Protein AF-A0AAI9U3P9-F1 (afdb_monomer_lite)

Secondary structure (DSSP, 8-state):
-------HHHHHHHHHHHHHHHHHH---SSGGGGGSS--------SS-HHHHHHHHHHHHHHH--S-SGGG-EEEEEEEETTEEEEEEEESSPPPHHHHHHHHHHHH-S-HHHHHHHHHHHHHHHHH--TTSPPPTT-SS-PPPHHHHHHHHHHHHHHHS---HHHHHHHHHHHHHHHHHGGGSS---HHHHHHHHHHHHHHHHHHHTTSTTS-HHHHHHHTT--HHHHT-HHHHHHHHHHHTTTSSSHHHHHHHHTT-PPPPP----------------S--EEEEE-GGG-SEEEEEPTT--PEEEEETTEEEEE---TT--EEEEEEEPPS----GGGEEEGGGS-SSS------BTTTTEEEEEEESSSS-EEEEEEEE------

Radius of gyration: 25.4 Å; chains: 1; bounding box: 70×60×85 Å

Sequence (389 aa):
MSFNFWTPSLKADFHRVLTSMRQLTDVPSEPRTYRGGRTSQFDTHTLSIEDEMRCADAIEFLAHHKEGARFVSTVTLRECHERLRIVLAGNTTPSSMVQDELAKVMDHGKLLEMVIRLNKSRILSRLRPTWVAQPRHFTRRQMSLQGRVQTCIVSIEKSLQSTAQVTQVLERLKGLGDTLKLVEHPTESSALLDAIKTIVENCAQVASLGSANSVEEHLKSLGIGKRLAESPEIRQIDKLASGATSSLTERLTEVEGNVIPARHGNVVDAMLPRRHSWPVMLSHFVKITELELPWHRYALVGQGPLHIQIDRLSLHMEFASTATGLLSVYRRHDGALDEGKILKAADIPIDSSLPIRGCRATGKVAFGISLNAIVVVQIEFVWETPSHQ

Foldseek 3Di:
DDDPPDDVVNVVVVVVVVVVVCVVVPPPPDPCVVPPDPPDDPVQDLDDPVLQQLVQQLLQLLQQQDDFQQSRKGWHWDDDNADIDIDIDGSDDRDPVSVVLSVVCLVDLPNQLSLCVSNVLVLCQLQVQVPDDHDPVDPDRDDGLLVVLVVLLVVQVVPDDDDPLSVVLSVLSVVLSVLSVQQNDDDDPVSSSVSLSVSLVSLQVSLPSDPRSAQLVSCVVVVNPNCSSVPPSSVSSSCSNVSRPDRRSVSVVVVVVRDDHDDDDDDDDDDDDDDGDHHDPPAPEAEAELVNPFDKDWDDQPRAWHWYHYPPDIDTDGDDNPFIWMKTKHWDDPDDDDPVQEAEPVNCDSGDDDDQDADPVQQKTKGWYDPDPPTIMIIMIHTDDPPPD

Structure (mmCIF, N/CA/C/O backbone):
data_AF-A0AAI9U3P9-F1
#
_entry.id   AF-A0AAI9U3P9-F1
#
loop_
_atom_site.group_PDB
_atom_site.id
_atom_site.type_symbol
_atom_site.label_atom_id
_atom_site.label_alt_id
_atom_site.label_comp_id
_atom_site.label_asym_id
_atom_site.label_entity_id
_atom_site.label_seq_id
_atom_site.pdbx_PDB_ins_code
_atom_site.Cartn_x
_atom_site.Cartn_y
_atom_site.Cartn_z
_atom_site.occupancy
_atom_site.B_iso_or_equiv
_atom_site.auth_seq_id
_atom_site.auth_comp_id
_atom_site.auth_asym_id
_atom_site.auth_atom_id
_atom_site.pdbx_PDB_model_num
ATOM 1 N N . MET A 1 1 ? -9.411 -28.634 -56.062 1.00 40.91 1 MET A N 1
ATOM 2 C CA . MET A 1 1 ? -8.260 -29.458 -55.634 1.00 40.91 1 MET A CA 1
ATOM 3 C C . MET A 1 1 ? -7.678 -28.823 -54.380 1.00 40.91 1 MET A C 1
ATOM 5 O O . MET A 1 1 ? -7.109 -27.745 -54.478 1.00 40.91 1 MET A O 1
ATOM 9 N N . SER A 1 2 ? -7.918 -29.400 -53.200 1.00 40.28 2 SER A N 1
ATOM 10 C CA . SER A 1 2 ? -7.397 -28.873 -51.932 1.00 40.28 2 SER A CA 1
ATOM 11 C C . SER A 1 2 ? -5.999 -29.434 -51.686 1.00 40.28 2 SER A C 1
ATOM 13 O O . SER A 1 2 ? -5.844 -30.629 -51.437 1.00 40.28 2 SER A O 1
ATOM 15 N N . PHE A 1 3 ? -4.978 -28.586 -51.769 1.00 48.47 3 PHE A N 1
ATOM 16 C CA . PHE A 1 3 ? -3.623 -28.970 -51.392 1.00 48.47 3 PHE A CA 1
ATOM 17 C C . PHE A 1 3 ? -3.534 -29.036 -49.867 1.00 48.47 3 PHE A C 1
ATOM 19 O O . PHE A 1 3 ? -3.614 -28.017 -49.183 1.00 48.47 3 PHE A O 1
ATOM 26 N N . ASN A 1 4 ? -3.390 -30.247 -49.327 1.00 55.31 4 ASN A N 1
ATOM 27 C CA . ASN A 1 4 ? -3.074 -30.436 -47.917 1.00 55.31 4 ASN A CA 1
ATOM 28 C C . ASN A 1 4 ? -1.628 -29.990 -47.682 1.00 55.31 4 ASN A C 1
ATOM 30 O O . ASN A 1 4 ? -0.684 -30.733 -47.929 1.00 55.31 4 ASN A O 1
ATOM 34 N N . PHE A 1 5 ? -1.481 -28.754 -47.207 1.00 64.62 5 PHE A N 1
ATOM 35 C CA . PHE A 1 5 ? -0.210 -28.129 -46.827 1.00 64.62 5 PHE A CA 1
ATOM 36 C C . PHE A 1 5 ? 0.531 -28.910 -45.724 1.00 64.62 5 PHE A C 1
ATOM 38 O O . PHE A 1 5 ? 1.750 -28.841 -45.598 1.00 64.62 5 PHE A O 1
ATOM 45 N N . TRP A 1 6 ? -0.207 -29.698 -44.941 1.00 55.66 6 TRP A N 1
ATOM 46 C CA . TRP A 1 6 ? 0.335 -30.530 -43.877 1.00 55.66 6 TRP A CA 1
ATOM 47 C C . TRP A 1 6 ? 0.725 -31.904 -44.402 1.00 55.66 6 TRP A C 1
ATOM 49 O O . TRP A 1 6 ? -0.087 -32.831 -44.428 1.00 55.66 6 TRP A O 1
ATOM 59 N N . THR A 1 7 ? 1.994 -32.059 -44.767 1.00 83.81 7 THR A N 1
ATOM 60 C CA . THR A 1 7 ? 2.572 -33.397 -44.872 1.00 83.81 7 THR A CA 1
ATOM 61 C C . THR A 1 7 ? 2.693 -34.011 -43.469 1.00 83.81 7 THR A C 1
ATOM 63 O O . THR A 1 7 ? 2.848 -33.283 -42.479 1.00 83.81 7 THR A O 1
ATOM 66 N N . PRO A 1 8 ? 2.638 -35.349 -43.340 1.00 79.38 8 PRO A N 1
ATOM 67 C CA . PRO A 1 8 ? 2.820 -36.017 -42.052 1.00 79.38 8 PRO A CA 1
ATOM 68 C C . PRO A 1 8 ? 4.123 -35.617 -41.344 1.00 79.38 8 PRO A C 1
ATOM 70 O O . PRO A 1 8 ? 4.135 -35.484 -40.121 1.00 79.38 8 PRO A O 1
ATOM 73 N N . SER A 1 9 ? 5.190 -35.349 -42.107 1.00 71.38 9 SER A N 1
ATOM 74 C CA . SER A 1 9 ? 6.469 -34.866 -41.579 1.00 71.38 9 SER A CA 1
ATOM 75 C C . SER A 1 9 ? 6.377 -33.443 -41.028 1.00 71.38 9 SER A C 1
ATOM 77 O O . SER A 1 9 ? 6.756 -33.234 -39.880 1.00 71.38 9 SER A O 1
ATOM 79 N N . LEU A 1 10 ? 5.787 -32.489 -41.762 1.00 68.69 10 LEU A N 1
ATOM 80 C CA . LEU A 1 10 ? 5.605 -31.115 -41.269 1.00 68.69 10 LEU A CA 1
ATOM 81 C C . LEU A 1 10 ? 4.730 -31.065 -40.018 1.00 68.69 10 LEU A C 1
ATOM 83 O O . LEU A 1 10 ? 4.996 -30.292 -39.102 1.00 68.69 10 LEU A O 1
ATOM 87 N N . LYS A 1 11 ? 3.693 -31.904 -39.961 1.00 66.25 11 LYS A N 1
ATOM 88 C CA . LYS A 1 11 ? 2.834 -32.015 -38.782 1.00 66.25 11 LYS A CA 1
ATOM 89 C C . LYS A 1 11 ? 3.615 -32.569 -37.584 1.00 66.25 11 LYS A C 1
ATOM 91 O O . LYS A 1 11 ? 3.492 -32.037 -36.483 1.00 66.25 11 LYS A O 1
ATOM 96 N N . ALA A 1 12 ? 4.446 -33.591 -37.790 1.00 72.94 12 ALA A N 1
ATOM 97 C CA . ALA A 1 12 ? 5.292 -34.157 -36.740 1.00 72.94 12 ALA A CA 1
ATOM 98 C C . ALA A 1 12 ? 6.369 -33.171 -36.256 1.00 72.94 12 ALA A C 1
ATOM 100 O O . ALA A 1 12 ? 6.588 -33.058 -35.052 1.00 72.94 12 ALA A O 1
ATOM 101 N N . ASP A 1 13 ? 7.007 -32.429 -37.163 1.00 69.50 13 ASP A N 1
ATOM 102 C CA . ASP A 1 13 ? 7.996 -31.400 -36.827 1.00 69.50 13 ASP A CA 1
ATOM 103 C C . ASP A 1 13 ? 7.347 -30.227 -36.086 1.00 69.50 13 ASP A C 1
ATOM 105 O O . ASP A 1 13 ? 7.854 -29.795 -35.054 1.00 69.50 13 ASP A O 1
ATOM 109 N N . PHE A 1 14 ? 6.175 -29.772 -36.533 1.00 67.44 14 PHE A N 1
ATOM 110 C CA . PHE A 1 14 ? 5.402 -28.734 -35.853 1.00 67.44 14 PHE A CA 1
ATOM 111 C C . PHE A 1 14 ? 4.999 -29.151 -34.434 1.00 67.44 14 PHE A C 1
ATOM 113 O O . PHE A 1 14 ? 5.184 -28.385 -33.490 1.00 67.44 14 PHE A O 1
ATOM 120 N N . HIS A 1 15 ? 4.510 -30.381 -34.247 1.00 64.19 15 HIS A N 1
ATOM 121 C CA . HIS A 1 15 ? 4.184 -30.894 -32.915 1.00 64.19 15 HIS A CA 1
ATOM 122 C C . HIS A 1 15 ? 5.423 -31.113 -32.047 1.00 64.19 15 HIS A C 1
ATOM 124 O O . HIS A 1 15 ? 5.355 -30.876 -30.844 1.00 64.19 15 HIS A O 1
ATOM 130 N N . ARG A 1 16 ? 6.565 -31.499 -32.626 1.00 67.69 16 ARG A N 1
ATOM 131 C CA . ARG A 1 16 ? 7.842 -31.595 -31.908 1.00 67.69 16 ARG A CA 1
ATOM 132 C C . ARG A 1 16 ? 8.303 -30.225 -31.425 1.00 67.69 16 ARG A C 1
ATOM 134 O O . ARG A 1 16 ? 8.586 -30.083 -30.244 1.00 67.69 16 ARG A O 1
ATOM 141 N N . VAL A 1 17 ? 8.277 -29.210 -32.291 1.00 64.19 17 VAL A N 1
ATOM 142 C CA . VAL A 1 17 ? 8.607 -27.821 -31.934 1.00 64.19 17 VAL A CA 1
ATOM 143 C C . VAL A 1 17 ? 7.632 -27.281 -30.890 1.00 64.19 17 VAL A C 1
ATOM 145 O O . VAL A 1 17 ? 8.075 -26.690 -29.915 1.00 64.19 17 VAL A O 1
ATOM 148 N N . LEU A 1 18 ? 6.327 -27.542 -31.015 1.00 51.97 18 LEU A N 1
ATOM 149 C CA . LEU A 1 18 ? 5.341 -27.177 -29.992 1.00 51.97 18 LEU A CA 1
ATOM 150 C C . LEU A 1 18 ? 5.572 -27.895 -28.663 1.00 51.97 18 LEU A C 1
ATOM 152 O O . LEU A 1 18 ? 5.347 -27.298 -27.617 1.00 51.97 18 LEU A O 1
ATOM 156 N N . THR A 1 19 ? 6.016 -29.151 -28.686 1.00 53.22 19 THR A N 1
ATOM 157 C CA . THR A 1 19 ? 6.326 -29.922 -27.473 1.00 53.22 19 THR A CA 1
ATOM 158 C C . THR A 1 19 ? 7.593 -29.387 -26.812 1.00 53.22 19 THR A C 1
ATOM 160 O O . THR A 1 19 ? 7.590 -29.154 -25.609 1.00 53.22 19 THR A O 1
ATOM 163 N N . SER A 1 20 ? 8.636 -29.081 -27.587 1.00 50.72 20 SER A N 1
ATOM 164 C CA . SER A 1 20 ? 9.851 -28.425 -27.094 1.00 50.72 20 SER A CA 1
ATOM 165 C C . SER A 1 20 ? 9.577 -27.006 -26.589 1.00 50.72 20 SER A C 1
ATOM 167 O O . SER A 1 20 ? 10.109 -26.606 -25.560 1.00 50.72 20 SER A O 1
ATOM 169 N N . MET A 1 21 ? 8.703 -26.247 -27.259 1.00 41.94 21 MET A N 1
ATOM 170 C CA . MET A 1 21 ? 8.270 -24.934 -26.783 1.00 41.94 21 MET A CA 1
ATOM 171 C C . MET A 1 21 ? 7.419 -25.050 -25.524 1.00 41.94 21 MET A C 1
ATOM 173 O O . MET A 1 21 ? 7.642 -24.272 -24.611 1.00 41.94 21 MET A O 1
ATOM 177 N N . ARG A 1 22 ? 6.522 -26.039 -25.421 1.00 45.09 22 ARG A N 1
ATOM 178 C CA . ARG A 1 22 ? 5.771 -26.323 -24.189 1.00 45.09 22 ARG A CA 1
ATOM 179 C C . ARG A 1 22 ? 6.695 -26.678 -23.033 1.00 45.09 22 ARG A C 1
ATOM 181 O O . ARG A 1 22 ? 6.524 -26.105 -21.974 1.00 45.09 22 ARG A O 1
ATOM 188 N N . GLN A 1 23 ? 7.729 -27.486 -23.256 1.00 49.06 23 GLN A N 1
ATOM 189 C CA . GLN A 1 23 ? 8.762 -27.767 -22.250 1.00 49.06 23 GLN A CA 1
ATOM 190 C C . GLN A 1 23 ? 9.557 -26.512 -21.838 1.00 49.06 23 GLN A C 1
ATOM 192 O O . GLN A 1 23 ? 9.995 -26.411 -20.699 1.00 49.06 23 GLN A O 1
ATOM 197 N N . LEU A 1 24 ? 9.721 -25.540 -22.743 1.00 45.88 24 LEU A N 1
ATOM 198 C CA . LEU A 1 24 ? 10.351 -24.238 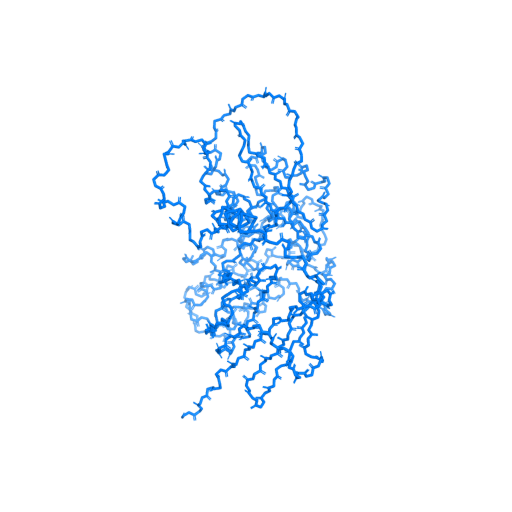-22.469 1.00 45.88 24 LEU A CA 1
ATOM 199 C C . LEU A 1 24 ? 9.390 -23.199 -21.857 1.00 45.88 24 LEU A C 1
ATOM 201 O O . LEU A 1 24 ? 9.843 -22.180 -21.335 1.00 45.88 24 LEU A O 1
ATOM 205 N N . THR A 1 25 ? 8.075 -23.405 -21.970 1.00 40.56 25 THR A N 1
ATOM 206 C CA . THR A 1 25 ? 7.027 -22.478 -21.506 1.00 40.56 25 THR A CA 1
ATOM 207 C C . THR A 1 25 ? 6.163 -23.030 -20.377 1.00 40.56 25 THR A C 1
ATOM 209 O O . THR A 1 25 ? 5.297 -22.299 -19.892 1.00 40.56 25 THR A O 1
ATOM 212 N N . ASP A 1 26 ? 6.385 -24.277 -19.958 1.00 39.53 26 ASP A N 1
ATOM 213 C CA . ASP A 1 26 ? 5.907 -24.815 -18.691 1.00 39.53 26 ASP A CA 1
ATOM 214 C C . ASP A 1 26 ? 6.569 -23.987 -17.597 1.00 39.53 26 ASP A C 1
ATOM 216 O O . ASP A 1 26 ? 7.717 -24.191 -17.210 1.00 39.53 26 ASP A O 1
ATOM 220 N N . VAL A 1 27 ? 5.847 -22.955 -17.172 1.00 43.31 27 VAL A N 1
ATOM 221 C CA . VAL A 1 27 ? 6.216 -22.164 -16.010 1.00 43.31 27 VAL A CA 1
ATOM 222 C C . VAL A 1 27 ? 5.856 -23.030 -14.812 1.00 43.31 27 VAL A C 1
ATOM 224 O O . VAL A 1 27 ? 4.671 -23.322 -14.632 1.00 43.31 27 VAL A O 1
ATOM 227 N N . PRO A 1 28 ? 6.835 -23.458 -14.007 1.00 43.44 28 PRO A N 1
ATOM 228 C CA . PRO A 1 28 ? 6.534 -24.278 -12.858 1.00 43.44 28 PRO A CA 1
ATOM 229 C C . PRO A 1 28 ? 5.690 -23.466 -11.872 1.00 43.44 28 PRO A C 1
ATOM 231 O O . PRO A 1 28 ? 6.067 -22.368 -11.466 1.00 43.44 28 PRO A O 1
ATOM 234 N N . SER A 1 29 ? 4.518 -23.994 -11.525 1.00 43.38 29 SER A N 1
ATOM 235 C CA . SER A 1 29 ? 3.498 -23.334 -10.701 1.00 43.38 29 SER A CA 1
ATOM 236 C C . SER A 1 29 ? 3.896 -23.180 -9.229 1.00 43.38 29 SER A C 1
ATOM 238 O O . SER A 1 29 ? 3.220 -22.472 -8.488 1.00 43.38 29 SER A O 1
ATOM 240 N N . GLU A 1 30 ? 5.002 -23.800 -8.805 1.00 42.06 30 GLU A N 1
ATOM 241 C CA . GLU A 1 30 ? 5.551 -23.676 -7.457 1.00 42.06 30 GLU A CA 1
ATOM 242 C C . GLU A 1 30 ? 7.080 -23.461 -7.465 1.00 42.06 30 GLU A C 1
ATOM 244 O O . GLU A 1 30 ? 7.791 -24.079 -8.267 1.00 42.06 30 GLU A O 1
ATOM 249 N N . PRO A 1 31 ? 7.643 -22.693 -6.508 1.00 45.78 31 PRO A N 1
ATOM 250 C CA . PRO A 1 31 ? 9.096 -22.555 -6.321 1.00 45.78 31 PRO A CA 1
ATOM 251 C C . PRO A 1 31 ? 9.836 -23.896 -6.167 1.00 45.78 31 PRO A C 1
ATOM 253 O O . PRO A 1 31 ? 11.024 -24.007 -6.455 1.00 45.78 31 PRO A O 1
ATOM 256 N N . ARG A 1 32 ? 9.132 -24.951 -5.736 1.00 43.84 32 ARG A N 1
ATOM 257 C CA . ARG A 1 32 ? 9.677 -26.306 -5.546 1.00 43.84 32 ARG A CA 1
ATOM 258 C C . ARG A 1 32 ? 9.862 -27.070 -6.852 1.00 43.84 32 ARG A C 1
ATOM 260 O O . ARG A 1 32 ? 10.756 -27.907 -6.943 1.00 43.84 32 ARG A O 1
ATOM 267 N N . THR A 1 33 ? 9.075 -26.761 -7.878 1.00 44.38 33 THR A N 1
ATOM 268 C CA . THR A 1 33 ? 9.193 -27.409 -9.191 1.00 44.38 33 THR A CA 1
ATOM 269 C C . THR A 1 33 ? 10.468 -27.010 -9.949 1.00 44.38 33 THR A C 1
ATOM 271 O O . THR A 1 33 ? 10.883 -27.744 -10.839 1.00 44.38 33 THR A O 1
ATOM 274 N N . TYR A 1 34 ? 11.175 -25.952 -9.521 1.00 47.91 34 TYR A N 1
ATOM 275 C CA . TYR A 1 34 ? 12.557 -25.673 -9.947 1.00 47.91 34 TYR A CA 1
ATOM 276 C C . TYR A 1 34 ? 13.568 -26.740 -9.491 1.00 47.91 34 TYR A C 1
ATOM 278 O O . TYR A 1 34 ? 14.636 -26.861 -10.081 1.00 47.91 34 TYR A O 1
ATOM 286 N N . ARG A 1 35 ? 13.262 -27.520 -8.445 1.00 47.75 35 ARG A N 1
ATOM 287 C CA . ARG A 1 35 ? 14.201 -28.468 -7.814 1.00 47.75 35 ARG A CA 1
ATOM 288 C C . ARG A 1 35 ? 13.955 -29.944 -8.161 1.00 47.75 35 ARG A C 1
ATOM 290 O O . ARG A 1 35 ? 14.656 -30.805 -7.641 1.00 47.75 35 ARG A O 1
ATOM 297 N N . GLY A 1 36 ? 12.967 -30.265 -9.000 1.00 37.16 36 GLY A N 1
ATOM 298 C CA . GLY A 1 36 ? 12.583 -31.659 -9.280 1.00 37.16 36 GLY A CA 1
ATOM 299 C C . GLY A 1 36 ? 13.475 -32.389 -10.291 1.00 37.16 36 GLY A C 1
ATOM 300 O O . GLY A 1 36 ? 13.548 -33.617 -10.283 1.00 37.16 36 GLY A O 1
ATOM 301 N N . GLY A 1 37 ? 14.183 -31.653 -11.147 1.00 41.53 37 GLY A N 1
ATOM 302 C CA . GLY A 1 37 ? 15.236 -32.226 -11.972 1.00 41.53 37 GLY A CA 1
ATOM 303 C C . GLY A 1 37 ? 16.529 -32.253 -11.174 1.00 41.53 37 GLY A C 1
ATOM 304 O O . GLY A 1 37 ? 16.986 -31.208 -10.723 1.00 41.53 37 GLY A O 1
ATOM 305 N N . ARG A 1 38 ? 17.167 -33.419 -11.042 1.00 41.38 38 ARG A N 1
ATOM 306 C CA . ARG A 1 38 ? 18.609 -33.502 -10.759 1.00 41.38 38 ARG A CA 1
ATOM 307 C C . ARG A 1 38 ? 19.370 -32.908 -11.953 1.00 41.38 38 ARG A C 1
ATOM 309 O O . ARG A 1 38 ? 20.018 -33.631 -12.699 1.00 41.38 38 ARG A O 1
ATOM 316 N N . THR A 1 39 ? 19.244 -31.610 -12.192 1.00 45.19 39 THR A N 1
ATOM 317 C CA . THR A 1 39 ? 20.182 -30.865 -13.020 1.00 45.19 39 THR A CA 1
ATOM 318 C C . THR A 1 39 ? 21.380 -30.591 -12.135 1.00 45.19 39 THR A C 1
ATOM 320 O O . THR A 1 39 ? 21.240 -30.032 -11.048 1.00 45.19 39 THR A O 1
ATOM 323 N N . SER A 1 40 ? 22.537 -31.082 -12.568 1.00 43.16 40 SER A N 1
ATOM 324 C CA . SER A 1 40 ? 23.833 -30.844 -11.945 1.00 43.16 40 SER A CA 1
ATOM 325 C C . SER A 1 40 ? 23.947 -29.396 -11.471 1.00 43.16 40 SER A C 1
ATOM 327 O O . SER A 1 40 ? 23.731 -28.482 -12.267 1.00 43.16 40 SER A O 1
ATOM 329 N N . GLN A 1 41 ? 24.275 -29.216 -10.190 1.00 43.34 41 GLN A N 1
ATOM 330 C CA . GLN A 1 41 ? 24.711 -27.949 -9.610 1.00 43.34 41 GLN A CA 1
ATOM 331 C C . GLN A 1 41 ? 25.779 -27.323 -10.515 1.00 43.34 41 GLN A C 1
ATOM 333 O O . GLN A 1 41 ? 26.939 -27.722 -10.481 1.00 43.34 41 GLN A O 1
ATOM 338 N N . PHE A 1 42 ? 25.385 -26.363 -11.344 1.00 44.22 42 PHE A N 1
ATOM 339 C CA . PHE A 1 42 ? 26.296 -25.317 -11.764 1.00 44.22 42 PHE A CA 1
ATOM 340 C C . PHE A 1 42 ? 26.063 -24.166 -10.788 1.00 44.22 42 PHE A C 1
ATOM 342 O O . PHE A 1 42 ? 25.025 -23.511 -10.824 1.00 44.22 42 PHE A O 1
ATOM 349 N N . ASP A 1 43 ? 27.030 -23.996 -9.888 1.00 53.38 43 ASP A N 1
ATOM 350 C CA . ASP A 1 43 ? 27.195 -22.949 -8.864 1.00 53.38 43 ASP A CA 1
ATOM 351 C C . ASP A 1 43 ? 27.341 -21.526 -9.464 1.00 53.38 43 ASP A C 1
ATOM 353 O O . ASP A 1 43 ? 28.092 -20.693 -8.972 1.00 53.38 43 ASP A O 1
ATOM 357 N N . THR A 1 44 ? 26.689 -21.228 -10.591 1.00 63.22 44 THR A N 1
ATOM 358 C CA . THR A 1 44 ? 26.947 -19.998 -11.363 1.00 63.22 44 THR A CA 1
ATOM 359 C C . THR A 1 44 ? 26.033 -18.827 -11.019 1.00 63.22 44 THR A C 1
ATOM 361 O O . THR A 1 44 ? 26.244 -17.745 -11.561 1.00 63.22 44 THR A O 1
ATOM 364 N N . HIS A 1 45 ? 25.021 -19.033 -10.177 1.00 62.34 45 HIS A N 1
ATOM 365 C CA . HIS A 1 45 ? 24.102 -17.978 -9.750 1.00 62.34 45 HIS A CA 1
ATOM 366 C C . HIS A 1 45 ? 24.480 -17.476 -8.359 1.00 62.34 45 HIS A C 1
ATOM 368 O O . HIS A 1 45 ? 24.606 -18.276 -7.431 1.00 62.34 45 HIS A O 1
ATOM 374 N N . THR A 1 46 ? 24.685 -16.165 -8.232 1.00 72.38 46 THR A N 1
ATOM 375 C CA . THR A 1 46 ? 25.129 -15.535 -6.978 1.00 72.38 46 THR A CA 1
ATOM 376 C C . THR A 1 46 ? 23.944 -15.282 -6.049 1.00 72.38 46 THR A C 1
ATOM 378 O O . THR A 1 46 ? 24.071 -15.432 -4.835 1.00 72.38 46 THR A O 1
ATOM 381 N N . LEU A 1 47 ? 22.788 -14.911 -6.604 1.00 67.50 47 LEU A N 1
ATOM 382 C CA . LEU A 1 47 ? 21.559 -14.655 -5.865 1.00 67.50 47 LEU A CA 1
ATOM 383 C C . LEU A 1 47 ? 20.639 -15.873 -5.885 1.00 67.50 47 LEU A C 1
ATOM 385 O O . LEU A 1 47 ? 20.500 -16.583 -6.884 1.00 67.50 47 LEU A O 1
ATOM 389 N N . SER A 1 48 ? 19.941 -16.092 -4.771 1.00 76.44 48 SER A N 1
ATOM 390 C CA . SER A 1 48 ? 18.793 -16.990 -4.793 1.00 76.44 48 SER A CA 1
ATOM 391 C C . SER A 1 48 ? 17.637 -16.332 -5.556 1.00 76.44 48 SER A C 1
ATOM 393 O O . SER A 1 48 ? 17.490 -15.112 -5.543 1.00 76.44 48 SER A O 1
ATOM 395 N N . ILE A 1 49 ? 16.760 -17.133 -6.171 1.00 68.06 49 ILE A N 1
ATOM 396 C CA . ILE A 1 49 ? 15.544 -16.631 -6.847 1.00 68.06 49 ILE A CA 1
ATOM 397 C C . ILE A 1 49 ? 14.706 -15.754 -5.902 1.00 68.06 49 ILE A C 1
ATOM 399 O O . ILE A 1 49 ? 14.074 -14.792 -6.329 1.00 68.06 49 ILE A O 1
ATOM 403 N N . GLU A 1 50 ? 14.690 -16.080 -4.608 1.00 67.00 50 GLU A N 1
ATOM 404 C CA . GLU A 1 50 ? 13.956 -15.294 -3.623 1.00 67.00 50 GLU A CA 1
ATOM 405 C C . GLU A 1 50 ? 14.588 -13.912 -3.434 1.00 67.00 50 GLU A C 1
ATOM 407 O O . GLU A 1 50 ? 13.877 -12.909 -3.439 1.00 67.00 50 GLU A O 1
ATOM 412 N N . ASP A 1 51 ? 15.918 -13.841 -3.356 1.00 68.50 51 ASP A N 1
ATOM 413 C CA . ASP A 1 51 ? 16.646 -12.573 -3.275 1.00 68.50 51 ASP A CA 1
ATOM 414 C C . ASP A 1 51 ? 16.492 -11.760 -4.565 1.00 68.50 51 ASP A C 1
ATOM 416 O O . ASP A 1 51 ? 16.285 -10.548 -4.502 1.00 68.50 51 ASP A O 1
ATOM 420 N N . GLU A 1 52 ? 16.499 -12.416 -5.731 1.00 74.75 52 GLU A N 1
ATOM 421 C CA . GLU A 1 52 ? 16.240 -11.769 -7.018 1.00 74.75 52 GLU A CA 1
ATOM 422 C C . GLU A 1 52 ? 14.839 -11.155 -7.071 1.00 74.75 52 GLU A C 1
ATOM 424 O O . GLU A 1 52 ? 14.688 -9.983 -7.414 1.00 74.75 52 GLU A O 1
ATOM 429 N N . MET A 1 53 ? 13.804 -11.917 -6.711 1.00 70.31 53 MET A N 1
ATOM 430 C CA . MET A 1 53 ? 12.430 -11.416 -6.699 1.00 70.31 53 MET A CA 1
ATOM 431 C C . MET A 1 53 ? 12.273 -10.259 -5.715 1.00 70.31 53 MET A C 1
ATOM 433 O O . MET A 1 53 ? 11.729 -9.216 -6.075 1.00 70.31 53 MET A O 1
ATOM 437 N N . ARG A 1 54 ? 12.811 -10.399 -4.497 1.00 67.62 54 ARG A N 1
ATOM 438 C CA . ARG A 1 54 ? 12.759 -9.338 -3.484 1.00 67.62 54 ARG A CA 1
ATOM 439 C C . ARG A 1 54 ? 13.486 -8.074 -3.951 1.00 67.62 54 ARG A C 1
ATOM 441 O O . ARG A 1 54 ? 12.979 -6.973 -3.744 1.00 67.62 54 ARG A O 1
ATOM 448 N N . CYS A 1 55 ? 14.648 -8.219 -4.583 1.00 73.50 55 CYS A N 1
ATOM 449 C CA . CYS A 1 55 ? 15.422 -7.104 -5.122 1.00 73.50 55 CYS A CA 1
ATOM 450 C C . CYS A 1 55 ? 14.697 -6.441 -6.305 1.00 73.50 55 CYS A C 1
ATOM 452 O O . CYS A 1 55 ? 14.584 -5.215 -6.351 1.00 73.50 55 CYS A O 1
ATOM 454 N N . ALA A 1 56 ? 14.114 -7.230 -7.213 1.00 79.81 56 ALA A N 1
ATOM 455 C CA . ALA A 1 56 ? 13.313 -6.725 -8.322 1.00 79.81 56 ALA A CA 1
ATOM 456 C C . ALA A 1 56 ? 12.095 -5.932 -7.825 1.00 79.81 56 ALA A C 1
ATOM 458 O O . ALA A 1 56 ? 11.912 -4.795 -8.253 1.00 79.81 56 ALA A O 1
ATOM 459 N N . ASP A 1 57 ? 11.328 -6.473 -6.874 1.00 74.94 57 ASP A N 1
ATOM 460 C CA . ASP A 1 57 ? 10.168 -5.800 -6.274 1.00 74.94 57 ASP A CA 1
ATOM 461 C C . ASP A 1 57 ? 10.568 -4.482 -5.589 1.00 74.94 57 ASP A C 1
ATOM 463 O O . ASP A 1 57 ? 9.879 -3.464 -5.707 1.00 74.94 57 ASP A O 1
ATOM 467 N N . ALA A 1 58 ? 11.706 -4.474 -4.893 1.00 74.19 58 ALA A N 1
ATOM 468 C CA . ALA A 1 58 ? 12.224 -3.292 -4.217 1.00 74.19 58 ALA A CA 1
ATOM 469 C C . ALA A 1 58 ? 12.647 -2.195 -5.210 1.00 74.19 58 ALA A C 1
ATOM 471 O O . ALA A 1 58 ? 12.280 -1.028 -5.047 1.00 74.19 58 ALA A O 1
ATOM 472 N N . ILE A 1 59 ? 13.367 -2.557 -6.274 1.00 80.06 59 ILE A N 1
ATOM 473 C CA . ILE A 1 59 ? 13.760 -1.617 -7.331 1.00 80.06 59 ILE A CA 1
ATOM 474 C C . ILE A 1 59 ? 12.530 -1.144 -8.107 1.00 80.06 59 ILE A C 1
ATOM 476 O O . ILE A 1 59 ? 12.436 0.032 -8.453 1.00 80.06 59 ILE A O 1
ATOM 480 N N . GLU A 1 60 ? 11.560 -2.022 -8.357 1.00 82.50 60 GLU A N 1
ATOM 481 C CA . GLU A 1 60 ? 10.318 -1.676 -9.043 1.00 82.50 60 GLU A CA 1
ATOM 482 C C . GLU A 1 60 ? 9.530 -0.650 -8.234 1.00 82.50 60 GLU A C 1
ATOM 484 O O . GLU A 1 60 ? 9.078 0.372 -8.763 1.00 82.50 60 GLU A O 1
ATOM 489 N N . PHE A 1 61 ? 9.447 -0.871 -6.923 1.00 80.31 61 PHE A N 1
ATOM 490 C CA . PHE A 1 61 ? 8.856 0.074 -5.995 1.00 80.31 61 PHE A CA 1
ATOM 491 C C . PHE A 1 61 ? 9.552 1.441 -6.042 1.00 80.31 61 PHE A C 1
ATOM 493 O O . PHE A 1 61 ? 8.862 2.463 -6.032 1.00 80.31 61 PHE A O 1
ATOM 500 N N . LEU A 1 62 ? 10.888 1.470 -6.115 1.00 81.12 62 LEU A N 1
ATOM 501 C CA . LEU A 1 62 ? 11.677 2.705 -6.195 1.00 81.12 62 LEU A CA 1
ATOM 502 C C . LEU A 1 62 ? 11.527 3.422 -7.539 1.00 81.12 62 LEU A C 1
ATOM 504 O O . LEU A 1 62 ? 11.432 4.650 -7.584 1.00 81.12 62 LEU A O 1
ATOM 508 N N . ALA A 1 63 ? 11.462 2.666 -8.632 1.00 81.25 63 ALA A N 1
ATOM 509 C CA . ALA A 1 63 ? 11.231 3.199 -9.966 1.00 81.25 63 ALA A CA 1
ATOM 510 C C . ALA A 1 63 ? 9.837 3.837 -10.100 1.00 81.25 63 ALA A C 1
ATOM 512 O O . ALA A 1 63 ? 9.653 4.834 -10.812 1.00 81.25 63 ALA A O 1
ATOM 513 N N . HIS A 1 64 ? 8.856 3.310 -9.362 1.00 81.50 64 HIS A N 1
ATOM 514 C CA . HIS A 1 64 ? 7.493 3.827 -9.284 1.00 81.50 64 HIS A CA 1
ATOM 515 C C . HIS A 1 64 ? 7.394 5.075 -8.377 1.00 81.50 64 HIS A C 1
ATOM 517 O O . HIS A 1 64 ? 6.705 5.101 -7.353 1.00 81.50 64 HIS A O 1
ATOM 523 N N . HIS A 1 65 ? 8.062 6.157 -8.782 1.00 77.62 65 HIS A N 1
ATOM 524 C CA . HIS A 1 65 ? 8.136 7.422 -8.034 1.00 77.62 65 HIS A CA 1
ATOM 525 C C . HIS A 1 65 ? 6.859 8.295 -8.096 1.00 77.62 65 HIS A C 1
ATOM 527 O O . HIS A 1 65 ? 6.704 9.232 -7.305 1.00 77.62 65 HIS A O 1
ATOM 533 N N . LYS A 1 66 ? 5.931 8.020 -9.027 1.00 79.69 66 LYS A N 1
ATOM 534 C CA . LYS A 1 66 ? 4.668 8.762 -9.226 1.00 79.69 66 LYS A CA 1
ATOM 535 C C . LYS A 1 66 ? 3.471 7.827 -9.199 1.00 79.69 66 LYS A C 1
ATOM 537 O O . LYS A 1 66 ? 3.533 6.765 -9.792 1.00 79.69 66 LYS A O 1
ATOM 542 N N . GLU A 1 67 ? 2.371 8.244 -8.577 1.00 73.12 67 GLU A N 1
ATOM 543 C CA . GLU A 1 67 ? 1.131 7.461 -8.583 1.00 73.12 67 GLU A CA 1
ATOM 544 C C . GLU A 1 67 ? 0.437 7.472 -9.956 1.00 73.12 67 GLU A C 1
ATOM 546 O O . GLU A 1 67 ? 0.353 8.513 -10.614 1.00 73.12 67 GLU A O 1
ATOM 551 N N . GLY A 1 68 ? -0.125 6.324 -10.347 1.00 72.44 68 GLY A N 1
ATOM 552 C CA . GLY A 1 68 ? -0.996 6.162 -11.517 1.00 72.44 68 GLY A CA 1
ATOM 553 C C . GLY A 1 68 ? -0.540 5.043 -12.456 1.00 72.44 68 GLY A C 1
ATOM 554 O O . GLY A 1 68 ? 0.651 4.764 -12.564 1.00 72.44 68 GLY A O 1
ATOM 555 N N . ALA A 1 69 ? -1.483 4.425 -13.175 1.00 72.62 69 ALA A N 1
ATOM 556 C CA . ALA A 1 69 ? -1.204 3.288 -14.064 1.00 72.62 69 ALA A CA 1
ATOM 557 C C . ALA A 1 69 ? -0.205 3.631 -15.188 1.00 72.62 69 ALA A C 1
ATOM 559 O O . ALA A 1 69 ? 0.605 2.799 -15.600 1.00 72.62 69 ALA A O 1
ATOM 560 N N . ARG A 1 70 ? -0.183 4.896 -15.627 1.00 76.44 70 ARG A N 1
ATOM 561 C CA . ARG A 1 70 ? 0.797 5.415 -16.592 1.00 76.44 70 ARG A CA 1
ATOM 562 C C . ARG A 1 70 ? 2.253 5.313 -16.118 1.00 76.44 70 ARG A C 1
ATOM 564 O O . ARG A 1 70 ? 3.141 5.222 -16.957 1.00 76.44 70 ARG A O 1
ATOM 571 N N . PHE A 1 71 ? 2.509 5.356 -14.813 1.00 77.31 71 PHE A N 1
ATOM 572 C CA . PHE A 1 71 ? 3.867 5.355 -14.256 1.00 77.31 71 PHE A CA 1
ATOM 573 C C . PHE A 1 71 ? 4.293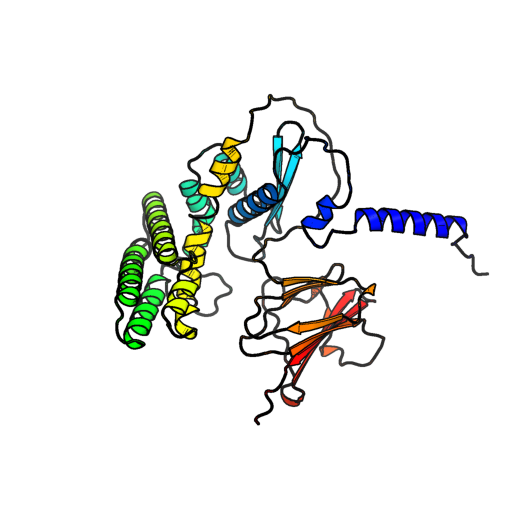 3.992 -13.723 1.00 77.31 71 PHE A C 1
ATOM 575 O O . PHE A 1 71 ? 5.323 3.886 -13.054 1.00 77.31 71 PHE A O 1
ATOM 582 N N . VAL A 1 72 ? 3.525 2.945 -14.028 1.00 77.06 72 VAL A N 1
ATOM 583 C CA . VAL A 1 72 ? 3.917 1.607 -13.621 1.00 77.06 72 VAL A CA 1
ATOM 584 C C . VAL A 1 72 ? 5.144 1.183 -14.410 1.00 77.06 72 VAL A C 1
ATOM 586 O O . VAL A 1 72 ? 5.216 1.321 -15.637 1.00 77.06 72 VAL A O 1
ATOM 589 N N . SER A 1 73 ? 6.117 0.710 -13.647 1.00 82.00 73 SER A N 1
ATOM 590 C CA . SER A 1 73 ? 7.343 0.113 -14.127 1.00 82.00 73 SER A CA 1
ATOM 591 C C . SER A 1 73 ? 7.426 -1.315 -13.612 1.00 82.00 73 SER A C 1
ATOM 593 O O . SER A 1 73 ? 6.712 -1.669 -12.687 1.00 82.00 73 SER A O 1
ATOM 595 N N . THR A 1 74 ? 8.279 -2.102 -14.236 1.00 82.19 74 THR A N 1
ATOM 596 C CA . THR A 1 74 ? 8.470 -3.530 -14.045 1.00 82.19 74 THR A CA 1
ATOM 597 C C . THR A 1 74 ? 9.968 -3.756 -14.057 1.00 82.19 74 THR A C 1
ATOM 599 O O . THR A 1 74 ? 10.643 -3.270 -14.978 1.00 82.19 74 THR A O 1
ATOM 602 N N . VAL A 1 75 ? 10.504 -4.466 -13.073 1.00 84.69 75 VAL A N 1
ATOM 603 C CA . VAL A 1 75 ? 11.946 -4.727 -13.014 1.00 84.69 75 VAL A CA 1
ATOM 604 C C . VAL A 1 75 ? 12.242 -6.167 -13.379 1.00 84.69 75 VAL A C 1
ATOM 606 O O . VAL A 1 75 ? 11.524 -7.098 -13.025 1.00 84.69 75 VAL A O 1
ATOM 609 N N . THR A 1 76 ? 13.324 -6.351 -14.125 1.00 83.19 76 THR A N 1
ATOM 610 C CA . THR A 1 76 ? 13.943 -7.653 -14.338 1.00 83.19 76 THR A CA 1
ATOM 611 C C . THR A 1 76 ? 15.405 -7.560 -13.947 1.00 83.19 76 THR A C 1
ATOM 613 O O . THR A 1 76 ? 16.119 -6.662 -14.397 1.00 83.19 76 THR A O 1
ATOM 616 N N . LEU A 1 77 ? 15.850 -8.499 -13.121 1.00 83.00 77 LEU A N 1
ATOM 617 C CA . LEU A 1 77 ? 17.256 -8.682 -12.806 1.00 83.00 77 LEU A CA 1
ATOM 618 C C . LEU A 1 77 ? 17.849 -9.709 -13.759 1.00 83.00 77 LEU A C 1
ATOM 620 O O . LEU A 1 77 ? 17.215 -10.705 -14.100 1.00 83.00 77 LEU A O 1
ATOM 624 N N . ARG A 1 78 ? 19.059 -9.435 -14.230 1.00 82.19 78 ARG A N 1
ATOM 625 C CA . ARG A 1 78 ? 19.822 -10.363 -15.050 1.00 82.19 78 ARG A CA 1
ATOM 626 C C . ARG A 1 78 ? 21.218 -10.479 -14.479 1.00 82.19 78 ARG A C 1
ATOM 628 O O . ARG A 1 78 ? 22.000 -9.534 -14.571 1.00 82.19 78 ARG A O 1
ATOM 635 N N . GLU A 1 79 ? 21.535 -11.645 -13.943 1.00 79.12 79 GLU A N 1
ATOM 636 C CA . GLU A 1 79 ? 22.903 -11.981 -13.583 1.00 79.12 79 GLU A CA 1
ATOM 637 C C . GLU A 1 79 ? 23.742 -12.183 -14.852 1.00 79.12 79 GLU A C 1
ATOM 639 O O . GLU A 1 79 ? 23.409 -12.963 -15.748 1.00 79.12 79 GLU A O 1
ATOM 644 N N . CYS A 1 80 ? 24.828 -11.426 -14.952 1.00 80.62 80 CYS A N 1
ATOM 645 C CA . CYS A 1 80 ? 25.911 -11.642 -15.902 1.00 80.62 80 CYS A CA 1
ATOM 646 C C . CYS A 1 80 ? 27.146 -12.100 -15.114 1.00 80.62 80 CYS A C 1
ATOM 648 O O . CYS A 1 80 ? 27.242 -11.808 -13.927 1.00 80.62 80 CYS A O 1
ATOM 650 N N . HIS A 1 81 ? 28.119 -12.739 -15.780 1.00 74.56 81 HIS A N 1
ATOM 651 C CA . HIS A 1 81 ? 29.304 -13.354 -15.146 1.00 74.56 81 HIS A CA 1
ATOM 652 C C . HIS A 1 81 ? 30.072 -12.467 -14.144 1.00 74.56 81 HIS A C 1
ATOM 654 O O . HIS A 1 81 ? 30.798 -12.997 -13.314 1.00 74.56 81 HIS A O 1
ATOM 660 N N . GLU A 1 82 ? 29.924 -11.140 -14.195 1.00 75.12 82 GLU A N 1
ATOM 661 C CA . GLU A 1 82 ? 30.619 -10.213 -13.290 1.00 75.12 82 GLU A CA 1
ATOM 662 C C . GLU A 1 82 ? 29.719 -9.112 -12.709 1.00 75.12 82 GLU A C 1
ATOM 664 O O . GLU A 1 82 ? 30.199 -8.273 -11.950 1.00 75.12 82 GLU A O 1
ATOM 669 N N . ARG A 1 83 ? 28.437 -9.033 -13.103 1.00 77.50 83 ARG A N 1
ATOM 670 C CA . ARG A 1 83 ? 27.555 -7.912 -12.726 1.00 77.50 83 ARG A CA 1
ATOM 671 C C . ARG A 1 83 ? 26.088 -8.310 -12.724 1.00 77.50 83 ARG A C 1
ATOM 673 O O . ARG A 1 83 ? 25.631 -9.006 -13.628 1.00 77.50 83 ARG A O 1
ATOM 680 N N . LEU A 1 84 ? 25.332 -7.736 -11.795 1.00 77.81 84 LEU A N 1
ATOM 681 C CA . LEU A 1 84 ? 23.876 -7.723 -11.850 1.00 77.81 84 LEU A CA 1
ATOM 682 C C . LEU A 1 84 ? 23.417 -6.592 -12.781 1.00 77.81 84 LEU A C 1
ATOM 684 O O . LEU A 1 84 ? 23.730 -5.422 -12.561 1.00 77.81 84 LEU A O 1
ATOM 688 N N . ARG A 1 85 ? 22.684 -6.925 -13.844 1.00 82.81 85 ARG A N 1
ATOM 689 C CA . ARG A 1 85 ? 22.062 -5.942 -14.736 1.00 82.81 85 ARG A CA 1
ATOM 690 C C . ARG A 1 85 ? 20.594 -5.780 -14.366 1.00 82.81 85 ARG A C 1
ATOM 692 O O . ARG A 1 85 ? 19.810 -6.714 -14.493 1.00 82.81 85 ARG A O 1
ATOM 699 N N . ILE A 1 86 ? 20.224 -4.565 -13.984 1.00 84.12 86 ILE A N 1
ATOM 700 C CA . ILE A 1 86 ? 18.840 -4.179 -13.713 1.00 84.12 86 ILE A CA 1
ATOM 701 C C . ILE A 1 86 ? 18.228 -3.657 -15.014 1.00 84.12 86 ILE A C 1
ATOM 703 O O . ILE A 1 86 ? 18.738 -2.713 -15.619 1.00 84.12 86 ILE A O 1
ATOM 707 N N . VAL A 1 87 ? 17.135 -4.269 -15.459 1.00 85.06 87 VAL A N 1
ATOM 708 C CA . VAL A 1 87 ? 16.362 -3.825 -16.619 1.00 85.06 87 VAL A CA 1
ATOM 709 C C . VAL A 1 87 ? 15.026 -3.294 -16.129 1.00 85.06 87 VAL A C 1
ATOM 711 O O . VAL A 1 87 ? 14.205 -4.040 -15.604 1.00 85.06 87 VAL A O 1
ATOM 714 N N . LEU A 1 88 ? 14.811 -1.997 -16.325 1.00 86.62 88 LEU A N 1
ATOM 715 C CA . LEU A 1 88 ? 13.569 -1.323 -15.981 1.00 86.62 88 LEU A CA 1
ATOM 716 C C . LEU A 1 88 ? 12.736 -1.125 -17.250 1.00 86.62 88 LEU A C 1
ATOM 718 O O . LEU A 1 88 ? 13.165 -0.449 -18.187 1.00 86.62 88 LEU A O 1
ATOM 722 N N . ALA A 1 89 ? 11.545 -1.709 -17.286 1.00 83.75 89 ALA A N 1
ATOM 723 C CA . ALA A 1 89 ? 10.550 -1.452 -18.321 1.00 83.75 89 ALA A CA 1
ATOM 724 C C . ALA A 1 89 ? 9.344 -0.753 -17.695 1.00 83.75 89 ALA A C 1
ATOM 726 O O . ALA A 1 89 ? 9.082 -0.914 -16.515 1.00 83.75 89 ALA A O 1
ATOM 727 N N . GLY A 1 90 ? 8.613 0.058 -18.448 1.00 84.12 90 GLY A N 1
ATOM 728 C CA . GLY A 1 90 ? 7.432 0.735 -17.925 1.00 84.12 90 GLY A CA 1
ATOM 729 C C . GLY A 1 90 ? 6.590 1.330 -19.037 1.00 84.12 90 GLY A C 1
ATOM 730 O O . GLY A 1 90 ? 7.046 1.451 -20.176 1.00 84.12 90 GLY A O 1
ATOM 731 N N . ASN A 1 91 ? 5.362 1.719 -18.698 1.00 81.12 91 ASN A N 1
ATOM 732 C CA . ASN A 1 91 ? 4.435 2.364 -19.639 1.00 81.12 91 ASN A CA 1
ATOM 733 C C . ASN A 1 91 ? 4.968 3.716 -20.137 1.00 81.12 91 ASN A C 1
ATOM 735 O O . ASN A 1 91 ? 4.640 4.174 -21.231 1.00 81.12 91 ASN A O 1
ATOM 739 N N . THR A 1 92 ? 5.830 4.342 -19.340 1.00 83.38 92 THR A N 1
ATOM 740 C CA . THR A 1 92 ? 6.613 5.512 -19.722 1.00 83.38 92 THR A CA 1
ATOM 741 C C . THR A 1 92 ? 8.076 5.271 -19.416 1.00 83.38 92 THR A C 1
ATOM 743 O O . THR A 1 92 ? 8.391 4.722 -18.362 1.00 83.38 92 THR A O 1
ATOM 746 N N . THR A 1 93 ? 8.963 5.750 -20.288 1.00 81.88 93 THR A N 1
ATOM 747 C CA . THR A 1 93 ? 10.400 5.766 -20.012 1.00 81.88 93 THR A CA 1
ATOM 748 C C . THR A 1 93 ? 10.663 6.510 -18.694 1.00 81.88 93 THR A C 1
ATOM 750 O O . THR A 1 93 ? 10.241 7.666 -18.567 1.00 81.88 93 THR A O 1
ATOM 753 N N . PRO A 1 94 ? 11.331 5.879 -17.711 1.00 81.06 94 PRO A N 1
ATOM 754 C CA . PRO A 1 94 ? 11.727 6.530 -16.466 1.00 81.06 94 PRO A CA 1
ATOM 755 C C . PRO A 1 94 ? 12.563 7.777 -16.760 1.00 81.06 94 PRO A C 1
ATOM 757 O O . PRO A 1 94 ? 13.413 7.754 -17.654 1.00 81.06 94 PRO A O 1
ATOM 760 N N . SER A 1 95 ? 12.341 8.865 -16.021 1.00 83.56 95 SER A N 1
ATOM 761 C CA . SER A 1 95 ? 13.149 10.078 -16.190 1.00 83.56 95 SER A CA 1
ATOM 762 C C . SER A 1 95 ? 14.616 9.809 -15.839 1.00 83.56 95 SER A C 1
ATOM 764 O O . SER A 1 95 ? 14.902 8.946 -15.008 1.00 83.56 95 SER A O 1
ATOM 766 N N . SER A 1 96 ? 15.542 10.571 -16.430 1.00 85.75 96 SER A N 1
ATOM 767 C CA . SER A 1 96 ? 16.976 10.483 -16.104 1.00 85.75 96 SER A CA 1
ATOM 768 C C . SER A 1 96 ? 17.226 10.632 -14.604 1.00 85.75 96 SER A C 1
ATOM 770 O O . SER A 1 96 ? 17.959 9.844 -14.031 1.00 85.75 96 SER A O 1
ATOM 772 N N . MET A 1 97 ? 16.493 11.533 -13.943 1.00 85.12 97 MET A N 1
ATOM 773 C CA . MET A 1 97 ? 16.524 11.688 -12.487 1.00 85.12 97 MET A CA 1
ATOM 774 C C . MET A 1 97 ? 16.284 10.365 -11.742 1.00 85.12 97 MET A C 1
ATOM 776 O O . MET A 1 97 ? 17.000 10.071 -10.799 1.00 85.12 97 MET A O 1
ATOM 780 N N . VAL A 1 98 ? 15.291 9.560 -12.141 1.00 83.12 98 VAL A N 1
ATOM 781 C CA . VAL A 1 98 ? 15.012 8.269 -11.481 1.00 83.12 98 VAL A CA 1
ATOM 782 C C . VAL A 1 98 ? 16.150 7.282 -11.726 1.00 83.12 98 VAL A C 1
ATOM 784 O O . VAL A 1 98 ? 16.506 6.541 -10.819 1.00 83.12 98 VAL A O 1
ATOM 787 N N . GLN A 1 99 ? 16.738 7.290 -12.923 1.00 84.75 99 GLN A N 1
ATOM 788 C CA . GLN A 1 99 ? 17.870 6.426 -13.265 1.00 84.75 99 GLN A CA 1
ATOM 789 C C . GLN A 1 99 ? 19.120 6.798 -12.456 1.00 84.75 99 GLN A C 1
ATOM 791 O O . GLN A 1 99 ? 19.721 5.922 -11.840 1.00 84.75 99 GLN A O 1
ATOM 796 N N . ASP A 1 100 ? 19.457 8.088 -12.389 1.00 84.81 100 ASP A N 1
ATOM 797 C CA . ASP A 1 100 ? 20.606 8.606 -11.637 1.00 84.81 100 ASP A CA 1
ATOM 798 C C . ASP A 1 100 ? 20.461 8.336 -10.137 1.00 84.81 100 ASP A C 1
ATOM 800 O O . ASP A 1 100 ? 21.419 8.002 -9.445 1.00 84.81 100 ASP A O 1
ATOM 804 N N . GLU A 1 101 ? 19.247 8.484 -9.612 1.00 81.81 101 GLU A N 1
ATOM 805 C CA . GLU A 1 101 ? 18.952 8.239 -8.207 1.00 81.81 101 GLU A CA 1
ATOM 806 C C . GLU A 1 101 ? 18.967 6.746 -7.867 1.00 81.81 101 GLU A C 1
ATOM 808 O O . GLU A 1 101 ? 19.547 6.379 -6.849 1.00 81.81 101 GLU A O 1
ATOM 813 N N . LEU A 1 102 ? 18.413 5.881 -8.724 1.00 82.88 102 LEU A N 1
ATOM 814 C CA . LEU A 1 102 ? 18.525 4.427 -8.571 1.00 82.88 102 LEU A CA 1
ATOM 815 C C . LEU A 1 102 ? 19.986 3.967 -8.625 1.00 82.88 102 LEU A C 1
ATOM 817 O O . LEU A 1 102 ? 20.381 3.148 -7.804 1.00 82.88 102 LEU A O 1
ATOM 821 N N . ALA A 1 103 ? 20.798 4.515 -9.534 1.00 82.12 103 ALA A N 1
ATOM 822 C CA . ALA A 1 103 ? 22.224 4.196 -9.610 1.00 82.12 103 ALA A CA 1
ATOM 823 C C . ALA A 1 103 ? 22.945 4.545 -8.299 1.00 82.12 103 ALA A C 1
ATOM 825 O O . ALA A 1 103 ? 23.629 3.705 -7.726 1.00 82.12 103 ALA A O 1
ATOM 826 N N . LYS A 1 104 ? 22.694 5.740 -7.751 1.00 81.75 104 LYS A N 1
ATOM 827 C CA . LYS A 1 104 ? 23.253 6.146 -6.454 1.00 81.75 104 LYS A CA 1
ATOM 828 C C . LYS A 1 104 ? 22.761 5.279 -5.284 1.00 81.75 104 LYS A C 1
ATOM 830 O O . LYS A 1 104 ? 23.502 5.122 -4.321 1.00 81.75 104 LYS A O 1
ATOM 835 N N . VAL A 1 105 ? 21.525 4.758 -5.333 1.00 76.75 105 VAL A N 1
ATOM 836 C CA . VAL A 1 105 ? 20.972 3.875 -4.282 1.00 76.75 105 VAL A CA 1
ATOM 837 C C . VAL A 1 105 ? 21.749 2.567 -4.241 1.00 76.75 105 VAL A C 1
ATOM 839 O O . VAL A 1 105 ? 21.999 2.047 -3.160 1.00 76.75 105 VAL A O 1
ATOM 842 N N . MET A 1 106 ? 22.151 2.063 -5.408 1.00 72.06 106 MET A N 1
ATOM 843 C CA . MET A 1 106 ? 22.933 0.834 -5.525 1.00 72.06 106 MET A CA 1
ATOM 844 C C . MET A 1 106 ? 24.398 1.012 -5.097 1.00 72.06 106 MET A C 1
ATOM 846 O O . MET A 1 106 ? 25.038 0.027 -4.750 1.00 72.06 106 MET A O 1
ATOM 850 N N . ASP A 1 107 ? 24.918 2.243 -5.104 1.00 70.44 107 ASP A N 1
ATOM 851 C CA . ASP A 1 107 ? 26.318 2.536 -4.765 1.00 70.44 107 ASP A CA 1
ATOM 852 C C . ASP A 1 107 ? 26.533 2.900 -3.281 1.00 70.44 107 ASP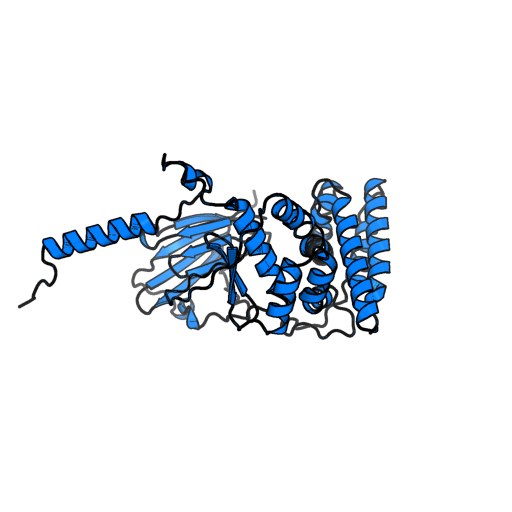 A C 1
ATOM 854 O O . ASP A 1 107 ? 27.678 2.953 -2.814 1.00 70.44 107 ASP A O 1
ATOM 858 N N . HIS A 1 108 ? 25.474 3.214 -2.522 1.00 60.38 108 HIS A N 1
ATOM 859 C CA . HIS A 1 108 ? 25.602 3.815 -1.190 1.00 60.38 108 HIS A CA 1
ATOM 860 C C . HIS A 1 108 ? 24.608 3.267 -0.150 1.00 60.38 108 HIS A C 1
ATOM 862 O O . HIS A 1 108 ? 23.397 3.417 -0.286 1.00 60.38 108 HIS A O 1
ATOM 868 N N . GLY A 1 109 ? 25.125 2.824 1.005 1.00 58.25 109 GLY A N 1
ATOM 869 C CA . GLY A 1 109 ? 24.353 2.355 2.172 1.00 58.25 109 GLY A CA 1
ATOM 870 C C . GLY A 1 109 ? 23.462 3.394 2.886 1.00 58.25 109 GLY A C 1
ATOM 871 O O . GLY A 1 109 ? 22.936 3.126 3.964 1.00 58.25 109 GLY A O 1
ATOM 872 N N . LYS A 1 110 ? 23.238 4.590 2.316 1.00 67.50 110 LYS A N 1
ATOM 873 C CA . LYS A 1 110 ? 22.279 5.599 2.829 1.00 67.50 110 LYS A CA 1
ATOM 874 C C . LYS A 1 110 ? 20.880 5.396 2.249 1.00 67.50 110 LYS A C 1
ATOM 876 O O . LYS A 1 110 ? 20.208 6.330 1.807 1.00 67.50 110 LYS A O 1
ATOM 881 N N . LEU A 1 111 ? 20.441 4.148 2.267 1.00 71.56 111 LEU A N 1
ATOM 882 C CA . LEU A 1 111 ? 19.303 3.678 1.501 1.00 71.56 111 LEU A CA 1
ATOM 883 C C . LEU A 1 111 ? 17.993 4.397 1.855 1.00 71.56 111 LEU A C 1
ATOM 885 O O . LEU A 1 111 ? 17.271 4.844 0.970 1.00 71.56 111 LEU A O 1
ATOM 889 N N . LEU A 1 112 ? 17.709 4.574 3.147 1.00 72.25 112 LEU A N 1
ATOM 890 C CA . LEU A 1 112 ? 16.451 5.159 3.620 1.00 72.25 112 LEU A CA 1
ATOM 891 C C . LEU A 1 112 ? 16.236 6.597 3.119 1.00 72.25 112 LEU A C 1
ATOM 893 O O . LEU A 1 112 ? 15.161 6.933 2.626 1.00 72.25 112 LEU A O 1
ATOM 897 N N . GLU A 1 113 ? 17.259 7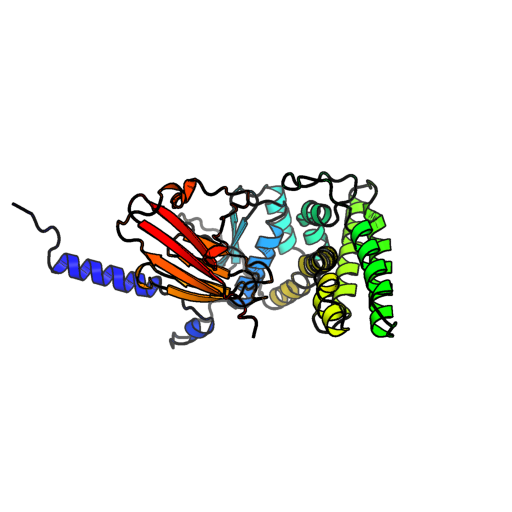.448 3.220 1.00 78.88 113 GLU A N 1
ATOM 898 C CA . GLU A 1 113 ? 17.177 8.851 2.792 1.00 78.88 113 GLU A CA 1
ATOM 899 C C . GLU A 1 113 ? 16.912 8.949 1.285 1.00 78.88 113 GLU A C 1
ATOM 901 O O . GLU A 1 113 ? 16.088 9.744 0.826 1.00 78.88 113 GLU A O 1
ATOM 906 N N . MET A 1 114 ? 17.550 8.073 0.513 1.00 78.75 114 MET A N 1
ATOM 907 C CA . MET A 1 114 ? 17.375 8.009 -0.931 1.00 78.75 114 MET A CA 1
ATOM 908 C C . MET A 1 114 ? 16.014 7.441 -1.335 1.00 78.75 114 MET A C 1
ATOM 910 O O . MET A 1 114 ? 15.369 7.991 -2.227 1.00 78.75 114 MET A O 1
ATOM 914 N N . VAL A 1 115 ? 15.534 6.402 -0.646 1.00 80.00 115 VAL A N 1
ATOM 915 C CA . VAL A 1 115 ? 14.187 5.839 -0.827 1.00 80.00 115 VAL A CA 1
ATOM 916 C C . VAL A 1 115 ? 13.133 6.914 -0.578 1.00 80.00 115 VAL A C 1
ATOM 918 O O . VAL A 1 115 ? 12.212 7.063 -1.384 1.00 80.00 115 VAL A O 1
ATOM 921 N N . ILE A 1 116 ? 13.281 7.698 0.494 1.00 84.38 116 ILE A N 1
ATOM 922 C CA . ILE A 1 116 ? 12.387 8.816 0.813 1.00 84.38 116 ILE A CA 1
ATOM 923 C C . ILE A 1 116 ? 12.473 9.903 -0.258 1.00 84.38 116 ILE A C 1
ATOM 925 O O . ILE A 1 116 ? 11.437 10.396 -0.707 1.00 84.38 116 ILE A O 1
ATOM 929 N N . ARG A 1 117 ? 13.680 10.256 -0.713 1.00 86.25 117 ARG A N 1
ATOM 930 C CA . ARG A 1 117 ? 13.880 11.255 -1.771 1.00 86.25 117 ARG A CA 1
ATOM 931 C C . ARG A 1 117 ? 13.205 10.837 -3.080 1.00 86.25 117 ARG A C 1
ATOM 933 O O . ARG A 1 117 ? 12.454 11.630 -3.649 1.00 86.25 117 ARG A O 1
ATOM 940 N N . LEU A 1 118 ? 13.403 9.590 -3.509 1.00 82.94 118 LEU A N 1
ATOM 941 C CA . LEU A 1 118 ? 12.779 8.998 -4.696 1.00 82.94 118 LEU A CA 1
ATOM 942 C C . LEU A 1 118 ? 11.253 8.941 -4.574 1.00 82.94 118 LEU A C 1
ATOM 944 O O . LEU A 1 118 ? 10.532 9.320 -5.496 1.00 82.94 118 LEU A O 1
ATOM 948 N N . ASN A 1 119 ? 10.748 8.524 -3.414 1.00 84.75 119 ASN A N 1
ATOM 949 C CA . ASN A 1 119 ? 9.317 8.346 -3.181 1.00 84.75 119 ASN A CA 1
ATOM 950 C C . ASN A 1 119 ? 8.616 9.590 -2.626 1.00 84.75 119 ASN A C 1
ATOM 952 O O . ASN A 1 119 ? 7.429 9.509 -2.309 1.00 84.75 119 ASN A O 1
ATOM 956 N N . LYS A 1 120 ? 9.287 10.746 -2.538 1.00 90.06 120 LYS A N 1
ATOM 957 C CA . LYS A 1 120 ? 8.755 11.974 -1.921 1.00 90.06 120 LYS A CA 1
ATOM 958 C C . LYS A 1 120 ? 7.340 12.296 -2.399 1.00 90.06 120 LYS A C 1
ATOM 960 O O . LYS A 1 120 ? 6.437 12.479 -1.589 1.00 90.06 120 LYS A O 1
ATOM 965 N N . SER A 1 121 ? 7.127 12.314 -3.714 1.00 88.44 121 SER A N 1
ATOM 966 C CA . SER A 1 121 ? 5.824 12.648 -4.311 1.00 88.44 121 SER A CA 1
ATOM 967 C C . SER A 1 121 ? 4.733 11.645 -3.931 1.00 88.44 121 SER A C 1
ATOM 969 O O . SER A 1 121 ? 3.602 12.028 -3.637 1.00 88.44 121 SER A O 1
ATOM 971 N N . ARG A 1 122 ? 5.074 10.356 -3.904 1.00 85.94 122 ARG A N 1
ATOM 972 C CA . ARG A 1 122 ? 4.161 9.264 -3.557 1.00 85.94 122 ARG A CA 1
ATOM 973 C C . ARG A 1 122 ? 3.835 9.255 -2.066 1.00 85.94 122 ARG A C 1
ATOM 975 O O . ARG A 1 122 ? 2.680 9.083 -1.693 1.00 85.94 122 ARG A O 1
ATOM 982 N N . ILE A 1 123 ? 4.828 9.494 -1.210 1.00 90.44 123 ILE A N 1
ATOM 983 C CA . ILE A 1 123 ? 4.621 9.644 0.232 1.00 90.44 123 ILE A CA 1
ATOM 984 C C . ILE A 1 123 ? 3.711 10.848 0.489 1.00 90.44 123 ILE A C 1
ATOM 986 O O . ILE A 1 123 ? 2.675 10.693 1.127 1.00 90.44 123 ILE A O 1
ATOM 990 N N . LEU A 1 124 ? 3.997 12.010 -0.105 1.00 91.56 124 LEU A N 1
ATOM 991 C CA . LEU A 1 124 ? 3.137 13.192 0.008 1.00 91.56 124 LEU A CA 1
ATOM 992 C C . LEU A 1 124 ? 1.715 12.952 -0.520 1.00 91.56 124 LEU A C 1
ATOM 994 O O . LEU A 1 124 ? 0.760 13.431 0.084 1.00 91.56 124 LEU A O 1
ATOM 998 N N . SER A 1 125 ? 1.547 12.165 -1.585 1.00 88.69 125 SER A N 1
ATOM 999 C CA . SER A 1 125 ? 0.223 11.790 -2.116 1.00 88.69 125 SER A CA 1
ATOM 1000 C C . SER A 1 125 ? -0.583 10.908 -1.153 1.00 88.69 125 SER A C 1
ATOM 1002 O O . SER A 1 125 ? -1.816 10.950 -1.153 1.00 88.69 125 SER A O 1
ATOM 1004 N N . ARG A 1 126 ? 0.095 10.145 -0.286 1.00 90.31 126 ARG A N 1
ATOM 1005 C CA . ARG A 1 126 ? -0.529 9.366 0.796 1.00 90.31 126 ARG A CA 1
ATOM 1006 C C . ARG A 1 126 ? -0.824 10.216 2.027 1.00 90.31 126 ARG A C 1
ATOM 1008 O O . ARG A 1 126 ? -1.915 10.112 2.580 1.00 90.31 126 ARG A O 1
ATOM 1015 N N . LEU A 1 127 ? 0.116 11.077 2.418 1.00 93.38 127 LEU A N 1
ATOM 1016 C CA . LEU A 1 127 ? -0.047 12.004 3.544 1.00 93.38 127 LEU A CA 1
ATOM 1017 C C . LEU A 1 127 ? -1.153 13.033 3.268 1.00 93.38 127 LEU A C 1
ATOM 1019 O O . LEU A 1 127 ? -1.921 13.372 4.166 1.00 93.38 127 LEU A O 1
ATOM 1023 N N . ARG A 1 128 ? -1.277 13.470 2.008 1.00 92.94 128 ARG A N 1
ATOM 1024 C CA . ARG A 1 128 ? -2.259 14.451 1.517 1.00 92.94 128 ARG A CA 1
ATOM 1025 C C . ARG A 1 128 ? -2.292 15.739 2.345 1.00 92.94 128 ARG A C 1
ATOM 1027 O O . ARG A 1 128 ? -3.381 16.144 2.761 1.00 92.94 128 ARG A O 1
ATOM 1034 N N . PRO A 1 129 ? -1.144 16.390 2.597 1.00 94.12 129 PRO A N 1
ATOM 1035 C CA . PRO A 1 129 ? -1.174 17.679 3.266 1.00 94.12 129 PRO A CA 1
ATOM 1036 C C . PRO A 1 129 ? -1.963 18.680 2.415 1.00 94.12 129 PRO A C 1
ATOM 1038 O O . PRO A 1 129 ? -2.047 18.560 1.188 1.00 94.12 129 PRO A O 1
ATOM 1041 N N . THR A 1 130 ? -2.568 19.666 3.067 1.00 92.69 130 THR A N 1
ATOM 1042 C CA . THR A 1 130 ? -3.574 20.536 2.431 1.00 92.69 130 THR A CA 1
ATOM 1043 C C . THR A 1 130 ? -3.078 21.314 1.207 1.00 92.69 130 THR A C 1
ATOM 1045 O O . THR A 1 130 ? -3.899 21.658 0.351 1.00 92.69 130 THR A O 1
ATOM 1048 N N . TRP A 1 131 ? -1.769 21.559 1.110 1.00 94.00 131 TRP A N 1
ATOM 1049 C CA . TRP A 1 131 ? -1.101 22.288 0.029 1.00 94.00 131 TRP A CA 1
ATOM 1050 C C . TRP A 1 131 ? -0.640 21.405 -1.145 1.00 94.00 131 TRP A C 1
ATOM 1052 O O . TRP A 1 131 ? -0.270 21.936 -2.192 1.00 94.00 131 TRP A O 1
ATOM 1062 N N . VAL A 1 132 ? -0.671 20.072 -1.017 1.00 92.12 132 VAL A N 1
ATOM 1063 C CA . VAL A 1 132 ? -0.339 19.152 -2.117 1.00 92.12 132 VAL A CA 1
ATOM 1064 C C . VAL A 1 132 ? -1.581 18.891 -2.965 1.00 92.12 132 VAL A C 1
ATOM 1066 O O . VAL A 1 132 ? -2.649 18.543 -2.457 1.00 92.12 132 VAL A O 1
ATOM 1069 N N . ALA A 1 133 ? -1.437 19.033 -4.284 1.00 88.94 133 ALA A N 1
ATOM 1070 C CA . ALA A 1 133 ? -2.507 18.730 -5.226 1.00 88.94 133 ALA A CA 1
ATOM 1071 C C . ALA A 1 133 ? -2.914 17.252 -5.129 1.00 88.94 133 ALA A C 1
ATOM 1073 O O . ALA A 1 133 ? -2.071 16.356 -5.184 1.00 88.94 133 ALA A O 1
ATOM 1074 N N . GLN A 1 134 ? -4.217 16.992 -5.007 1.00 84.12 134 GLN A N 1
ATOM 1075 C CA . GLN A 1 134 ? -4.715 15.620 -4.947 1.00 84.12 134 GLN A CA 1
ATOM 1076 C C . GLN A 1 134 ? -4.655 14.947 -6.325 1.00 84.12 134 GLN A C 1
ATOM 1078 O O . GLN A 1 134 ? -4.854 15.613 -7.347 1.00 84.12 134 GLN A O 1
ATOM 1083 N N . PRO A 1 135 ? -4.422 13.622 -6.373 1.00 79.44 135 PRO A N 1
ATOM 1084 C CA . PRO A 1 135 ? -4.515 12.865 -7.612 1.00 79.44 135 PRO A CA 1
ATOM 1085 C C . PRO A 1 135 ? -5.872 13.055 -8.302 1.00 79.44 135 PRO A C 1
ATOM 1087 O O . PRO A 1 135 ? -6.919 13.040 -7.655 1.00 79.44 135 PRO A O 1
ATOM 1090 N N . ARG A 1 136 ? -5.861 13.169 -9.637 1.00 79.94 136 ARG A N 1
ATOM 1091 C CA . ARG A 1 136 ? -7.054 13.484 -10.453 1.00 79.94 136 ARG A CA 1
ATOM 1092 C C . ARG A 1 136 ? -8.193 12.466 -10.346 1.00 79.94 136 ARG A C 1
ATOM 1094 O O . ARG A 1 136 ? -9.323 12.795 -10.681 1.00 79.94 136 ARG A O 1
ATOM 1101 N N . HIS A 1 137 ? -7.908 11.244 -9.900 1.00 79.88 137 HIS A N 1
ATOM 1102 C CA . HIS A 1 137 ? -8.926 10.209 -9.725 1.00 79.88 137 HIS A CA 1
ATOM 1103 C C . HIS A 1 137 ? -9.819 10.446 -8.491 1.00 79.88 137 HIS A C 1
ATOM 1105 O O . HIS A 1 137 ? -10.868 9.815 -8.371 1.00 79.88 137 HIS A O 1
ATOM 1111 N N . PHE A 1 138 ? -9.452 11.361 -7.584 1.00 78.81 138 PHE A N 1
ATOM 1112 C CA . PHE A 1 138 ? -10.333 11.779 -6.496 1.00 78.81 138 PHE A CA 1
ATOM 1113 C C . PHE A 1 138 ? -11.305 12.857 -6.973 1.00 78.81 138 PHE A C 1
ATOM 1115 O O . PHE A 1 138 ? -10.921 13.981 -7.280 1.00 78.81 138 PHE A O 1
ATOM 1122 N N . THR A 1 139 ? -12.595 12.527 -6.966 1.00 81.44 139 THR A N 1
ATOM 1123 C CA . THR A 1 139 ? -13.678 13.461 -7.316 1.00 81.44 139 THR A CA 1
ATOM 1124 C C . THR A 1 139 ? -13.973 14.481 -6.218 1.00 81.44 139 THR A C 1
ATOM 1126 O O . THR A 1 139 ? -14.595 15.509 -6.474 1.00 81.44 139 THR A O 1
ATOM 1129 N N . ARG A 1 140 ? -13.550 14.206 -4.979 1.00 88.00 140 ARG A N 1
ATOM 1130 C CA . ARG A 1 140 ? -13.757 15.070 -3.813 1.00 88.00 140 ARG A CA 1
ATOM 1131 C C . ARG A 1 140 ? -12.463 15.234 -3.045 1.00 88.00 140 ARG A C 1
ATOM 1133 O O . ARG A 1 140 ? -11.756 14.247 -2.834 1.00 88.00 140 ARG A O 1
ATOM 1140 N N . ARG A 1 141 ? -12.225 16.458 -2.559 1.00 87.25 141 ARG A N 1
ATOM 1141 C CA . ARG A 1 141 ? -11.085 16.769 -1.697 1.00 87.25 141 ARG A CA 1
ATOM 1142 C C . ARG A 1 141 ? -11.150 15.900 -0.443 1.00 87.25 141 ARG A C 1
ATOM 1144 O O . ARG A 1 141 ? -12.048 16.048 0.379 1.00 87.25 141 ARG A O 1
ATOM 1151 N N . GLN A 1 142 ? -10.206 14.978 -0.327 1.00 89.12 142 GLN A N 1
ATOM 1152 C CA . GLN A 1 142 ? -10.042 14.130 0.849 1.00 89.12 142 GLN A CA 1
ATOM 1153 C C . GLN A 1 142 ? -9.372 14.913 1.983 1.00 89.12 142 GLN A C 1
ATOM 1155 O O . GLN A 1 142 ? -8.572 15.812 1.717 1.00 89.12 142 GLN A O 1
ATOM 1160 N N . MET A 1 143 ? -9.671 14.552 3.230 1.00 93.31 143 MET A N 1
ATOM 1161 C CA . MET A 1 143 ? -8.933 15.048 4.395 1.00 93.31 143 MET A CA 1
ATOM 1162 C C . MET A 1 143 ? -7.482 14.548 4.372 1.00 93.31 143 MET A C 1
ATOM 1164 O O . MET A 1 143 ? -7.194 13.479 3.816 1.00 93.31 143 MET A O 1
ATOM 1168 N N . SER A 1 144 ? -6.580 15.303 5.001 1.00 95.81 144 SER A N 1
ATOM 1169 C CA . SER A 1 144 ? -5.203 14.854 5.204 1.00 95.81 144 SER A CA 1
ATOM 1170 C C . SER A 1 144 ? -5.163 13.576 6.044 1.00 95.81 144 SER A C 1
ATOM 1172 O O . SER A 1 144 ? -6.139 13.206 6.709 1.00 95.81 144 SER A O 1
ATOM 1174 N N . LEU A 1 145 ? -4.051 12.842 5.983 1.00 95.94 145 LEU A N 1
ATOM 1175 C CA . LEU A 1 145 ? -3.864 11.673 6.840 1.00 95.94 145 LEU A CA 1
ATOM 1176 C C . LEU A 1 145 ? -3.937 12.061 8.322 1.00 95.94 145 LEU A C 1
ATOM 1178 O O . LEU A 1 145 ? -4.568 11.341 9.084 1.00 95.94 145 LEU A O 1
ATOM 1182 N N . GLN A 1 146 ? -3.404 13.226 8.702 1.00 97.19 146 GLN A N 1
ATOM 1183 C CA . GLN A 1 146 ? -3.466 13.744 10.070 1.00 97.19 146 GLN A CA 1
ATOM 1184 C C . GLN A 1 146 ? -4.910 13.831 10.586 1.00 97.19 146 GLN A C 1
ATOM 1186 O O . GLN A 1 146 ? -5.239 13.232 11.611 1.00 97.19 146 GLN A O 1
ATOM 1191 N N . GLY A 1 147 ? -5.799 14.503 9.846 1.00 96.06 147 GLY A N 1
ATOM 1192 C CA . GLY A 1 147 ? -7.190 14.672 10.275 1.00 96.06 147 GLY A CA 1
ATOM 1193 C C . GLY A 1 147 ? -7.966 13.350 10.327 1.00 96.06 147 GLY A C 1
ATOM 1194 O O . GLY A 1 147 ? -8.822 13.147 11.194 1.00 96.06 147 GLY A O 1
ATOM 1195 N N . ARG A 1 148 ? -7.644 12.419 9.423 1.00 96.38 148 ARG A N 1
ATOM 1196 C CA . ARG A 1 148 ? -8.254 11.083 9.386 1.00 96.38 148 ARG A CA 1
ATOM 1197 C C . ARG A 1 148 ? -7.788 10.200 10.541 1.00 96.38 148 ARG A C 1
ATOM 1199 O O . ARG A 1 148 ? -8.623 9.587 11.199 1.00 96.38 148 ARG A O 1
ATOM 1206 N N . VAL A 1 149 ? -6.490 10.202 10.846 1.00 96.88 149 VAL A N 1
ATOM 1207 C CA . VAL A 1 149 ? -5.925 9.498 12.007 1.00 96.88 149 VAL A CA 1
ATOM 1208 C C . VAL A 1 149 ? -6.527 10.036 13.303 1.00 96.88 149 VAL A C 1
ATOM 1210 O O . VAL A 1 149 ? -6.975 9.244 14.125 1.00 96.88 149 VAL A O 1
ATOM 1213 N N . GLN A 1 150 ? -6.670 11.357 13.454 1.00 97.31 150 GLN A N 1
ATOM 1214 C CA . GLN A 1 150 ? -7.311 11.939 14.639 1.00 97.31 150 GLN A CA 1
ATOM 1215 C C . GLN A 1 150 ? -8.773 11.489 14.801 1.00 97.31 150 GLN A C 1
ATOM 1217 O O . GLN A 1 150 ? -9.218 11.172 15.903 1.00 97.31 150 GLN A O 1
ATOM 1222 N N . THR A 1 151 ? -9.521 11.417 13.697 1.00 96.69 151 THR A N 1
ATOM 1223 C CA . THR A 1 151 ? -10.908 10.921 13.698 1.00 96.69 151 THR A CA 1
ATOM 1224 C C . THR A 1 151 ? -10.971 9.432 14.059 1.00 96.69 151 THR A C 1
ATOM 1226 O O . THR A 1 151 ? -11.861 9.003 14.800 1.00 96.69 151 THR A O 1
ATOM 1229 N N . CYS A 1 152 ? -10.010 8.644 13.567 1.00 95.56 152 CYS A N 1
ATOM 1230 C CA . CYS A 1 152 ? -9.861 7.229 13.893 1.00 95.56 152 CYS A CA 1
ATOM 1231 C C . CYS A 1 152 ? -9.582 7.030 15.391 1.00 95.56 152 CYS A C 1
ATOM 1233 O O . CYS A 1 152 ? -10.292 6.260 16.031 1.00 95.56 152 CYS A O 1
ATOM 1235 N N . ILE A 1 153 ? -8.649 7.795 15.970 1.00 96.19 153 ILE A N 1
ATOM 1236 C CA . ILE A 1 153 ? -8.317 7.779 17.407 1.00 96.19 153 ILE A CA 1
ATOM 1237 C C . ILE A 1 153 ? -9.569 8.013 18.257 1.00 96.19 153 ILE A C 1
ATOM 1239 O O . ILE A 1 153 ? -9.896 7.178 19.094 1.00 96.19 153 ILE A O 1
ATOM 1243 N N . VAL A 1 154 ? -10.332 9.078 17.979 1.00 96.19 154 VAL A N 1
ATOM 1244 C CA . VAL A 1 154 ? -11.580 9.384 18.709 1.00 96.19 154 VAL A CA 1
ATOM 1245 C C . VAL A 1 154 ? -12.611 8.257 18.572 1.00 96.19 154 VAL A C 1
ATOM 1247 O O . VAL A 1 154 ? -13.389 7.996 19.488 1.00 96.19 154 VAL A O 1
ATOM 1250 N N . SER A 1 155 ? -12.646 7.584 17.421 1.00 95.19 155 SER A N 1
ATOM 1251 C CA . SER A 1 155 ? -13.566 6.466 17.186 1.00 95.19 155 SER A CA 1
ATOM 1252 C C . SER A 1 155 ? -13.156 5.210 17.958 1.00 95.19 155 SER A C 1
ATOM 1254 O O . SER A 1 155 ? -14.023 4.523 18.493 1.00 95.19 155 SER A O 1
ATOM 1256 N N . ILE A 1 156 ? -11.853 4.929 18.050 1.00 92.56 156 ILE A N 1
ATOM 1257 C CA . ILE A 1 156 ? -11.309 3.826 18.849 1.00 92.56 156 ILE A CA 1
ATOM 1258 C C . ILE A 1 156 ? -11.544 4.096 20.341 1.00 92.56 156 ILE A C 1
ATOM 1260 O O . ILE A 1 156 ? -12.059 3.222 21.031 1.00 92.56 156 ILE A O 1
ATOM 1264 N N . GLU A 1 157 ? -11.276 5.315 20.821 1.00 94.19 157 GLU A N 1
ATOM 1265 C CA . GLU A 1 157 ? -11.519 5.720 22.216 1.00 94.19 157 GLU A CA 1
ATOM 1266 C C . GLU A 1 157 ? -12.979 5.518 22.644 1.00 94.19 157 GLU A C 1
ATOM 1268 O O . GLU A 1 157 ? -13.246 5.085 23.761 1.00 94.19 157 GLU A O 1
ATOM 1273 N N . LYS A 1 158 ? -13.938 5.787 21.749 1.00 91.19 158 LYS A N 1
ATOM 1274 C CA . LYS A 1 158 ? -15.373 5.589 22.017 1.00 91.19 158 LYS A CA 1
ATOM 1275 C C . LYS A 1 158 ? -15.807 4.126 22.014 1.00 91.19 158 LYS A C 1
ATOM 1277 O O . LYS A 1 158 ? -16.852 3.809 22.574 1.00 91.19 158 LYS A O 1
ATOM 1282 N N . SER A 1 159 ? -15.075 3.259 21.322 1.00 83.31 159 SER A N 1
ATOM 1283 C CA . SER A 1 159 ? -15.521 1.895 21.049 1.00 83.31 159 SER A CA 1
ATOM 1284 C C . SER A 1 159 ? -15.248 0.920 22.197 1.00 83.31 159 SER A C 1
ATOM 1286 O O . SER A 1 159 ? -15.785 -0.186 22.136 1.00 83.31 159 SER A O 1
ATOM 1288 N N . LEU A 1 160 ? -14.421 1.258 23.198 1.00 75.75 160 LEU A N 1
ATOM 1289 C CA . LEU A 1 160 ? -13.883 0.255 24.127 1.00 75.75 160 LEU A CA 1
ATOM 1290 C C . LEU A 1 160 ? -13.839 0.662 25.598 1.00 75.75 160 LEU A C 1
ATOM 1292 O O . LEU A 1 160 ? -13.663 1.820 25.964 1.00 75.75 160 LEU A O 1
ATOM 1296 N N . GLN A 1 161 ? -13.892 -0.376 26.434 1.00 74.06 161 GLN A N 1
ATOM 1297 C CA . GLN A 1 161 ? -13.376 -0.352 27.796 1.00 74.06 161 GLN A CA 1
ATOM 1298 C C . GLN A 1 161 ? -11.844 -0.367 27.718 1.00 74.06 161 GLN A C 1
ATOM 1300 O O . GLN A 1 161 ? -11.255 -1.271 27.128 1.00 74.06 161 GLN A O 1
ATOM 1305 N N . SER A 1 162 ? -11.208 0.676 28.251 1.00 76.62 162 SER A N 1
ATOM 1306 C CA . SER A 1 162 ? -9.765 0.905 28.134 1.00 76.62 162 SER A CA 1
ATOM 1307 C C . SER A 1 162 ? -8.952 -0.256 28.723 1.00 76.62 162 SER A C 1
ATOM 1309 O O . SER A 1 162 ? -8.934 -0.459 29.937 1.00 76.62 162 SER A O 1
ATOM 1311 N N . THR A 1 163 ? -8.276 -1.022 27.864 1.00 87.62 163 THR A N 1
ATOM 1312 C CA . THR A 1 163 ? -7.222 -1.959 28.273 1.00 87.62 163 THR A CA 1
ATOM 1313 C C . THR A 1 163 ? -5.865 -1.268 28.153 1.00 87.62 163 THR A C 1
ATOM 1315 O O . THR A 1 163 ? -5.682 -0.373 27.326 1.00 87.62 163 THR A O 1
ATOM 1318 N N . ALA A 1 164 ? -4.879 -1.687 28.953 1.00 90.12 164 ALA A N 1
ATOM 1319 C CA . ALA A 1 164 ? -3.541 -1.087 28.920 1.00 90.12 164 ALA A CA 1
ATOM 1320 C C . ALA A 1 164 ? -2.898 -1.136 27.516 1.00 90.12 164 ALA A C 1
ATOM 1322 O O . ALA A 1 164 ? -2.261 -0.175 27.093 1.00 90.12 164 ALA A O 1
ATOM 1323 N N . GLN A 1 165 ? -3.123 -2.223 26.769 1.00 90.44 165 GLN A N 1
ATOM 1324 C CA . GLN A 1 165 ? -2.604 -2.392 25.407 1.00 90.44 165 GLN A CA 1
ATOM 1325 C C . GLN A 1 165 ? -3.270 -1.436 24.408 1.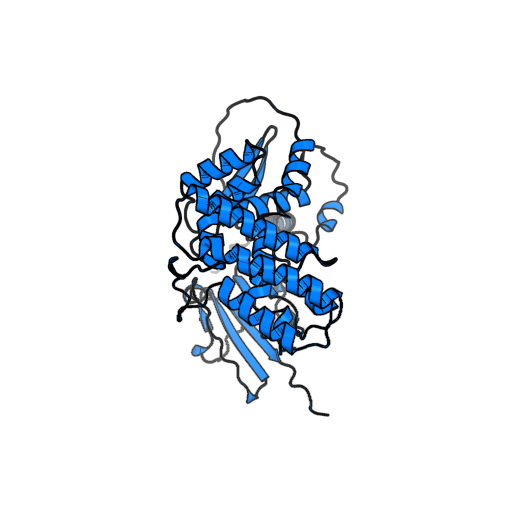00 90.44 165 GLN A C 1
ATOM 1327 O O . GLN A 1 165 ? -2.586 -0.814 23.599 1.00 90.44 165 GLN A O 1
ATOM 1332 N N . VAL A 1 166 ? -4.593 -1.249 24.492 1.00 91.31 166 VAL A N 1
ATOM 1333 C CA . VAL A 1 166 ? -5.307 -0.285 23.636 1.00 91.31 166 VAL A CA 1
ATOM 1334 C C . VAL A 1 166 ? -4.833 1.142 23.919 1.00 91.31 166 VAL A C 1
ATOM 1336 O O . VAL A 1 166 ? -4.605 1.903 22.980 1.00 91.31 166 VAL A O 1
ATOM 1339 N N . THR A 1 167 ? -4.607 1.491 25.189 1.00 92.88 167 THR A N 1
ATOM 1340 C CA . THR A 1 167 ? -4.052 2.798 25.573 1.00 92.88 167 THR A CA 1
ATOM 1341 C C . THR A 1 167 ? -2.675 3.030 24.957 1.00 92.88 167 THR A C 1
ATOM 1343 O O . THR A 1 167 ? -2.449 4.088 24.376 1.00 92.88 167 THR A O 1
ATOM 1346 N N . GLN A 1 168 ? -1.788 2.032 24.989 1.00 93.94 168 GLN A N 1
ATOM 1347 C CA . GLN A 1 168 ? -0.457 2.136 24.388 1.00 93.94 168 GLN A CA 1
ATOM 1348 C C . GLN A 1 168 ? -0.521 2.412 22.876 1.00 93.94 168 GLN A C 1
ATOM 1350 O O . GLN A 1 168 ? 0.186 3.287 22.371 1.00 93.94 168 GLN A O 1
ATOM 1355 N N . VAL A 1 169 ? -1.383 1.700 22.140 1.00 93.62 169 VAL A N 1
ATOM 1356 C CA . VAL A 1 169 ? -1.563 1.926 20.695 1.00 93.62 169 VAL A CA 1
ATOM 1357 C C . VAL A 1 169 ? -2.146 3.312 20.427 1.00 93.62 169 VAL A C 1
ATOM 1359 O O . VAL A 1 169 ? -1.684 4.011 19.526 1.00 93.62 169 VAL A O 1
ATOM 1362 N N . LEU A 1 170 ? -3.121 3.748 21.228 1.00 95.00 170 LEU A N 1
ATOM 1363 C CA . LEU A 1 170 ? -3.714 5.080 21.114 1.00 95.00 170 LEU A CA 1
ATOM 1364 C C . LEU A 1 170 ? -2.698 6.196 21.372 1.00 95.00 170 LEU A C 1
ATOM 1366 O O . LEU A 1 170 ? -2.671 7.164 20.618 1.00 95.00 170 LEU A O 1
ATOM 1370 N N . GLU A 1 171 ? -1.851 6.073 22.392 1.00 95.88 171 GLU A N 1
ATOM 1371 C CA . GLU A 1 171 ? -0.777 7.036 22.667 1.00 95.88 171 GLU A CA 1
ATOM 1372 C C . GLU A 1 171 ? 0.200 7.136 21.495 1.00 95.88 171 GLU A C 1
ATOM 1374 O O . GLU A 1 171 ? 0.564 8.233 21.068 1.00 95.88 171 GLU A O 1
ATOM 1379 N N . ARG A 1 172 ? 0.566 5.995 20.908 1.00 96.06 172 ARG A N 1
ATOM 1380 C CA . ARG A 1 172 ? 1.456 5.938 19.745 1.00 96.06 172 ARG A CA 1
ATOM 1381 C C . ARG A 1 172 ? 0.812 6.535 18.494 1.00 96.06 172 ARG A C 1
ATOM 1383 O O . ARG A 1 172 ? 1.464 7.294 17.780 1.00 96.06 172 ARG A O 1
ATOM 1390 N N . LEU A 1 173 ? -0.476 6.279 18.266 1.00 96.69 173 LEU A N 1
ATOM 1391 C CA . LEU A 1 173 ? -1.242 6.909 17.188 1.00 96.69 173 LEU A CA 1
ATOM 1392 C C . LEU A 1 173 ? -1.396 8.422 17.394 1.00 96.69 173 LEU A C 1
ATOM 1394 O O . LEU A 1 173 ? -1.310 9.167 16.419 1.00 96.69 173 LEU A O 1
ATOM 1398 N N . LYS A 1 174 ? -1.579 8.895 18.634 1.00 97.50 174 LYS A N 1
ATOM 1399 C CA . LYS A 1 174 ? -1.602 10.331 18.963 1.00 97.50 174 LYS A CA 1
ATOM 1400 C C . LYS A 1 174 ? -0.259 10.988 18.655 1.00 97.50 174 LYS A C 1
ATOM 1402 O O . LYS A 1 174 ? -0.233 11.982 17.934 1.00 97.50 174 LYS A O 1
ATOM 1407 N N . GLY A 1 175 ? 0.846 10.383 19.097 1.00 97.50 175 GLY A N 1
ATOM 1408 C CA . GLY A 1 175 ? 2.197 10.855 18.777 1.00 97.50 175 GLY A CA 1
ATOM 1409 C C . GLY A 1 175 ? 2.470 10.899 17.268 1.00 97.50 175 GLY A C 1
ATOM 1410 O O . GLY A 1 175 ? 3.028 11.873 16.757 1.00 97.50 175 GLY A O 1
ATOM 1411 N N . LEU A 1 176 ? 1.994 9.899 16.518 1.00 97.31 176 LEU A N 1
ATOM 1412 C CA . LEU A 1 176 ? 2.039 9.926 15.055 1.00 97.31 176 LEU A CA 1
ATOM 1413 C C . LEU A 1 176 ? 1.178 11.063 14.479 1.00 97.31 176 LEU A C 1
ATOM 1415 O O . LEU A 1 176 ? 1.626 11.772 13.581 1.00 97.31 176 LEU A O 1
ATOM 1419 N N . GLY A 1 177 ? -0.031 11.272 15.003 1.00 97.12 177 GLY A N 1
ATOM 1420 C CA . GLY A 1 177 ? -0.913 12.378 14.625 1.00 97.12 177 GLY A CA 1
ATOM 1421 C C . GLY A 1 177 ? -0.263 13.752 14.803 1.00 97.12 177 GLY A C 1
ATOM 1422 O O . GLY A 1 177 ? -0.414 14.616 13.938 1.00 97.12 177 GLY A O 1
ATOM 1423 N N . ASP A 1 178 ? 0.502 13.941 15.877 1.00 96.69 178 ASP A N 1
ATOM 1424 C CA . ASP A 1 178 ? 1.285 15.157 16.106 1.00 96.69 178 ASP A CA 1
ATOM 1425 C C . ASP A 1 178 ? 2.463 15.277 15.137 1.00 96.69 178 ASP A C 1
ATOM 1427 O O . ASP A 1 178 ? 2.681 16.343 14.564 1.00 96.69 178 ASP A O 1
ATOM 1431 N N . THR A 1 179 ? 3.162 14.175 14.865 1.00 97.12 179 THR A N 1
ATOM 1432 C CA . THR A 1 179 ? 4.266 14.140 13.891 1.00 97.12 179 THR A CA 1
ATOM 1433 C C . THR A 1 179 ? 3.789 14.477 12.474 1.00 97.12 179 THR A C 1
ATOM 1435 O O . THR A 1 179 ? 4.469 15.180 11.730 1.00 97.12 179 THR A O 1
ATOM 1438 N N . LEU A 1 180 ? 2.587 14.040 12.089 1.00 96.81 180 LEU A N 1
ATOM 1439 C CA . LEU A 1 180 ? 2.001 14.353 10.782 1.00 96.81 180 LEU A CA 1
ATOM 1440 C C . LEU A 1 180 ? 1.767 15.859 10.572 1.00 96.81 180 LEU A C 1
ATOM 1442 O O . LEU A 1 180 ? 1.733 16.305 9.426 1.00 96.81 180 LEU A O 1
ATOM 1446 N N . LYS A 1 181 ? 1.669 16.662 11.643 1.00 96.00 181 LYS A N 1
ATOM 1447 C CA . LYS A 1 181 ? 1.548 18.127 11.534 1.00 96.00 181 LYS A CA 1
ATOM 1448 C C . LYS A 1 181 ? 2.781 18.771 10.898 1.00 96.00 181 LYS A C 1
ATOM 1450 O O . LYS A 1 181 ? 2.648 19.833 10.297 1.00 96.00 181 LYS A O 1
ATOM 1455 N N . LEU A 1 182 ? 3.948 18.119 10.965 1.00 95.62 182 LEU A N 1
ATOM 1456 C CA . LEU A 1 182 ? 5.201 18.628 10.393 1.00 95.62 182 LEU A CA 1
ATOM 1457 C C . LEU A 1 182 ? 5.116 18.881 8.880 1.00 95.62 182 LEU A C 1
ATOM 1459 O O . LEU A 1 182 ? 5.868 19.698 8.364 1.00 95.62 182 LEU A O 1
ATOM 1463 N N . VAL A 1 183 ? 4.207 18.205 8.167 1.00 95.62 183 VAL A N 1
ATOM 1464 C CA . VAL A 1 183 ? 4.036 18.366 6.713 1.00 95.62 183 VAL A CA 1
ATOM 1465 C C . VAL A 1 183 ? 2.771 19.130 6.320 1.00 95.62 183 VAL A C 1
ATOM 1467 O O . VAL A 1 183 ? 2.524 19.312 5.130 1.00 95.62 183 VAL A O 1
ATOM 1470 N N . GLU A 1 184 ? 1.949 19.580 7.273 1.00 93.81 184 GLU A N 1
ATOM 1471 C CA . GLU A 1 184 ? 0.673 20.254 6.970 1.00 93.81 184 GLU A CA 1
ATOM 1472 C C . GLU A 1 184 ? 0.852 21.656 6.380 1.00 93.81 184 GLU A C 1
ATOM 1474 O O . GLU A 1 184 ? -0.048 22.168 5.709 1.00 93.81 184 GLU A O 1
ATOM 1479 N N . HIS A 1 185 ? 2.029 22.254 6.563 1.00 91.25 185 HIS A N 1
ATOM 1480 C CA . HIS A 1 185 ? 2.393 23.539 5.983 1.00 91.25 185 HIS A CA 1
ATOM 1481 C C . HIS A 1 185 ? 3.528 23.379 4.966 1.00 91.25 185 HIS A C 1
ATOM 1483 O O . HIS A 1 185 ? 4.370 22.494 5.125 1.00 91.25 185 HIS A O 1
ATOM 1489 N N . PRO A 1 186 ? 3.576 24.218 3.915 1.00 88.06 186 PRO A N 1
ATOM 1490 C CA . PRO A 1 186 ? 4.719 24.253 3.015 1.00 88.06 186 PRO A CA 1
ATOM 1491 C C . PRO A 1 186 ? 5.993 24.562 3.807 1.00 88.06 186 PRO A C 1
ATOM 1493 O O . PRO A 1 186 ? 6.028 25.504 4.595 1.00 88.06 186 PRO A O 1
ATOM 1496 N N . THR A 1 187 ? 7.036 23.769 3.600 1.00 89.81 187 THR A N 1
ATOM 1497 C CA . THR A 1 187 ? 8.345 23.949 4.242 1.00 89.81 187 THR A CA 1
ATOM 1498 C C . THR A 1 187 ? 9.437 23.878 3.180 1.00 89.81 187 THR A C 1
ATOM 1500 O O . THR A 1 187 ? 9.212 23.383 2.071 1.00 89.81 187 THR A O 1
ATOM 1503 N N . GLU A 1 188 ? 10.628 24.370 3.510 1.00 90.69 188 GLU A N 1
ATOM 1504 C CA . GLU A 1 188 ? 11.824 24.202 2.688 1.00 90.69 188 GLU A CA 1
ATOM 1505 C C . GLU A 1 188 ? 12.078 22.726 2.346 1.00 90.69 188 GLU A C 1
ATOM 1507 O O . GLU A 1 188 ? 11.749 21.816 3.109 1.00 90.69 188 GLU A O 1
ATOM 1512 N N . SER A 1 189 ? 12.666 22.465 1.173 1.00 87.44 189 SER A N 1
ATOM 1513 C CA . SER A 1 189 ? 12.741 21.099 0.642 1.00 87.44 189 SER A CA 1
ATOM 1514 C C . SER A 1 189 ? 13.570 20.138 1.503 1.00 87.44 189 SER A C 1
ATOM 1516 O O . SER A 1 189 ? 13.265 18.946 1.487 1.00 87.44 189 SER A O 1
ATOM 1518 N N . SER A 1 190 ? 14.599 20.617 2.208 1.00 90.62 190 SER A N 1
ATOM 1519 C CA . SER A 1 190 ? 15.415 19.814 3.133 1.00 90.62 190 SER A CA 1
ATOM 1520 C C . SER A 1 190 ? 14.618 19.445 4.385 1.00 90.62 190 SER A C 1
ATOM 1522 O O . SER A 1 190 ? 14.397 18.266 4.638 1.00 90.62 190 SER A O 1
ATOM 1524 N N . ALA A 1 191 ? 14.068 20.444 5.078 1.00 93.56 191 ALA A N 1
ATOM 1525 C CA . ALA A 1 191 ? 13.228 20.248 6.258 1.00 93.56 191 ALA A CA 1
ATOM 1526 C C . ALA A 1 191 ? 11.998 19.368 5.968 1.00 93.56 191 ALA A C 1
ATOM 1528 O O . ALA A 1 191 ? 11.588 18.563 6.801 1.00 93.56 191 ALA A O 1
ATOM 1529 N N . LEU A 1 192 ? 11.433 19.457 4.758 1.00 94.25 192 LEU A N 1
ATOM 1530 C CA . LEU A 1 192 ? 10.348 18.582 4.323 1.00 94.25 192 LEU A CA 1
ATOM 1531 C C . LEU A 1 192 ? 10.783 17.111 4.214 1.00 94.25 192 LEU A C 1
ATOM 1533 O O . LEU A 1 192 ? 10.000 16.221 4.539 1.00 94.25 192 LEU A O 1
ATOM 1537 N N . LEU A 1 193 ? 11.998 16.835 3.734 1.00 91.94 193 LEU A N 1
ATOM 1538 C CA . LEU A 1 193 ? 12.515 15.465 3.668 1.00 91.94 193 LEU A CA 1
ATOM 1539 C C . LEU A 1 193 ? 12.744 14.896 5.072 1.00 91.94 193 LEU A C 1
ATOM 1541 O O . LEU A 1 193 ? 12.340 13.761 5.322 1.00 91.94 193 LEU A O 1
ATOM 1545 N N . ASP A 1 194 ? 13.286 15.695 5.992 1.00 93.56 194 ASP A N 1
ATOM 1546 C CA . ASP A 1 194 ? 13.475 15.302 7.394 1.00 93.56 194 ASP A CA 1
ATOM 1547 C C . ASP A 1 194 ? 12.137 15.046 8.102 1.00 93.56 194 ASP A C 1
ATOM 1549 O O . ASP A 1 194 ? 11.982 14.058 8.827 1.00 93.56 194 ASP A O 1
ATOM 1553 N N . ALA A 1 195 ? 11.126 15.875 7.825 1.00 95.69 195 ALA A N 1
ATOM 1554 C CA . ALA A 1 195 ? 9.767 15.675 8.316 1.00 95.69 195 ALA A CA 1
ATOM 1555 C C . ALA A 1 195 ? 9.158 14.371 7.777 1.00 95.69 195 ALA A C 1
ATOM 1557 O O . ALA A 1 195 ? 8.616 13.576 8.545 1.00 95.69 195 ALA A O 1
ATOM 1558 N N . ILE A 1 196 ? 9.281 14.107 6.470 1.00 94.25 196 ILE A N 1
ATOM 1559 C CA . ILE A 1 196 ? 8.802 12.857 5.862 1.00 94.25 196 ILE A CA 1
ATOM 1560 C C . ILE A 1 196 ? 9.514 11.648 6.473 1.00 94.25 196 ILE A C 1
ATOM 1562 O O . ILE A 1 196 ? 8.856 10.655 6.784 1.00 94.25 196 ILE A O 1
ATOM 1566 N N . LYS A 1 197 ? 10.834 11.730 6.665 1.00 92.62 197 LYS A N 1
ATOM 1567 C CA . LYS A 1 197 ? 11.627 10.679 7.305 1.00 92.62 197 LYS A CA 1
ATOM 1568 C C . LYS A 1 197 ? 11.113 10.375 8.704 1.00 92.62 197 LYS A C 1
ATOM 1570 O O . LYS A 1 197 ? 10.772 9.231 8.990 1.00 92.62 197 LYS A O 1
ATOM 1575 N N . THR A 1 198 ? 10.951 11.412 9.517 1.00 94.81 198 THR A N 1
ATOM 1576 C CA . THR A 1 198 ? 10.420 11.295 10.878 1.00 94.81 198 THR A CA 1
ATOM 1577 C C . THR A 1 198 ? 9.027 10.657 10.885 1.00 94.81 198 THR A C 1
ATOM 1579 O O . THR A 1 198 ? 8.744 9.786 11.704 1.00 94.81 198 THR A O 1
ATOM 1582 N N . ILE A 1 199 ? 8.146 11.040 9.956 1.00 95.25 199 ILE A N 1
ATOM 1583 C CA . ILE A 1 199 ? 6.802 10.452 9.830 1.00 95.25 199 ILE A CA 1
ATOM 1584 C C . ILE A 1 199 ? 6.876 8.963 9.490 1.00 95.25 199 ILE A C 1
ATOM 1586 O O . ILE A 1 199 ? 6.188 8.155 10.107 1.00 95.25 199 ILE A O 1
ATOM 1590 N N . VAL A 1 200 ? 7.698 8.598 8.509 1.00 92.06 200 VAL A N 1
ATOM 1591 C CA . VAL A 1 200 ? 7.880 7.213 8.069 1.00 92.06 200 VAL A CA 1
ATOM 1592 C C . VAL A 1 200 ? 8.410 6.332 9.202 1.00 92.06 200 VAL A C 1
ATOM 1594 O O . VAL A 1 200 ? 7.877 5.247 9.435 1.00 92.06 200 VAL A O 1
ATOM 1597 N N . GLU A 1 201 ? 9.419 6.810 9.931 1.00 90.12 201 GLU A N 1
ATOM 1598 C CA . GLU A 1 201 ? 9.986 6.112 11.086 1.00 90.12 201 GLU A CA 1
ATOM 1599 C C . GLU A 1 201 ? 8.935 5.923 12.187 1.00 90.12 201 GLU A C 1
ATOM 1601 O O . GLU A 1 201 ? 8.802 4.826 12.728 1.00 90.12 201 GLU A O 1
ATOM 1606 N N . ASN A 1 202 ? 8.116 6.943 12.463 1.00 94.69 202 ASN A N 1
ATOM 1607 C CA . ASN A 1 202 ? 7.016 6.821 13.419 1.00 94.69 202 ASN A CA 1
ATOM 1608 C C . ASN A 1 202 ? 5.937 5.833 12.950 1.00 94.69 202 ASN A C 1
ATOM 1610 O O . ASN A 1 202 ? 5.489 5.017 13.750 1.00 94.69 202 ASN A O 1
ATOM 1614 N N . CYS A 1 203 ? 5.542 5.834 11.671 1.00 93.69 203 CYS A N 1
ATOM 1615 C CA . CYS A 1 203 ? 4.619 4.825 11.137 1.00 93.69 203 CYS A CA 1
ATOM 1616 C C . CYS A 1 203 ? 5.151 3.403 11.369 1.00 93.69 203 CYS A C 1
ATOM 1618 O O . CYS A 1 203 ? 4.396 2.527 11.787 1.00 93.69 203 CYS A O 1
ATOM 1620 N N . ALA A 1 204 ? 6.448 3.186 11.139 1.00 90.12 204 ALA A N 1
ATOM 1621 C CA . ALA A 1 204 ? 7.091 1.897 11.364 1.00 90.12 204 ALA A CA 1
ATOM 1622 C C . ALA A 1 204 ? 7.081 1.479 12.837 1.00 90.12 204 ALA A C 1
ATOM 1624 O O . ALA A 1 204 ? 6.729 0.343 13.140 1.00 90.12 204 ALA A O 1
ATOM 1625 N N . GLN A 1 205 ? 7.390 2.405 13.748 1.00 91.25 205 GLN A N 1
ATOM 1626 C CA . GLN A 1 205 ? 7.328 2.151 15.189 1.00 91.25 205 GLN A CA 1
ATOM 1627 C C . GLN A 1 205 ? 5.912 1.814 15.667 1.00 91.25 205 GLN A C 1
ATOM 1629 O O . GLN A 1 205 ? 5.749 0.983 16.554 1.00 91.25 205 GLN A O 1
ATOM 1634 N N . VAL A 1 206 ? 4.881 2.454 15.102 1.00 93.56 206 VAL A N 1
ATOM 1635 C CA . VAL A 1 206 ? 3.482 2.135 15.433 1.00 93.56 206 VAL A CA 1
ATOM 1636 C C . VAL A 1 206 ? 3.118 0.743 14.903 1.00 93.56 206 VAL A C 1
ATOM 1638 O O . VAL A 1 206 ? 2.497 -0.038 15.621 1.00 93.56 206 VAL A O 1
ATOM 1641 N N . ALA A 1 207 ? 3.533 0.405 13.679 1.00 90.88 207 ALA A N 1
ATOM 1642 C CA . ALA A 1 207 ? 3.292 -0.910 13.083 1.00 90.88 207 ALA A CA 1
ATOM 1643 C C . ALA A 1 207 ? 3.994 -2.048 13.845 1.00 90.88 207 ALA A C 1
ATOM 1645 O O . ALA A 1 207 ? 3.446 -3.145 13.942 1.00 90.88 207 ALA A O 1
ATOM 1646 N N . SER A 1 208 ? 5.160 -1.785 14.444 1.00 90.31 208 SER A N 1
ATOM 1647 C CA . S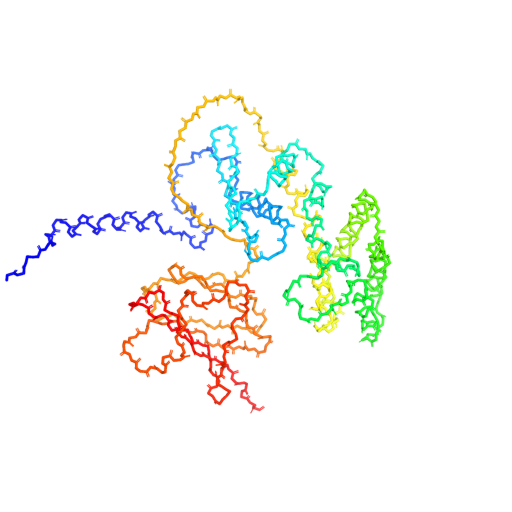ER A 1 208 ? 5.932 -2.768 15.214 1.00 90.31 208 SER A CA 1
ATOM 1648 C C . SER A 1 208 ? 5.456 -2.975 16.659 1.00 90.31 208 SER A C 1
ATOM 1650 O O . SER A 1 208 ? 6.097 -3.713 17.402 1.00 90.31 208 SER A O 1
ATOM 1652 N N . LEU A 1 209 ? 4.378 -2.317 17.109 1.00 88.31 209 LEU A N 1
ATOM 1653 C CA . LEU A 1 209 ? 3.844 -2.517 18.469 1.00 88.31 209 LEU A CA 1
ATOM 1654 C C . LEU A 1 209 ? 3.245 -3.916 18.669 1.00 88.31 209 LEU A C 1
ATOM 1656 O O . LEU A 1 209 ? 3.212 -4.417 19.791 1.00 88.31 209 LEU A O 1
ATOM 1660 N N . GLY A 1 210 ? 2.769 -4.534 17.586 1.00 82.44 210 GLY A N 1
ATOM 1661 C CA . GLY A 1 210 ? 2.238 -5.894 17.579 1.00 82.44 210 GLY A CA 1
ATOM 1662 C C . GLY A 1 210 ? 3.204 -6.904 16.962 1.00 82.44 210 GLY A C 1
ATOM 1663 O O . GLY A 1 210 ? 4.181 -6.551 16.311 1.00 82.44 210 GLY A O 1
ATOM 1664 N N . SER A 1 211 ? 2.881 -8.190 17.095 1.00 78.25 211 SER A N 1
ATOM 1665 C CA . SER A 1 211 ? 3.670 -9.291 16.520 1.00 78.25 211 SER A CA 1
ATOM 1666 C C . SER A 1 211 ? 3.632 -9.362 14.988 1.00 78.25 211 SER A C 1
ATOM 1668 O O . SER A 1 211 ? 4.474 -10.020 14.385 1.00 78.25 211 SER A O 1
ATOM 1670 N N . ALA A 1 212 ? 2.657 -8.709 14.353 1.00 79.12 212 ALA A N 1
ATOM 1671 C CA . ALA A 1 212 ? 2.400 -8.811 12.918 1.00 79.12 212 ALA A CA 1
ATOM 1672 C C . ALA A 1 212 ? 3.065 -7.708 12.072 1.00 79.12 212 ALA A C 1
ATOM 1674 O O . ALA A 1 212 ? 2.861 -7.688 10.860 1.00 79.12 212 ALA A O 1
ATOM 1675 N N . ASN A 1 213 ? 3.818 -6.776 12.677 1.00 86.31 213 ASN A N 1
ATOM 1676 C CA . ASN A 1 213 ? 4.366 -5.592 11.990 1.00 86.31 213 ASN A CA 1
ATOM 1677 C C . ASN A 1 213 ? 3.302 -4.806 11.189 1.00 86.31 213 ASN A C 1
ATOM 1679 O O . ASN A 1 213 ? 3.580 -4.256 10.122 1.00 86.31 213 ASN A O 1
ATOM 1683 N N . SER A 1 214 ? 2.068 -4.789 11.696 1.00 91.69 214 SER A N 1
ATOM 1684 C CA . SER A 1 214 ? 0.907 -4.127 11.106 1.00 91.69 214 SER A CA 1
ATOM 1685 C C . SER A 1 214 ? 0.009 -3.609 12.221 1.00 91.69 214 SER A C 1
ATOM 1687 O O . SER A 1 214 ? -0.356 -4.340 13.148 1.00 91.69 214 SER A O 1
ATOM 1689 N N . VAL A 1 215 ? -0.374 -2.340 12.107 1.00 93.25 215 VAL A N 1
ATOM 1690 C CA . VAL A 1 215 ? -1.320 -1.696 13.015 1.00 93.25 215 VAL A CA 1
ATOM 1691 C C . VAL A 1 215 ? -2.709 -2.306 12.849 1.00 93.25 215 VAL A C 1
ATOM 1693 O O . VAL A 1 215 ? -3.399 -2.514 13.845 1.00 93.25 215 VAL A O 1
ATOM 1696 N N . GLU A 1 216 ? -3.114 -2.637 11.618 1.00 94.75 216 GLU A N 1
ATOM 1697 C CA . GLU A 1 216 ? -4.398 -3.291 11.332 1.00 94.75 216 GLU A CA 1
ATOM 1698 C C . GLU A 1 216 ? -4.533 -4.613 12.101 1.00 94.75 216 GLU A C 1
ATOM 1700 O O . GLU A 1 216 ? -5.489 -4.796 12.859 1.00 94.75 216 GLU A O 1
ATOM 1705 N N . GLU A 1 217 ? -3.563 -5.516 11.953 1.00 92.88 217 GLU A N 1
ATOM 1706 C CA . GLU A 1 217 ? -3.584 -6.819 12.625 1.00 92.88 217 GLU A CA 1
ATOM 1707 C C . GLU A 1 217 ? -3.461 -6.683 14.146 1.00 92.88 217 GLU A C 1
ATOM 1709 O O . GLU A 1 217 ? -4.146 -7.387 14.894 1.00 92.88 217 GLU A O 1
ATOM 1714 N N . HIS A 1 218 ? -2.664 -5.724 14.628 1.00 94.00 218 HIS A N 1
ATOM 1715 C CA . HIS A 1 218 ? -2.566 -5.477 16.060 1.00 94.00 218 HIS A CA 1
ATOM 1716 C C . HIS A 1 218 ? -3.900 -4.986 16.644 1.00 94.00 218 HIS A C 1
ATOM 1718 O O . HIS A 1 218 ? -4.374 -5.540 17.635 1.00 94.00 218 HIS A O 1
ATOM 1724 N N . LEU A 1 219 ? -4.576 -4.034 15.997 1.00 93.56 219 LEU A N 1
ATOM 1725 C CA . LEU A 1 219 ? -5.907 -3.583 16.416 1.00 93.56 219 LEU A CA 1
ATOM 1726 C C . LEU A 1 219 ? -6.929 -4.735 16.383 1.00 93.56 219 LEU A C 1
ATOM 1728 O O . LEU A 1 219 ? -7.697 -4.887 17.332 1.00 93.56 219 LEU A O 1
ATOM 1732 N N . LYS A 1 220 ? -6.918 -5.598 15.357 1.00 93.69 220 LYS A N 1
ATOM 1733 C CA . LYS A 1 220 ? -7.785 -6.794 15.323 1.00 93.69 220 LYS A CA 1
ATOM 1734 C C . LYS A 1 220 ? -7.521 -7.719 16.511 1.00 93.69 220 LYS A C 1
ATOM 1736 O O . LYS A 1 220 ? -8.473 -8.169 17.147 1.00 93.69 220 LYS A O 1
ATOM 1741 N N . SER A 1 221 ? -6.250 -7.961 16.846 1.00 93.12 221 SER A N 1
ATOM 1742 C CA . SER A 1 221 ? -5.873 -8.813 17.985 1.00 93.12 221 SER A CA 1
ATOM 1743 C C . SER A 1 221 ? -6.356 -8.265 19.334 1.00 93.12 221 SER A C 1
ATOM 1745 O O . SER A 1 221 ? -6.640 -9.036 20.245 1.00 93.12 221 SER A O 1
ATOM 1747 N N . LEU A 1 222 ? -6.526 -6.942 19.437 1.00 92.31 222 LEU A N 1
ATOM 1748 C CA . LEU A 1 222 ? -7.071 -6.254 20.610 1.00 92.31 222 LEU A CA 1
ATOM 1749 C C . LEU A 1 222 ? -8.611 -6.223 20.646 1.00 92.31 222 LEU A C 1
ATOM 1751 O O . LEU A 1 222 ? -9.192 -5.559 21.503 1.00 92.31 222 LEU A O 1
ATOM 1755 N N . GLY A 1 223 ? -9.287 -6.906 19.716 1.00 92.62 223 GLY A N 1
ATOM 1756 C CA . GLY A 1 223 ? -10.750 -6.930 19.634 1.00 92.62 223 GLY A CA 1
ATOM 1757 C C . GLY A 1 223 ? -11.366 -5.633 19.103 1.00 92.62 223 GLY A C 1
ATOM 1758 O O . GLY A 1 223 ? -12.574 -5.430 19.228 1.00 92.62 223 GLY A O 1
ATOM 1759 N N . ILE A 1 224 ? -10.566 -4.746 18.498 1.00 92.38 224 ILE A N 1
ATOM 1760 C CA . ILE A 1 224 ? -11.079 -3.541 17.845 1.00 92.38 224 ILE A CA 1
ATOM 1761 C C . ILE A 1 224 ? -11.946 -3.965 16.660 1.00 92.38 224 ILE A C 1
ATOM 1763 O O . ILE A 1 224 ? -11.532 -4.765 15.820 1.00 92.38 224 ILE A O 1
ATOM 1767 N N . GLY A 1 225 ? -13.155 -3.403 16.568 1.00 90.94 225 GLY A N 1
ATOM 1768 C CA . GLY A 1 225 ? -14.087 -3.736 15.496 1.00 90.94 225 GLY A CA 1
ATOM 1769 C C . GLY A 1 225 ? -13.442 -3.605 14.112 1.00 90.94 225 GLY A C 1
ATOM 1770 O O . GLY A 1 225 ? -12.800 -2.596 13.810 1.00 90.94 225 GLY A O 1
ATOM 1771 N N . LYS A 1 226 ? -13.667 -4.605 13.248 1.00 90.50 226 LYS A N 1
ATOM 1772 C CA . LYS A 1 226 ? -13.072 -4.721 11.901 1.00 90.50 226 LYS A CA 1
ATOM 1773 C C . LYS A 1 226 ? -13.129 -3.418 11.097 1.00 90.50 226 LYS A C 1
ATOM 1775 O O . LYS A 1 226 ? -12.165 -3.045 10.444 1.00 90.50 226 LYS A O 1
ATOM 1780 N N . ARG A 1 227 ? -14.235 -2.673 11.202 1.00 92.06 227 ARG A N 1
ATOM 1781 C CA . ARG A 1 227 ? -14.423 -1.377 10.529 1.00 92.06 227 ARG A CA 1
ATOM 1782 C C . ARG A 1 227 ? -13.354 -0.333 10.887 1.00 92.06 227 ARG A C 1
ATOM 1784 O O . ARG A 1 227 ? -13.001 0.472 10.031 1.00 92.06 227 ARG A O 1
ATOM 1791 N N . LEU A 1 228 ? -12.896 -0.304 12.138 1.00 91.50 228 LEU A N 1
ATOM 1792 C CA . LEU A 1 228 ? -11.883 0.642 12.610 1.00 91.50 228 LEU A CA 1
ATOM 1793 C C . LEU A 1 228 ? -10.473 0.129 12.312 1.00 91.50 228 LEU A C 1
ATOM 1795 O O . LEU A 1 228 ? -9.659 0.885 11.782 1.00 91.50 228 LEU A O 1
ATOM 1799 N N . ALA A 1 229 ? -10.217 -1.152 12.594 1.00 92.12 229 ALA A N 1
ATOM 1800 C CA . ALA A 1 229 ? -8.917 -1.774 12.351 1.00 92.12 229 ALA A CA 1
ATOM 1801 C C . ALA A 1 229 ? -8.535 -1.744 10.861 1.00 92.12 229 ALA A C 1
ATOM 1803 O O . ALA A 1 229 ? -7.420 -1.377 10.517 1.00 92.12 229 ALA A O 1
ATOM 1804 N N . GLU A 1 230 ? -9.486 -2.026 9.969 1.00 92.06 230 GLU A N 1
ATOM 1805 C CA . GLU A 1 230 ? -9.277 -2.029 8.514 1.00 92.06 230 GLU A CA 1
ATOM 1806 C C . GLU A 1 230 ? -9.565 -0.670 7.861 1.00 92.06 230 GLU A C 1
ATOM 1808 O O . GLU A 1 230 ? -9.797 -0.577 6.649 1.00 92.06 230 GLU A O 1
ATOM 1813 N N . SER A 1 231 ? -9.618 0.399 8.658 1.00 93.50 231 SER A N 1
ATOM 1814 C CA . SER A 1 231 ? -9.927 1.720 8.127 1.00 93.50 231 SER A CA 1
ATOM 1815 C C . SER A 1 231 ? -8.843 2.188 7.139 1.00 93.50 231 SER A C 1
ATOM 1817 O O . SER A 1 231 ? -7.666 1.825 7.261 1.00 93.50 231 SER A O 1
ATOM 1819 N N . PRO A 1 232 ? -9.201 3.021 6.141 1.00 91.12 232 PRO A N 1
ATOM 1820 C CA . PRO A 1 232 ? -8.256 3.472 5.118 1.00 91.12 232 PRO A CA 1
ATOM 1821 C C . PRO A 1 232 ? -7.017 4.186 5.672 1.00 91.12 232 PRO A C 1
ATOM 1823 O O . PRO A 1 232 ? -5.981 4.217 5.010 1.00 91.12 232 PRO A O 1
ATOM 1826 N N . GLU A 1 233 ? -7.125 4.770 6.862 1.00 94.38 233 GLU A N 1
ATOM 1827 C CA . GLU A 1 233 ? -6.070 5.538 7.526 1.00 94.38 233 GLU A CA 1
ATOM 1828 C C . GLU A 1 233 ? -5.035 4.592 8.134 1.00 94.38 233 GLU A C 1
ATOM 1830 O O . GLU A 1 233 ? -3.842 4.775 7.905 1.00 94.38 233 GLU A O 1
ATOM 1835 N N . ILE A 1 234 ? -5.492 3.530 8.805 1.00 95.38 234 ILE A N 1
ATOM 1836 C CA . ILE A 1 234 ? -4.627 2.476 9.346 1.00 95.38 234 ILE A CA 1
ATOM 1837 C C . ILE A 1 234 ? -3.873 1.772 8.215 1.00 95.38 234 ILE A C 1
ATOM 1839 O O . ILE A 1 234 ? -2.648 1.686 8.247 1.00 95.38 234 ILE A O 1
ATOM 1843 N N . ARG A 1 235 ? -4.569 1.407 7.131 1.00 91.56 235 ARG A N 1
ATOM 1844 C CA . ARG A 1 235 ? -3.923 0.829 5.938 1.00 91.56 235 ARG A CA 1
ATOM 1845 C C . ARG A 1 235 ? -2.877 1.750 5.314 1.00 91.56 235 ARG A C 1
ATOM 1847 O O . ARG A 1 235 ? -1.942 1.282 4.669 1.00 91.56 235 ARG A O 1
ATOM 1854 N N . GLN A 1 236 ? -3.054 3.065 5.418 1.00 91.00 236 GLN A N 1
ATOM 1855 C CA . GLN A 1 236 ? -2.063 4.016 4.920 1.00 91.00 236 GLN A CA 1
ATOM 1856 C C . GLN A 1 236 ? -0.850 4.124 5.838 1.00 91.00 236 GLN A C 1
ATOM 1858 O O . GLN A 1 236 ? 0.254 4.228 5.310 1.00 91.00 236 GLN A O 1
ATOM 1863 N N . ILE A 1 237 ? -1.035 4.052 7.159 1.00 94.12 237 ILE A N 1
ATOM 1864 C CA . ILE A 1 237 ? 0.071 3.949 8.122 1.00 94.12 237 ILE A CA 1
ATOM 1865 C C . ILE A 1 237 ? 0.899 2.699 7.819 1.00 94.12 237 ILE A C 1
ATOM 1867 O O . ILE A 1 237 ? 2.103 2.818 7.603 1.00 94.12 237 ILE A O 1
ATOM 1871 N N . ASP A 1 238 ? 0.251 1.540 7.672 1.00 90.62 238 ASP A N 1
ATOM 1872 C CA . ASP A 1 238 ? 0.934 0.279 7.355 1.00 90.62 238 ASP A CA 1
ATOM 1873 C C . ASP A 1 238 ? 1.691 0.354 6.021 1.00 90.62 238 ASP A C 1
ATOM 1875 O O . ASP A 1 238 ? 2.845 -0.057 5.932 1.00 90.62 238 ASP A O 1
ATOM 1879 N N . LYS A 1 239 ? 1.103 0.973 4.987 1.00 86.50 239 LYS A N 1
ATOM 1880 C CA . LYS A 1 239 ? 1.786 1.200 3.697 1.00 86.50 239 LYS A CA 1
ATOM 1881 C C . LYS A 1 239 ? 2.985 2.145 3.794 1.00 86.50 239 LYS A C 1
ATOM 1883 O O . LYS A 1 239 ? 3.912 2.028 2.992 1.00 86.50 239 LYS A O 1
ATOM 1888 N N . LEU A 1 240 ? 2.940 3.133 4.688 1.00 88.94 240 LEU A N 1
ATOM 1889 C CA . LEU A 1 240 ? 4.048 4.066 4.908 1.00 88.94 240 LEU A CA 1
ATOM 1890 C C . LEU A 1 240 ? 5.172 3.410 5.710 1.00 88.94 240 LEU A C 1
ATOM 1892 O O . LEU A 1 240 ? 6.334 3.622 5.377 1.00 88.94 240 LEU A O 1
ATOM 1896 N N . ALA A 1 241 ? 4.823 2.580 6.694 1.00 86.88 241 ALA A N 1
ATOM 1897 C CA . ALA A 1 241 ? 5.764 1.736 7.418 1.00 86.88 241 ALA A CA 1
ATOM 1898 C C . ALA A 1 241 ? 6.469 0.761 6.459 1.00 86.88 241 ALA A C 1
ATOM 1900 O O . ALA A 1 241 ? 7.688 0.792 6.307 1.00 86.88 241 ALA A O 1
ATOM 1901 N N . SER A 1 242 ? 5.701 -0.044 5.721 1.00 78.69 242 SER A N 1
ATOM 1902 C CA . SER A 1 242 ? 6.250 -1.081 4.839 1.00 78.69 242 SER A CA 1
ATOM 1903 C C . SER A 1 242 ? 7.040 -0.514 3.659 1.00 78.69 242 SER A C 1
ATOM 1905 O O . SER A 1 242 ? 8.009 -1.116 3.203 1.00 78.69 242 SER A O 1
ATOM 1907 N N . GLY A 1 243 ? 6.617 0.640 3.136 1.00 64.62 243 GLY A N 1
ATOM 1908 C CA . GLY A 1 243 ? 7.184 1.235 1.931 1.00 64.62 243 GLY A CA 1
ATOM 1909 C C . GLY A 1 243 ? 8.553 1.882 2.117 1.00 64.62 243 GLY A C 1
ATOM 1910 O O . GLY A 1 243 ? 9.156 2.260 1.117 1.00 64.62 243 GLY A O 1
ATOM 1911 N N . ALA A 1 244 ? 9.034 2.058 3.349 1.00 58.34 244 ALA A N 1
ATOM 1912 C CA . ALA A 1 244 ? 10.274 2.792 3.570 1.00 58.34 244 ALA A CA 1
ATOM 1913 C C . ALA A 1 244 ? 11.204 2.217 4.646 1.00 58.34 244 ALA A C 1
ATOM 1915 O O . ALA A 1 244 ? 12.405 2.423 4.512 1.00 58.34 244 ALA A O 1
ATOM 1916 N N . THR A 1 245 ? 10.732 1.470 5.652 1.00 52.81 245 THR A N 1
ATOM 1917 C CA . THR A 1 245 ? 11.614 1.024 6.753 1.00 52.81 245 THR A CA 1
ATOM 1918 C C . THR A 1 245 ? 11.951 -0.468 6.753 1.00 52.81 245 THR A C 1
ATOM 1920 O O . THR A 1 245 ? 13.100 -0.805 7.014 1.00 52.81 245 THR A O 1
ATOM 1923 N N . SER A 1 246 ? 11.014 -1.369 6.437 1.00 48.03 246 SER A N 1
ATOM 1924 C CA . SER A 1 246 ? 11.169 -2.804 6.761 1.00 48.03 246 SER A CA 1
ATOM 1925 C C . SER A 1 246 ? 11.594 -3.721 5.609 1.00 48.03 246 SER A C 1
ATOM 1927 O O . SER A 1 246 ? 11.847 -4.903 5.817 1.00 48.03 246 SER A O 1
ATOM 1929 N N . SER A 1 247 ? 11.658 -3.223 4.371 1.00 48.47 247 SER A N 1
ATOM 1930 C CA . SER A 1 247 ? 11.882 -4.089 3.202 1.00 48.47 247 SER A CA 1
ATOM 1931 C C . SER A 1 247 ? 13.131 -3.779 2.390 1.00 48.47 247 SER A C 1
ATOM 1933 O O . SER A 1 247 ? 13.438 -4.508 1.459 1.00 48.47 247 SER A O 1
ATOM 1935 N N . LEU A 1 248 ? 13.823 -2.686 2.659 1.00 48.50 248 LEU A N 1
ATOM 1936 C CA . LEU A 1 248 ? 14.862 -2.198 1.755 1.00 48.50 248 LEU A CA 1
ATOM 1937 C C . LEU A 1 248 ? 16.180 -2.077 2.516 1.00 48.50 248 LEU A C 1
ATOM 1939 O O . LEU A 1 248 ? 17.169 -2.664 2.096 1.00 48.50 248 LEU A O 1
ATOM 1943 N N . THR A 1 249 ? 16.166 -1.434 3.687 1.00 49.38 249 THR A N 1
ATOM 1944 C CA . THR A 1 249 ? 17.357 -1.274 4.532 1.00 49.38 249 THR A CA 1
ATOM 1945 C C . THR A 1 249 ? 17.852 -2.606 5.087 1.00 49.38 249 THR A C 1
ATOM 1947 O O . THR A 1 249 ? 19.017 -2.914 4.911 1.00 49.38 249 THR A O 1
ATOM 1950 N N . GLU A 1 250 ? 16.970 -3.420 5.674 1.00 52.00 250 GLU A N 1
ATOM 1951 C CA . GLU A 1 250 ? 17.323 -4.750 6.205 1.00 52.00 250 GLU A CA 1
ATOM 1952 C C . GLU A 1 250 ? 17.647 -5.750 5.073 1.00 52.00 250 GLU A C 1
ATOM 1954 O O . GLU A 1 250 ? 18.517 -6.603 5.216 1.00 52.00 250 GLU A O 1
ATOM 1959 N N . ARG A 1 251 ? 17.010 -5.592 3.899 1.00 54.47 251 ARG A N 1
ATOM 1960 C CA . ARG A 1 251 ? 17.098 -6.551 2.780 1.00 54.47 251 ARG A CA 1
ATOM 1961 C C . ARG A 1 251 ? 18.251 -6.309 1.808 1.00 54.47 251 ARG A C 1
ATOM 1963 O O . ARG A 1 251 ? 18.639 -7.238 1.113 1.00 54.47 251 ARG A O 1
ATOM 1970 N N . LEU A 1 252 ? 18.796 -5.094 1.727 1.00 49.88 252 LEU A N 1
ATOM 1971 C CA . LEU A 1 252 ? 19.988 -4.817 0.912 1.00 49.88 252 LEU A CA 1
ATOM 1972 C C . LEU A 1 252 ? 21.284 -4.990 1.705 1.00 49.88 252 LEU A C 1
ATOM 1974 O O . LEU A 1 252 ? 22.276 -5.423 1.126 1.00 49.88 252 LEU A O 1
ATOM 1978 N N . THR A 1 253 ? 21.264 -4.778 3.025 1.00 51.31 253 THR A N 1
ATOM 1979 C CA . THR A 1 253 ? 22.412 -5.100 3.888 1.00 51.31 253 THR A CA 1
ATOM 1980 C C . THR A 1 253 ? 22.724 -6.600 3.919 1.00 51.31 253 THR A C 1
ATOM 1982 O O . THR A 1 253 ? 23.890 -6.970 4.021 1.00 51.31 253 THR A O 1
ATOM 1985 N N . GLU A 1 254 ? 21.720 -7.475 3.774 1.00 48.84 254 GLU A N 1
ATOM 1986 C CA . GLU A 1 254 ? 21.931 -8.928 3.625 1.00 48.84 254 GLU A CA 1
ATOM 1987 C C . GLU A 1 254 ? 22.551 -9.311 2.268 1.00 48.84 254 GLU A C 1
ATOM 1989 O O . GLU A 1 254 ? 23.319 -10.269 2.185 1.00 48.84 254 GLU A O 1
ATOM 1994 N N . VAL A 1 255 ? 22.263 -8.551 1.205 1.00 46.38 255 VAL A N 1
ATOM 1995 C CA . VAL A 1 255 ? 22.820 -8.789 -0.138 1.00 46.38 255 VAL A CA 1
ATOM 1996 C C . VAL A 1 255 ? 24.260 -8.276 -0.234 1.00 46.38 255 VAL A C 1
ATOM 1998 O O . VAL A 1 255 ? 25.119 -8.982 -0.756 1.00 46.38 255 VAL A O 1
ATOM 2001 N N . GLU A 1 256 ? 24.566 -7.096 0.318 1.00 44.75 256 GLU A N 1
ATOM 2002 C CA . GLU A 1 256 ? 25.930 -6.537 0.342 1.00 44.75 256 GLU A CA 1
ATOM 2003 C C . GLU A 1 256 ? 26.931 -7.431 1.095 1.00 44.75 256 GLU A C 1
ATOM 2005 O O . GLU A 1 256 ? 28.101 -7.491 0.717 1.00 44.75 256 GLU A O 1
ATOM 2010 N N . GLY A 1 257 ? 26.480 -8.189 2.102 1.00 43.03 257 GLY A N 1
ATOM 2011 C CA . GLY A 1 257 ? 27.321 -9.152 2.824 1.00 43.03 257 GLY A CA 1
ATOM 2012 C C . GLY A 1 257 ? 27.816 -10.339 1.983 1.00 43.03 257 GLY A C 1
ATOM 2013 O O . GLY A 1 257 ? 28.768 -11.003 2.388 1.00 43.03 257 GLY A O 1
ATOM 2014 N N . ASN A 1 258 ? 27.212 -10.593 0.814 1.00 38.66 258 ASN A N 1
ATOM 2015 C CA . ASN A 1 258 ? 27.451 -11.789 -0.003 1.00 38.66 258 ASN A CA 1
ATOM 2016 C C . ASN A 1 258 ? 28.084 -11.513 -1.385 1.00 38.66 258 ASN A C 1
ATOM 2018 O O . ASN A 1 258 ? 28.313 -12.453 -2.146 1.00 38.66 258 ASN A O 1
ATOM 2022 N N . VAL A 1 259 ? 28.398 -10.259 -1.739 1.00 37.41 259 VAL A N 1
ATOM 2023 C CA . VAL A 1 259 ? 28.908 -9.908 -3.081 1.00 37.41 259 VAL A CA 1
ATOM 2024 C C . VAL A 1 259 ? 30.424 -9.658 -3.069 1.00 37.41 259 VAL A C 1
ATOM 2026 O O . VAL A 1 259 ? 30.912 -8.674 -2.519 1.00 37.41 259 VAL A O 1
ATOM 2029 N N . ILE A 1 260 ? 31.184 -10.538 -3.731 1.00 33.88 260 ILE A N 1
ATOM 2030 C CA . ILE A 1 260 ? 32.628 -10.382 -3.995 1.00 33.88 260 ILE A CA 1
ATOM 2031 C C . ILE A 1 260 ? 32.821 -9.423 -5.194 1.00 33.88 260 ILE A C 1
ATOM 2033 O O . ILE A 1 260 ? 32.173 -9.619 -6.224 1.00 33.88 260 ILE A O 1
ATOM 2037 N N . PRO A 1 261 ? 33.709 -8.409 -5.137 1.00 32.50 261 PRO A N 1
ATOM 2038 C CA . PRO A 1 261 ? 33.844 -7.432 -6.219 1.00 32.50 261 PRO A CA 1
ATOM 2039 C C . PRO A 1 261 ? 34.611 -8.003 -7.427 1.00 32.50 261 PRO A C 1
ATOM 2041 O O . PRO A 1 261 ? 35.788 -8.354 -7.318 1.00 32.50 261 PRO A O 1
ATOM 2044 N N . ALA A 1 262 ? 33.969 -8.045 -8.601 1.00 32.88 262 ALA A N 1
ATOM 2045 C CA . ALA A 1 262 ? 34.574 -8.472 -9.868 1.00 32.88 262 ALA A CA 1
ATOM 2046 C C . ALA A 1 262 ? 34.967 -7.286 -10.778 1.00 32.88 262 ALA A C 1
ATOM 2048 O O . ALA A 1 262 ? 34.317 -6.238 -10.818 1.00 32.88 262 ALA A O 1
ATOM 2049 N N . ARG A 1 263 ? 36.092 -7.456 -11.488 1.00 32.66 263 ARG A N 1
ATOM 2050 C CA . ARG A 1 263 ? 36.798 -6.450 -12.308 1.00 32.66 263 ARG A CA 1
ATOM 2051 C C . ARG A 1 263 ? 36.087 -6.144 -13.633 1.00 32.66 263 ARG A C 1
ATOM 2053 O O . ARG A 1 263 ? 35.271 -6.903 -14.117 1.00 32.66 263 ARG A O 1
ATOM 2060 N N . HIS A 1 264 ? 36.403 -4.985 -14.213 1.00 29.64 264 HIS A N 1
ATOM 2061 C CA . HIS A 1 264 ? 35.781 -4.438 -15.423 1.00 29.64 264 HIS A CA 1
ATOM 2062 C C . HIS A 1 264 ? 36.362 -5.002 -16.739 1.00 29.64 264 HIS A C 1
ATOM 2064 O O . HIS A 1 264 ? 37.538 -4.781 -17.020 1.00 29.64 264 HIS A O 1
ATOM 2070 N N . GLY A 1 265 ? 35.515 -5.572 -17.607 1.00 30.41 265 GLY A N 1
ATOM 2071 C CA . GLY A 1 265 ? 35.773 -5.756 -19.045 1.00 30.41 265 GLY A CA 1
ATOM 2072 C C . GLY A 1 265 ? 34.566 -5.349 -19.911 1.00 30.41 265 GLY A C 1
ATOM 2073 O O . GLY A 1 265 ? 33.426 -5.651 -19.568 1.00 30.41 265 GLY A O 1
ATOM 2074 N N . ASN A 1 266 ? 34.808 -4.628 -21.013 1.00 30.05 266 ASN A N 1
ATOM 2075 C CA . ASN A 1 266 ? 33.789 -4.101 -21.937 1.00 30.05 266 ASN A CA 1
ATOM 2076 C C . ASN A 1 266 ? 33.637 -4.994 -23.178 1.00 30.05 266 ASN A C 1
ATOM 2078 O O . ASN A 1 266 ? 34.615 -5.149 -23.902 1.00 30.05 266 ASN A O 1
ATOM 2082 N N . VAL A 1 267 ? 32.419 -5.458 -23.495 1.00 29.53 267 VAL A N 1
ATOM 2083 C CA . VAL A 1 267 ? 32.012 -5.907 -24.847 1.00 29.53 267 VAL A CA 1
ATOM 2084 C C . VAL A 1 267 ? 30.515 -5.615 -25.067 1.00 29.53 267 VAL A C 1
ATOM 2086 O O . VAL A 1 267 ? 29.706 -5.729 -24.145 1.00 29.53 267 VAL A O 1
ATOM 2089 N N . VAL A 1 268 ? 30.163 -5.209 -26.290 1.00 36.03 268 VAL A N 1
ATOM 2090 C CA . VAL A 1 268 ? 28.815 -4.850 -26.770 1.00 36.03 268 VAL A CA 1
ATOM 2091 C C . VAL A 1 268 ? 28.228 -6.027 -27.554 1.00 36.03 268 VAL A C 1
ATOM 2093 O O . VAL A 1 268 ? 28.915 -6.512 -28.445 1.00 36.03 268 VAL A O 1
ATOM 2096 N N . ASP A 1 269 ? 26.975 -6.438 -27.296 1.00 27.72 269 ASP A N 1
ATOM 2097 C CA . ASP A 1 269 ? 26.148 -7.073 -28.339 1.00 27.72 269 ASP A CA 1
ATOM 2098 C C . ASP A 1 269 ? 24.623 -7.049 -28.075 1.00 27.72 269 ASP A C 1
ATOM 2100 O O . ASP A 1 269 ? 24.163 -6.858 -26.943 1.00 27.72 269 ASP A O 1
ATOM 2104 N N . ALA A 1 270 ? 23.857 -7.187 -29.163 1.00 29.33 270 ALA A N 1
ATOM 2105 C CA . ALA A 1 270 ? 22.492 -6.698 -29.370 1.00 29.33 270 ALA A CA 1
ATOM 2106 C C . ALA A 1 270 ? 21.326 -7.717 -29.223 1.00 29.33 270 ALA A C 1
ATOM 2108 O O . ALA A 1 270 ? 21.483 -8.920 -29.373 1.00 29.33 270 ALA A O 1
ATOM 2109 N N . MET A 1 271 ? 20.136 -7.134 -28.972 1.00 30.78 271 MET A N 1
ATOM 2110 C CA . MET A 1 271 ? 18.725 -7.527 -29.232 1.00 30.78 271 MET A CA 1
ATOM 2111 C C . MET A 1 271 ? 18.204 -8.973 -29.048 1.00 30.78 271 MET A C 1
ATOM 2113 O O . MET A 1 271 ? 18.590 -9.857 -29.798 1.00 30.78 271 MET A O 1
ATOM 2117 N N . LEU A 1 272 ? 17.160 -9.137 -28.194 1.00 28.23 272 LEU A N 1
ATOM 2118 C CA . LEU A 1 272 ? 15.895 -9.910 -28.403 1.00 28.23 272 LEU A CA 1
ATOM 2119 C C . LEU A 1 272 ? 14.949 -9.852 -27.149 1.00 28.23 272 LEU A C 1
ATOM 2121 O O . LEU A 1 272 ? 15.336 -9.218 -26.167 1.00 28.23 272 LEU A O 1
ATOM 2125 N N . PRO A 1 273 ? 13.668 -10.316 -27.185 1.00 27.39 273 PRO A N 1
ATOM 2126 C CA . PRO A 1 273 ? 12.476 -9.491 -26.963 1.00 27.39 273 PRO A CA 1
ATOM 2127 C C . PRO A 1 273 ? 11.927 -9.426 -25.519 1.00 27.39 273 PRO A C 1
ATOM 2129 O O . PRO A 1 273 ? 12.193 -10.264 -24.662 1.00 27.39 273 PRO A O 1
ATOM 2132 N N . ARG A 1 274 ? 11.091 -8.399 -25.304 1.00 30.61 274 ARG A N 1
ATOM 2133 C CA . ARG A 1 274 ? 10.453 -7.971 -24.047 1.00 30.61 274 ARG A CA 1
ATOM 2134 C C . ARG A 1 274 ? 9.519 -9.037 -23.447 1.00 30.61 274 ARG A C 1
ATOM 2136 O O . ARG A 1 274 ? 8.618 -9.520 -24.128 1.00 30.61 274 ARG A O 1
ATOM 2143 N N . ARG A 1 275 ? 9.675 -9.313 -22.147 1.00 29.17 275 ARG A N 1
ATOM 2144 C CA . ARG A 1 275 ? 8.694 -9.990 -21.278 1.00 29.17 275 ARG A CA 1
ATOM 2145 C C . ARG A 1 275 ? 8.277 -9.020 -20.168 1.00 29.17 275 ARG A C 1
ATOM 2147 O O . ARG A 1 275 ? 9.078 -8.183 -19.769 1.00 29.17 275 ARG A O 1
ATOM 2154 N N . HIS A 1 276 ? 7.013 -9.068 -19.757 1.00 30.47 276 HIS A N 1
ATOM 2155 C CA . HIS A 1 276 ? 6.427 -8.164 -18.762 1.00 30.47 276 HIS A CA 1
ATOM 2156 C C . HIS A 1 276 ? 6.260 -8.912 -17.432 1.00 30.47 276 HIS A C 1
ATOM 2158 O O . HIS A 1 276 ? 5.671 -9.991 -17.420 1.00 30.47 276 HIS A O 1
ATOM 2164 N N . SER A 1 277 ? 6.776 -8.339 -16.346 1.00 30.84 277 SER A N 1
ATOM 2165 C CA . SER A 1 277 ? 6.521 -8.706 -14.942 1.00 30.84 277 SER A CA 1
ATOM 2166 C C . SER A 1 277 ? 5.718 -7.580 -14.276 1.00 30.84 277 SER A C 1
ATOM 2168 O O . SER A 1 277 ? 5.776 -6.466 -14.755 1.00 30.84 277 SER A O 1
ATOM 2170 N N . TRP A 1 278 ? 4.917 -7.845 -13.246 1.00 30.70 278 TRP A N 1
ATOM 2171 C CA . TRP A 1 278 ? 4.230 -6.847 -12.398 1.00 30.70 278 TRP A CA 1
ATOM 2172 C C . TRP A 1 278 ? 4.241 -7.387 -10.953 1.00 30.70 278 TRP A C 1
ATOM 2174 O O . TRP A 1 278 ? 4.351 -8.608 -10.792 1.00 30.70 278 TRP A O 1
ATOM 2184 N N . PRO A 1 279 ? 4.117 -6.539 -9.914 1.00 36.66 279 PRO A N 1
ATOM 2185 C CA . PRO A 1 279 ? 4.645 -6.834 -8.588 1.00 36.66 279 PRO A CA 1
ATOM 2186 C C . PRO A 1 279 ? 3.611 -7.488 -7.667 1.00 36.66 279 PRO A C 1
ATOM 2188 O O . PRO A 1 279 ? 2.398 -7.277 -7.775 1.00 36.66 279 PRO A O 1
ATOM 2191 N N . VAL A 1 280 ? 4.123 -8.263 -6.714 1.00 35.69 280 VAL A N 1
ATOM 2192 C CA . VAL A 1 280 ? 3.365 -9.087 -5.772 1.00 35.69 280 VAL A CA 1
ATOM 2193 C C . VAL A 1 280 ? 3.072 -8.303 -4.482 1.00 35.69 280 VAL A C 1
ATOM 2195 O O . VAL A 1 280 ? 3.936 -8.084 -3.644 1.00 35.69 280 VAL A O 1
ATOM 2198 N N . MET A 1 281 ? 1.803 -7.967 -4.246 1.00 33.97 281 MET A N 1
ATOM 2199 C CA . MET A 1 281 ? 1.185 -8.467 -3.012 1.00 33.97 281 MET A CA 1
ATOM 2200 C C . MET A 1 281 ? 0.590 -9.814 -3.394 1.00 33.97 281 MET A C 1
ATOM 2202 O O . MET A 1 281 ? 0.047 -9.902 -4.497 1.00 33.97 281 MET A O 1
ATOM 2206 N N . LEU A 1 282 ? 0.732 -10.844 -2.552 1.00 43.03 282 LEU A N 1
ATOM 2207 C CA . LEU A 1 282 ? 0.274 -12.217 -2.816 1.00 43.03 282 LEU A CA 1
ATOM 2208 C C . LEU A 1 282 ? -1.262 -12.269 -2.929 1.00 43.03 282 LEU A C 1
ATOM 2210 O O . LEU A 1 282 ? -1.970 -12.794 -2.077 1.00 43.03 282 LEU A O 1
ATOM 2214 N N . SER A 1 283 ? -1.778 -11.681 -4.003 1.00 52.41 283 SER A N 1
ATOM 2215 C CA . SER A 1 283 ? -3.051 -12.006 -4.607 1.00 52.41 283 SER A CA 1
ATOM 2216 C C . SER A 1 283 ? -2.977 -13.476 -4.980 1.00 52.41 283 SER A C 1
ATOM 2218 O O . SER A 1 283 ? -1.934 -13.976 -5.412 1.00 52.41 283 SER A O 1
ATOM 2220 N N . HIS A 1 284 ? -4.073 -14.198 -4.779 1.00 72.19 284 HIS A N 1
ATOM 2221 C CA . HIS A 1 284 ? -4.145 -15.555 -5.287 1.00 72.19 284 HIS A CA 1
ATOM 2222 C C . HIS A 1 284 ? -4.036 -15.468 -6.810 1.00 72.19 284 HIS A C 1
ATOM 2224 O O . HIS A 1 284 ? -4.975 -15.034 -7.471 1.00 72.19 284 HIS A O 1
ATOM 2230 N N . PHE A 1 285 ? -2.878 -15.829 -7.350 1.00 83.06 285 PHE A N 1
ATOM 2231 C CA . PHE A 1 285 ? -2.637 -15.838 -8.781 1.00 83.06 285 PHE A CA 1
ATOM 2232 C C . PHE A 1 285 ? -3.080 -17.181 -9.355 1.00 83.06 285 PHE A C 1
ATOM 2234 O O . PHE A 1 285 ? -2.692 -18.240 -8.863 1.00 83.06 285 PHE A O 1
ATOM 2241 N N . VAL A 1 286 ? -3.920 -17.136 -10.383 1.00 88.25 286 VAL A N 1
ATOM 2242 C CA . VAL A 1 286 ? -4.357 -18.299 -11.151 1.00 88.25 286 VAL A CA 1
ATOM 2243 C C . VAL A 1 286 ? -4.021 -18.044 -12.603 1.00 88.25 286 VAL A C 1
ATOM 2245 O O . VAL A 1 286 ? -4.485 -17.068 -13.188 1.00 88.25 286 VAL A O 1
ATOM 2248 N N . LYS A 1 287 ? -3.261 -18.950 -13.204 1.00 90.25 287 LYS A N 1
ATOM 2249 C CA . LYS A 1 287 ? -3.069 -18.983 -14.648 1.00 90.25 287 LYS A CA 1
ATOM 2250 C C . LYS A 1 287 ? -3.967 -20.067 -15.233 1.00 90.25 287 LYS A C 1
ATOM 2252 O O . LYS A 1 287 ? -3.966 -21.184 -14.733 1.00 90.25 287 LYS A O 1
ATOM 2257 N N . ILE A 1 288 ? -4.733 -19.699 -16.249 1.00 91.50 288 ILE A N 1
ATOM 2258 C CA . ILE A 1 288 ? -5.659 -20.546 -16.991 1.00 91.50 288 ILE A CA 1
ATOM 2259 C C . ILE A 1 288 ? -5.262 -20.437 -18.465 1.00 91.50 288 ILE A C 1
ATOM 2261 O O . ILE A 1 288 ? -5.015 -19.349 -18.987 1.00 91.50 288 ILE A O 1
ATOM 2265 N N . THR A 1 289 ? -5.181 -21.560 -19.150 1.00 89.69 289 THR A N 1
ATOM 2266 C CA . THR A 1 289 ? -4.996 -21.633 -20.600 1.00 89.69 289 THR A CA 1
ATOM 2267 C C . THR A 1 289 ? -6.338 -21.873 -21.280 1.00 89.69 289 THR A C 1
ATOM 2269 O O . THR A 1 289 ? -7.261 -22.419 -20.676 1.00 89.69 289 THR A O 1
ATOM 2272 N N . GLU A 1 290 ? -6.468 -21.519 -22.561 1.00 84.00 290 GLU A N 1
ATOM 2273 C CA . GLU A 1 290 ? -7.687 -21.798 -23.342 1.00 84.00 290 GLU A CA 1
ATOM 2274 C C . GLU A 1 290 ? -8.139 -23.277 -23.294 1.00 84.00 290 GLU A C 1
ATOM 2276 O O . GLU A 1 290 ? -9.325 -23.559 -23.465 1.00 84.00 290 GLU A O 1
ATOM 2281 N N . LEU A 1 291 ? -7.214 -24.216 -23.055 1.00 87.94 291 LEU A N 1
ATOM 2282 C CA . LEU A 1 291 ? -7.482 -25.658 -22.960 1.00 87.94 291 LEU A CA 1
ATOM 2283 C C . LEU A 1 291 ? -8.055 -26.094 -21.605 1.00 87.94 291 LEU A C 1
ATOM 2285 O O . LEU A 1 291 ? -8.619 -27.179 -21.510 1.00 87.94 291 LEU A O 1
ATOM 2289 N N . GLU A 1 292 ? -7.903 -25.268 -20.571 1.00 90.75 292 GLU A N 1
ATOM 2290 C CA . GLU A 1 292 ? -8.409 -25.522 -19.216 1.00 90.75 292 GLU A CA 1
ATOM 2291 C C . GLU A 1 292 ? -9.816 -24.947 -19.007 1.00 90.75 292 GLU A C 1
ATOM 2293 O O . GLU A 1 292 ? -10.368 -25.024 -17.913 1.00 90.75 292 GLU A O 1
ATOM 2298 N N . LEU A 1 293 ? -10.408 -24.359 -20.051 1.00 91.69 293 LEU A N 1
ATOM 2299 C CA . LEU A 1 293 ? -11.786 -23.888 -20.032 1.00 91.69 293 LEU A CA 1
ATOM 2300 C C . LEU A 1 293 ? -12.751 -25.055 -20.337 1.00 91.69 293 LEU A C 1
ATOM 2302 O O . LEU A 1 293 ? -12.524 -25.783 -21.305 1.00 91.69 293 LEU A O 1
ATOM 2306 N N . PRO A 1 294 ? -13.865 -25.208 -19.592 1.00 94.88 294 PRO A N 1
ATOM 2307 C CA . PRO A 1 294 ? -14.340 -24.333 -18.522 1.00 94.88 294 PRO A CA 1
ATOM 2308 C C . PRO A 1 294 ? -13.577 -24.527 -17.201 1.00 94.88 294 PRO A C 1
ATOM 2310 O O . PRO A 1 294 ? -13.305 -25.645 -16.776 1.00 94.88 294 PRO A O 1
ATOM 2313 N N . TRP A 1 295 ? -13.295 -23.417 -16.526 1.00 95.38 295 TRP A N 1
ATOM 2314 C CA . TRP A 1 295 ? -12.624 -23.373 -15.233 1.00 95.38 295 TRP A CA 1
ATOM 2315 C C . TRP A 1 295 ? -13.546 -22.781 -14.167 1.00 95.38 295 TRP A C 1
ATOM 2317 O O . TRP A 1 295 ? -14.262 -21.810 -14.426 1.00 95.38 295 TRP A O 1
ATOM 2327 N N . HIS A 1 296 ? -13.500 -23.333 -12.954 1.00 95.00 296 HIS A N 1
ATOM 2328 C CA . HIS A 1 296 ? -14.346 -22.915 -11.840 1.00 95.00 296 HIS A CA 1
ATOM 2329 C C . HIS A 1 296 ? -13.543 -22.779 -10.545 1.00 95.00 296 HIS A C 1
ATOM 2331 O O . HIS A 1 296 ? -12.661 -23.591 -10.262 1.00 95.00 296 HIS A O 1
ATOM 2337 N N . ARG A 1 297 ? -13.882 -21.784 -9.720 1.00 92.38 297 ARG A N 1
ATOM 2338 C CA . ARG A 1 297 ? -13.313 -21.607 -8.381 1.00 92.38 297 ARG A CA 1
ATOM 2339 C C . ARG A 1 297 ? -14.288 -20.914 -7.445 1.00 92.38 297 ARG A C 1
ATOM 2341 O O . ARG A 1 297 ? -14.866 -19.888 -7.789 1.00 92.38 297 ARG A O 1
ATOM 2348 N N . TYR A 1 298 ? -14.399 -21.432 -6.229 1.00 90.88 298 TYR A N 1
ATOM 2349 C CA . TYR A 1 298 ? -15.082 -20.734 -5.148 1.00 90.88 298 TYR A CA 1
ATOM 2350 C C . TYR A 1 298 ? -14.229 -19.571 -4.631 1.00 90.88 298 TYR A C 1
ATOM 2352 O O . TYR A 1 298 ? -13.059 -19.758 -4.286 1.00 90.88 298 TYR A O 1
ATOM 2360 N N . ALA A 1 299 ? -14.818 -18.377 -4.589 1.00 88.56 299 ALA A N 1
ATOM 2361 C CA . ALA A 1 299 ? -14.260 -17.205 -3.929 1.00 88.56 299 ALA A CA 1
ATOM 2362 C C . ALA A 1 299 ? -14.918 -17.035 -2.556 1.00 88.56 299 ALA A C 1
ATOM 2364 O O . ALA A 1 299 ? -16.145 -17.107 -2.436 1.00 88.56 299 ALA A O 1
ATOM 2365 N N . LEU A 1 300 ? -14.099 -16.816 -1.527 1.00 83.62 300 LEU A N 1
ATOM 2366 C CA . LEU A 1 300 ? -14.554 -16.662 -0.146 1.00 83.62 300 LEU A CA 1
ATOM 2367 C C . LEU A 1 300 ? -14.547 -15.192 0.292 1.00 83.62 300 LEU A C 1
ATOM 2369 O O . LEU A 1 300 ? -13.737 -14.387 -0.169 1.00 83.62 300 LEU A O 1
ATOM 2373 N N . VAL A 1 301 ? -15.421 -14.847 1.241 1.00 77.31 301 VAL A N 1
ATOM 2374 C CA . VAL A 1 301 ? -15.454 -13.510 1.842 1.00 77.31 301 VAL A CA 1
ATOM 2375 C C . VAL A 1 301 ? -14.124 -13.229 2.535 1.00 77.31 301 VAL A C 1
ATOM 2377 O O . VAL A 1 301 ? -13.650 -14.025 3.340 1.00 77.31 301 VAL A O 1
ATOM 2380 N N . GLY A 1 302 ? -13.539 -12.065 2.250 1.00 73.50 302 GLY A N 1
ATOM 2381 C CA . GLY A 1 302 ? -12.261 -11.653 2.832 1.00 73.50 302 GLY A CA 1
ATOM 2382 C C . GLY A 1 302 ? -11.039 -12.269 2.153 1.00 73.50 302 GLY A C 1
ATOM 2383 O O . GLY A 1 302 ? -9.918 -11.928 2.523 1.00 73.50 302 GLY A O 1
ATOM 2384 N N . GLN A 1 303 ? -11.233 -13.115 1.137 1.00 76.00 303 GLN A N 1
ATOM 2385 C CA . GLN A 1 303 ? -10.151 -13.489 0.245 1.00 76.00 303 GLN A CA 1
ATOM 2386 C C . GLN A 1 303 ? -9.685 -12.219 -0.479 1.00 76.00 303 GLN A C 1
ATOM 2388 O O . GLN A 1 303 ? -10.502 -11.474 -1.026 1.00 76.00 303 GLN A O 1
ATOM 2393 N N . GLY A 1 304 ? -8.383 -11.930 -0.407 1.00 77.50 304 GLY A N 1
ATOM 2394 C CA . GLY A 1 304 ? -7.792 -10.783 -1.092 1.00 77.50 304 GLY A CA 1
ATOM 2395 C C . GLY A 1 304 ? -8.042 -10.827 -2.606 1.00 77.50 304 GLY A C 1
ATOM 2396 O O . GLY A 1 304 ? -8.617 -11.792 -3.118 1.00 77.50 304 GLY A O 1
ATOM 2397 N N . PRO A 1 305 ? -7.601 -9.803 -3.350 1.00 82.31 305 PRO A N 1
ATOM 2398 C CA . PRO A 1 305 ? -7.828 -9.747 -4.786 1.00 82.31 305 PRO A CA 1
ATOM 2399 C C . PRO A 1 305 ? -7.382 -11.029 -5.501 1.00 82.31 305 PRO A C 1
ATOM 2401 O O . PRO A 1 305 ? -6.335 -11.606 -5.194 1.00 82.31 305 PRO A O 1
ATOM 2404 N N . LEU A 1 306 ? -8.197 -11.479 -6.449 1.00 87.12 306 LEU A N 1
ATOM 2405 C CA . LEU A 1 306 ? -7.950 -12.650 -7.276 1.00 87.12 306 LEU A CA 1
ATOM 2406 C C . LEU A 1 306 ? -7.365 -12.184 -8.607 1.00 87.12 306 LEU A C 1
ATOM 2408 O O . LEU A 1 306 ? -8.019 -11.468 -9.366 1.00 87.12 306 LEU A O 1
ATOM 2412 N N . HIS A 1 307 ? -6.137 -12.604 -8.894 1.00 88.62 307 HIS A N 1
ATOM 2413 C CA . HIS A 1 307 ? -5.505 -12.341 -10.178 1.00 88.62 307 HIS A CA 1
ATOM 2414 C C . HIS A 1 307 ? -5.667 -13.576 -11.059 1.00 88.62 307 HIS A C 1
ATOM 2416 O O . HIS A 1 307 ? -5.166 -14.648 -10.730 1.00 88.62 307 HIS A O 1
ATOM 2422 N N . ILE A 1 308 ? -6.369 -13.428 -12.178 1.00 90.94 308 ILE A N 1
ATOM 2423 C CA . ILE A 1 308 ? -6.563 -14.482 -13.170 1.00 90.94 308 ILE A CA 1
ATOM 2424 C C . ILE A 1 308 ? -5.873 -14.082 -14.462 1.00 90.94 308 ILE A C 1
ATOM 2426 O O . ILE A 1 308 ? -6.186 -13.040 -15.033 1.00 90.94 308 ILE A O 1
ATOM 2430 N N . GLN A 1 309 ? -4.968 -14.921 -14.945 1.00 91.00 309 GLN A N 1
ATOM 2431 C CA . GLN A 1 309 ? -4.392 -14.791 -16.272 1.00 91.00 309 GLN A CA 1
ATOM 2432 C C . GLN A 1 309 ? -4.991 -15.856 -17.193 1.00 91.00 309 GLN A C 1
ATOM 2434 O O . GLN A 1 309 ? -4.760 -17.036 -16.964 1.00 91.00 309 GLN A O 1
ATOM 2439 N N . ILE A 1 310 ? -5.726 -15.450 -18.230 1.00 89.62 310 ILE A N 1
ATOM 2440 C CA . ILE A 1 310 ? -6.256 -16.332 -19.281 1.00 89.62 310 ILE A CA 1
ATOM 2441 C C . ILE A 1 310 ? -5.453 -16.082 -20.557 1.00 89.62 310 ILE A C 1
ATOM 2443 O O . ILE A 1 310 ? -5.659 -15.081 -21.245 1.00 89.62 310 ILE A O 1
ATOM 2447 N N . ASP A 1 311 ? -4.487 -16.951 -20.846 1.00 85.94 311 ASP A N 1
ATOM 2448 C CA . ASP A 1 311 ? -3.480 -16.754 -21.898 1.00 85.94 311 ASP A CA 1
ATOM 2449 C C . ASP A 1 311 ? -2.784 -15.375 -21.827 1.00 85.94 311 ASP A C 1
ATOM 2451 O O . ASP A 1 311 ? -1.879 -15.162 -21.013 1.00 85.94 311 ASP A O 1
ATOM 2455 N N . ARG A 1 312 ? -3.181 -14.427 -22.691 1.00 80.81 312 ARG A N 1
ATOM 2456 C CA . ARG A 1 312 ? -2.643 -13.051 -22.750 1.00 80.81 312 ARG A CA 1
ATOM 2457 C C . ARG A 1 312 ? -3.477 -12.029 -21.972 1.00 80.81 312 ARG A C 1
ATOM 2459 O O . ARG A 1 312 ? -3.068 -10.877 -21.871 1.00 80.81 312 ARG A O 1
ATOM 2466 N N . LEU A 1 313 ? -4.642 -12.425 -21.470 1.00 82.94 313 LEU A N 1
ATOM 2467 C CA . LEU A 1 313 ? -5.532 -11.578 -20.689 1.00 82.94 313 LEU A CA 1
ATOM 2468 C C . LEU A 1 313 ? -5.166 -11.667 -19.214 1.00 82.94 313 LEU A C 1
ATOM 2470 O O . LEU A 1 313 ? -5.223 -12.751 -18.647 1.00 82.94 313 LEU A O 1
ATOM 2474 N N . SER A 1 314 ? -4.875 -10.537 -18.583 1.00 84.06 314 SER A N 1
ATOM 2475 C CA . SER A 1 314 ? -4.723 -10.453 -17.129 1.00 84.06 314 SER A CA 1
ATOM 2476 C C . SER A 1 314 ? -5.909 -9.712 -16.530 1.00 84.06 314 SER A C 1
ATOM 2478 O O . SER A 1 314 ? -6.242 -8.606 -16.952 1.00 84.06 314 SER A O 1
ATOM 2480 N N . LEU A 1 315 ? -6.549 -10.333 -15.546 1.00 85.81 315 LEU A N 1
ATOM 2481 C CA . LEU A 1 315 ? -7.707 -9.812 -14.840 1.00 85.81 315 LEU A CA 1
ATOM 2482 C C . LEU A 1 315 ? -7.404 -9.749 -13.359 1.00 85.81 315 LEU A C 1
ATOM 2484 O O . LEU A 1 315 ? -7.025 -10.746 -12.748 1.00 85.81 315 LEU A O 1
ATOM 2488 N N . HIS A 1 316 ? -7.634 -8.582 -12.779 1.00 83.88 316 HIS A N 1
ATOM 2489 C CA . HIS A 1 316 ? -7.543 -8.379 -11.347 1.00 83.88 316 HIS A CA 1
ATOM 2490 C C . HIS A 1 316 ? -8.951 -8.151 -10.801 1.00 83.88 316 HIS A C 1
ATOM 2492 O O . HIS A 1 316 ? -9.581 -7.133 -11.089 1.00 83.88 316 HIS A O 1
ATOM 2498 N N . MET A 1 317 ? -9.464 -9.129 -10.061 1.00 85.12 317 MET A N 1
ATOM 2499 C CA . MET A 1 317 ? -10.821 -9.126 -9.526 1.00 85.12 317 MET A CA 1
ATOM 2500 C C . MET A 1 317 ? -10.778 -8.887 -8.021 1.00 85.12 317 MET A C 1
ATOM 2502 O O . MET A 1 317 ? -10.143 -9.633 -7.281 1.00 85.12 317 MET A O 1
ATOM 2506 N N . GLU A 1 318 ? -11.480 -7.859 -7.559 1.00 82.00 318 GLU A N 1
ATOM 2507 C CA . GLU A 1 318 ? -11.696 -7.608 -6.137 1.00 82.00 318 GLU A CA 1
ATOM 2508 C C . GLU A 1 318 ? -13.169 -7.867 -5.821 1.00 82.00 318 GLU A C 1
ATOM 2510 O O . GLU A 1 318 ? -14.064 -7.251 -6.406 1.00 82.00 318 GLU A O 1
ATOM 2515 N N . PHE A 1 319 ? -13.425 -8.809 -4.916 1.00 79.19 319 PHE A N 1
ATOM 2516 C CA . PHE A 1 319 ? -14.775 -9.101 -4.456 1.00 79.19 319 PHE A CA 1
ATOM 2517 C C . PHE A 1 319 ? -15.123 -8.151 -3.313 1.00 79.19 319 PHE A C 1
ATOM 2519 O O . PHE A 1 319 ? -14.347 -7.977 -2.373 1.00 79.19 319 PHE A O 1
ATOM 2526 N N . ALA A 1 320 ? -16.303 -7.531 -3.376 1.00 67.88 320 ALA A N 1
ATOM 2527 C CA . ALA A 1 320 ? -16.807 -6.764 -2.244 1.00 67.88 320 ALA A CA 1
ATOM 2528 C C . ALA A 1 320 ? -16.902 -7.676 -1.006 1.00 67.88 320 ALA A C 1
ATOM 2530 O O . ALA A 1 320 ? -17.236 -8.856 -1.125 1.00 67.88 320 ALA A O 1
ATOM 2531 N N . SER A 1 321 ? -16.635 -7.118 0.178 1.00 58.81 321 SER A N 1
ATOM 2532 C CA . SER A 1 321 ? -16.410 -7.820 1.456 1.00 58.81 321 SER A CA 1
ATOM 2533 C C . SER A 1 321 ? -17.581 -8.657 2.003 1.00 58.81 321 SER A C 1
ATOM 2535 O O . SER A 1 321 ? -17.540 -9.074 3.158 1.00 58.81 321 SER A O 1
ATOM 2537 N N . THR A 1 322 ? -18.619 -8.908 1.208 1.00 59.66 322 THR A N 1
ATOM 2538 C CA . THR A 1 322 ? -19.839 -9.625 1.593 1.00 59.66 322 THR A CA 1
ATOM 2539 C C . THR A 1 322 ? -20.216 -10.769 0.650 1.00 59.66 322 THR A C 1
ATOM 2541 O O . THR A 1 322 ? -21.258 -11.375 0.864 1.00 59.66 322 THR A O 1
ATOM 2544 N N . ALA A 1 323 ? -19.435 -11.063 -0.396 1.00 66.88 323 ALA A N 1
ATOM 2545 C CA . ALA A 1 323 ? -19.803 -12.078 -1.385 1.00 66.88 323 ALA A CA 1
ATOM 2546 C C . ALA A 1 323 ? -18.909 -13.330 -1.308 1.00 66.88 323 ALA A C 1
ATOM 2548 O O . ALA A 1 323 ? -17.733 -13.264 -1.666 1.00 66.88 323 ALA A O 1
ATOM 2549 N N . THR A 1 324 ? -19.473 -14.469 -0.885 1.00 86.25 324 THR A N 1
ATOM 2550 C CA . THR A 1 324 ? -18.999 -15.797 -1.312 1.00 86.25 324 THR A CA 1
ATOM 2551 C C . THR A 1 324 ? -19.692 -16.174 -2.611 1.00 86.25 324 THR A C 1
ATOM 2553 O O . THR A 1 324 ? -20.825 -15.759 -2.869 1.00 86.25 324 THR A O 1
ATOM 2556 N N . GLY A 1 325 ? -19.018 -16.933 -3.466 1.00 91.56 325 GLY A N 1
ATOM 2557 C CA . GLY A 1 325 ? -19.634 -17.368 -4.709 1.00 91.56 325 GLY A CA 1
ATOM 2558 C C . GLY A 1 325 ? -18.743 -18.221 -5.588 1.00 91.56 325 GLY A C 1
ATOM 2559 O O . GLY A 1 325 ? -17.553 -18.396 -5.326 1.00 91.56 325 GLY A O 1
ATOM 2560 N N . LEU A 1 326 ? -19.337 -18.736 -6.658 1.00 94.06 326 LEU A N 1
ATOM 2561 C CA . LEU A 1 326 ? -18.655 -19.519 -7.674 1.00 94.06 326 LEU A CA 1
ATOM 2562 C C . LEU A 1 326 ? -18.253 -18.612 -8.836 1.00 94.06 326 LEU A C 1
ATOM 2564 O O . LEU A 1 326 ? -19.106 -18.077 -9.548 1.00 94.06 326 LEU A O 1
ATOM 2568 N N . LEU A 1 327 ? -16.947 -18.473 -9.050 1.00 94.69 327 LEU A N 1
ATOM 2569 C CA . LEU A 1 327 ? -16.392 -17.890 -10.259 1.00 94.69 327 LEU A CA 1
ATOM 2570 C C . LEU A 1 327 ? -16.238 -18.973 -11.324 1.00 94.69 327 LEU A C 1
ATOM 2572 O O . LEU A 1 327 ? -15.634 -20.012 -11.076 1.00 94.69 327 LEU A O 1
ATOM 2576 N N . SER A 1 328 ? -16.753 -18.705 -12.514 1.00 95.25 328 SER A N 1
ATOM 2577 C CA . SER A 1 328 ? -16.682 -19.566 -13.686 1.00 95.25 328 SER A CA 1
ATOM 2578 C C . SER A 1 328 ? -16.096 -18.789 -14.858 1.00 95.25 328 SER A C 1
ATOM 2580 O O . SER A 1 328 ? -16.499 -17.658 -15.133 1.00 95.25 328 SER A O 1
ATOM 2582 N N . VAL A 1 329 ? -15.152 -19.404 -15.559 1.00 95.00 329 VAL A N 1
ATOM 2583 C CA . VAL A 1 329 ? -14.525 -18.875 -16.769 1.00 95.00 329 VAL A CA 1
ATOM 2584 C C . VAL A 1 329 ? -14.691 -19.926 -17.852 1.00 95.00 329 VAL A C 1
ATOM 2586 O O . VAL A 1 329 ? -14.288 -21.069 -17.667 1.00 95.00 329 VAL A O 1
ATOM 2589 N N . TYR A 1 330 ? -15.295 -19.578 -18.982 1.00 94.31 330 TYR A N 1
ATOM 2590 C CA . TYR A 1 330 ? -15.511 -20.534 -20.066 1.00 94.31 330 TYR A CA 1
ATOM 2591 C C . TYR A 1 330 ? -15.403 -19.881 -21.438 1.00 94.31 330 TYR A C 1
ATOM 2593 O O . TYR A 1 330 ? -15.601 -18.674 -21.606 1.00 94.31 330 TYR A O 1
ATOM 2601 N N . ARG A 1 331 ? -15.068 -20.696 -22.443 1.00 91.88 331 ARG A N 1
ATOM 2602 C CA . ARG A 1 331 ? -15.067 -20.263 -23.838 1.00 91.88 331 ARG A CA 1
ATOM 2603 C C . ARG A 1 331 ? -16.508 -20.092 -24.288 1.00 91.88 331 ARG A C 1
ATOM 2605 O O . ARG A 1 331 ? -17.332 -20.989 -24.113 1.00 91.88 331 ARG A O 1
ATOM 2612 N N . ARG A 1 332 ? -16.820 -18.947 -24.883 1.00 87.06 332 ARG A N 1
ATOM 2613 C CA . ARG A 1 332 ? -18.134 -18.748 -25.477 1.00 87.06 332 ARG A CA 1
ATOM 2614 C C . ARG A 1 332 ? -18.176 -19.403 -26.855 1.00 87.06 332 ARG A C 1
ATOM 2616 O O . ARG A 1 332 ? -17.340 -19.108 -27.705 1.00 87.06 332 ARG A O 1
ATOM 2623 N N . HIS A 1 333 ? -19.151 -20.279 -27.062 1.00 83.06 333 HIS A N 1
ATOM 2624 C CA . HIS A 1 333 ? -19.523 -20.765 -28.390 1.00 83.06 333 HIS A CA 1
ATOM 2625 C C . HIS A 1 333 ? -20.542 -19.801 -29.005 1.00 83.06 333 HIS A C 1
ATOM 2627 O O . HIS A 1 333 ? -21.316 -19.200 -28.255 1.00 83.06 333 HIS A O 1
ATOM 2633 N N . ASP A 1 334 ? -20.505 -19.623 -30.332 1.00 69.50 334 ASP A N 1
ATOM 2634 C CA . ASP A 1 334 ? -21.396 -18.724 -31.080 1.00 69.50 334 ASP A CA 1
ATOM 2635 C C . ASP A 1 334 ? -22.849 -18.899 -30.625 1.00 69.50 334 ASP A C 1
ATOM 2637 O O . ASP A 1 334 ? -23.507 -19.901 -30.897 1.00 69.50 334 ASP A O 1
ATOM 2641 N N . GLY A 1 335 ? -23.321 -17.925 -29.854 1.00 68.38 335 GLY A N 1
ATOM 2642 C CA . GLY A 1 335 ? -24.591 -17.975 -29.155 1.00 68.38 335 GLY A CA 1
ATOM 2643 C C . GLY A 1 335 ? -25.017 -16.572 -28.749 1.00 68.38 335 GLY A C 1
ATOM 2644 O O . GLY A 1 335 ? -24.186 -15.735 -28.372 1.00 68.38 335 GLY A O 1
ATOM 2645 N N . ALA A 1 336 ? -26.318 -16.315 -28.848 1.00 56.78 336 ALA A N 1
ATOM 2646 C CA . ALA A 1 336 ? -26.943 -15.025 -28.586 1.00 56.78 336 ALA A CA 1
ATOM 2647 C C . ALA A 1 336 ? -26.944 -14.686 -27.080 1.00 56.78 336 ALA A C 1
ATOM 2649 O O . ALA A 1 336 ? -27.909 -14.958 -26.375 1.00 56.78 336 ALA A O 1
ATOM 2650 N N . LEU A 1 337 ? -25.875 -14.073 -26.562 1.00 61.66 337 LEU A N 1
ATOM 2651 C CA . LEU A 1 337 ? -26.075 -13.035 -25.542 1.00 61.66 337 LEU A CA 1
ATOM 2652 C C . LEU A 1 337 ? -26.251 -11.705 -26.261 1.00 61.66 337 LEU A C 1
ATOM 2654 O O . LEU A 1 337 ? -25.612 -11.483 -27.290 1.00 61.66 337 LEU A O 1
ATOM 2658 N N . ASP A 1 338 ? -26.977 -10.807 -25.596 1.00 67.62 338 ASP A N 1
ATOM 2659 C CA . ASP A 1 338 ? -26.855 -9.362 -25.763 1.00 67.62 338 ASP A CA 1
ATOM 2660 C C . ASP A 1 338 ? -25.397 -8.961 -26.013 1.00 67.62 338 ASP A C 1
ATOM 2662 O O . ASP A 1 338 ? -24.539 -9.069 -25.126 1.00 67.62 338 ASP A O 1
ATOM 2666 N N . GLU A 1 339 ? -25.129 -8.457 -27.217 1.00 63.97 339 GLU A N 1
ATOM 2667 C CA . GLU A 1 339 ? -23.840 -7.872 -27.601 1.00 63.97 339 GLU A CA 1
ATOM 2668 C C . GLU A 1 339 ? -23.389 -6.801 -26.595 1.00 63.97 339 GLU A C 1
ATOM 2670 O O . GLU A 1 339 ? -22.196 -6.644 -26.345 1.00 63.97 339 GLU A O 1
ATOM 2675 N N . GLY A 1 340 ? -24.342 -6.153 -25.911 1.00 64.50 340 GLY A N 1
ATOM 2676 C CA . GLY A 1 340 ? -24.098 -5.159 -24.865 1.00 64.50 340 GLY A CA 1
ATOM 2677 C C . GLY A 1 340 ? -23.352 -5.656 -23.618 1.00 64.50 340 GLY A C 1
ATOM 2678 O O . GLY A 1 340 ? -23.029 -4.842 -22.757 1.00 64.50 340 GLY A O 1
ATOM 2679 N N . LYS A 1 341 ? -23.063 -6.960 -23.486 1.00 80.50 341 LYS A N 1
ATOM 2680 C CA . LYS A 1 341 ? -22.270 -7.522 -22.371 1.00 80.50 341 LYS A CA 1
ATOM 2681 C C . LYS A 1 341 ? -20.879 -8.008 -22.776 1.00 80.50 341 LYS A C 1
ATOM 2683 O O . LYS A 1 341 ? -20.185 -8.593 -21.942 1.00 80.50 341 LYS A O 1
ATOM 2688 N N . ILE A 1 342 ? -20.476 -7.804 -24.031 1.00 88.00 342 ILE A N 1
ATOM 2689 C CA . ILE A 1 342 ? -19.132 -8.140 -24.505 1.00 88.00 342 ILE A CA 1
ATOM 2690 C C . ILE A 1 342 ? -18.268 -6.884 -24.452 1.00 88.00 342 ILE A C 1
ATOM 2692 O O . ILE A 1 342 ? -18.501 -5.912 -25.163 1.00 88.00 342 ILE A O 1
ATOM 2696 N N . LEU A 1 343 ? -17.242 -6.925 -23.615 1.00 88.81 343 LEU A N 1
ATOM 2697 C CA . LEU A 1 343 ? -16.216 -5.903 -23.523 1.00 88.81 343 LEU A CA 1
ATOM 2698 C C . LEU A 1 343 ? -15.098 -6.260 -24.496 1.00 88.81 343 LEU A C 1
ATOM 2700 O O . LEU A 1 343 ? -14.507 -7.336 -24.395 1.00 88.81 343 LEU A O 1
ATOM 2704 N N . LYS A 1 344 ? -14.773 -5.380 -25.442 1.00 88.00 344 LYS A N 1
ATOM 2705 C CA . LYS A 1 344 ? -13.530 -5.545 -26.201 1.00 88.00 344 LYS A CA 1
ATOM 2706 C C . LYS A 1 344 ? -12.380 -5.161 -25.286 1.00 88.00 344 LYS A C 1
ATOM 2708 O O . LYS A 1 344 ? -12.450 -4.129 -24.626 1.00 88.00 344 LYS A O 1
ATOM 2713 N N . ALA A 1 345 ? -11.311 -5.954 -25.265 1.00 82.06 345 ALA A N 1
ATOM 2714 C CA . ALA A 1 345 ? -10.154 -5.665 -24.417 1.00 82.06 345 ALA A CA 1
ATOM 2715 C C . ALA A 1 345 ? -9.583 -4.249 -24.649 1.00 82.06 345 ALA A C 1
ATOM 2717 O O . ALA A 1 345 ? -9.137 -3.609 -23.704 1.00 82.06 345 ALA A O 1
ATOM 2718 N N . ALA A 1 346 ? -9.662 -3.739 -25.885 1.00 79.12 346 ALA A N 1
ATOM 2719 C CA . ALA A 1 346 ? -9.235 -2.386 -26.247 1.00 79.12 346 ALA A CA 1
ATOM 2720 C C . ALA A 1 346 ? -10.129 -1.262 -25.684 1.00 79.12 346 ALA A C 1
ATOM 2722 O O . ALA A 1 346 ? -9.663 -0.133 -25.555 1.00 79.12 346 ALA A O 1
ATOM 2723 N N . ASP A 1 347 ? -11.383 -1.567 -25.339 1.00 81.69 347 ASP A N 1
ATOM 2724 C CA . ASP A 1 347 ? -12.358 -0.598 -24.825 1.00 81.69 347 ASP A CA 1
ATOM 2725 C C . ASP A 1 347 ? -12.353 -0.540 -23.285 1.00 81.69 347 ASP A C 1
ATOM 2727 O O . ASP A 1 347 ? -13.022 0.307 -22.690 1.00 81.69 347 ASP A O 1
ATOM 2731 N N . ILE A 1 348 ? -11.615 -1.438 -22.617 1.00 77.12 348 ILE A N 1
ATOM 2732 C CA . ILE A 1 348 ? -11.480 -1.429 -21.159 1.00 77.12 348 ILE A CA 1
ATOM 2733 C C . ILE A 1 348 ? -10.574 -0.249 -20.776 1.00 77.12 348 ILE A C 1
ATOM 2735 O O . ILE A 1 348 ? -9.411 -0.208 -21.184 1.00 77.12 348 ILE A O 1
ATOM 2739 N N . PRO A 1 349 ? -11.073 0.723 -19.996 1.00 72.38 349 PRO A N 1
ATOM 2740 C CA . PRO A 1 349 ? -10.292 1.898 -19.652 1.00 72.38 349 PRO A CA 1
ATOM 2741 C C . PRO A 1 349 ? -9.087 1.519 -18.784 1.00 72.38 349 PRO A C 1
ATOM 2743 O O . PRO A 1 349 ? -9.218 0.841 -17.770 1.00 72.38 349 PRO A O 1
ATOM 2746 N N . ILE A 1 350 ? -7.907 2.001 -19.177 1.00 58.47 350 ILE A N 1
ATOM 2747 C CA . ILE A 1 350 ? -6.627 1.707 -18.507 1.00 58.47 350 ILE A CA 1
ATOM 2748 C C . ILE A 1 350 ? -6.529 2.414 -17.139 1.00 58.47 350 ILE A C 1
ATOM 2750 O O . ILE A 1 350 ? -5.875 1.917 -16.224 1.00 58.47 350 ILE A O 1
ATOM 2754 N N . ASP A 1 351 ? -7.212 3.553 -16.987 1.00 56.62 351 ASP A N 1
ATOM 2755 C CA . ASP A 1 351 ? -7.085 4.455 -15.833 1.00 56.62 351 ASP A CA 1
ATOM 2756 C C . ASP A 1 351 ? -8.357 4.549 -14.962 1.00 56.62 351 ASP A C 1
ATOM 2758 O O . ASP A 1 351 ? -8.415 5.373 -14.045 1.00 56.62 351 ASP A O 1
ATOM 2762 N N . SER A 1 352 ? -9.401 3.755 -15.230 1.00 62.88 352 SER A N 1
ATOM 2763 C CA . SER A 1 352 ? -10.648 3.812 -14.455 1.00 62.88 352 SER A CA 1
ATOM 2764 C C . SER A 1 352 ? -11.264 2.440 -14.203 1.00 62.88 352 SER A C 1
ATOM 2766 O O . SER A 1 352 ? -11.011 1.468 -14.910 1.00 62.88 352 SER A O 1
ATOM 2768 N N . SER A 1 353 ? -12.075 2.349 -13.148 1.00 62.97 353 SER A N 1
ATOM 2769 C CA . SER A 1 353 ? -12.863 1.153 -12.880 1.00 62.97 353 SER A CA 1
ATOM 2770 C C . SER A 1 353 ? -14.039 1.078 -13.852 1.00 62.97 353 SER A C 1
ATOM 2772 O O . SER A 1 353 ? -14.784 2.043 -14.027 1.00 62.97 353 SER A O 1
ATOM 2774 N N . LEU A 1 354 ? -14.226 -0.088 -14.470 1.00 72.31 354 LEU A N 1
ATOM 2775 C CA . LEU A 1 354 ? -15.403 -0.384 -15.277 1.00 72.31 354 LEU A CA 1
ATOM 2776 C C . LEU A 1 354 ? -16.442 -1.097 -14.395 1.00 72.31 354 LEU A C 1
ATOM 2778 O O . LEU A 1 354 ? -16.249 -2.267 -14.058 1.00 72.31 354 LEU A O 1
ATOM 2782 N N . PRO A 1 355 ? -17.531 -0.429 -13.974 1.00 74.12 355 PRO A N 1
ATOM 2783 C CA . PRO A 1 355 ? -18.529 -1.060 -13.124 1.00 74.12 355 PRO A CA 1
ATOM 2784 C C . PRO A 1 355 ? -19.347 -2.075 -13.927 1.00 74.12 355 PRO A C 1
ATOM 2786 O O . PRO A 1 355 ? -20.136 -1.710 -14.799 1.00 74.12 355 PRO A O 1
ATOM 2789 N N . ILE A 1 356 ? -19.206 -3.356 -13.596 1.00 79.50 356 ILE A N 1
ATOM 2790 C CA . ILE A 1 356 ? -19.998 -4.427 -14.203 1.00 79.50 356 ILE A CA 1
ATOM 2791 C C . ILE A 1 356 ? -21.257 -4.632 -13.363 1.00 79.50 356 ILE A C 1
ATOM 2793 O O . ILE A 1 356 ? -21.195 -5.029 -12.198 1.00 79.50 356 ILE A O 1
ATOM 2797 N N . ARG A 1 357 ? -22.426 -4.329 -13.938 1.00 79.38 357 ARG A N 1
ATOM 2798 C CA . ARG A 1 357 ? -23.706 -4.489 -13.237 1.00 79.38 357 ARG A CA 1
ATOM 2799 C C . ARG A 1 357 ? -24.116 -5.959 -13.198 1.00 79.38 357 ARG A C 1
ATOM 2801 O O . ARG A 1 357 ? -24.369 -6.570 -14.232 1.00 79.38 357 ARG A O 1
ATOM 2808 N N . GLY A 1 358 ? -24.232 -6.500 -11.989 1.00 83.19 358 GLY A N 1
ATOM 2809 C CA . GLY A 1 358 ? -24.866 -7.794 -11.748 1.00 83.19 358 GLY A CA 1
ATOM 2810 C C . GLY A 1 358 ? -26.388 -7.727 -11.782 1.00 83.19 358 GLY A C 1
ATOM 2811 O O . GLY A 1 358 ? -26.988 -6.666 -11.602 1.00 83.19 358 GLY A O 1
ATOM 2812 N N . CYS A 1 359 ? -27.019 -8.883 -11.960 1.00 83.12 359 CYS A N 1
ATOM 2813 C CA . CYS A 1 359 ? -28.449 -9.056 -11.767 1.00 83.12 359 CYS A CA 1
ATOM 2814 C C . CYS A 1 359 ? -28.715 -9.497 -10.322 1.00 83.12 359 CYS A C 1
ATOM 2816 O O . CYS A 1 359 ? -28.317 -10.588 -9.907 1.00 83.12 359 CYS A O 1
ATOM 2818 N N . ARG A 1 360 ? -29.402 -8.642 -9.550 1.00 81.06 360 ARG A N 1
ATOM 2819 C CA . ARG A 1 360 ? -29.781 -8.951 -8.161 1.00 81.06 360 ARG A CA 1
ATOM 2820 C C . ARG A 1 360 ? -30.757 -10.125 -8.073 1.00 81.06 360 ARG A C 1
ATOM 2822 O O . ARG A 1 360 ? -30.630 -10.920 -7.157 1.00 81.06 360 ARG A O 1
ATOM 2829 N N . ALA A 1 361 ? -31.680 -10.248 -9.031 1.00 84.94 361 ALA A N 1
ATOM 2830 C CA . ALA A 1 361 ? -32.700 -11.298 -9.025 1.00 84.94 361 ALA A CA 1
ATOM 2831 C C . ALA A 1 361 ? -32.109 -12.704 -9.201 1.00 84.94 361 ALA A C 1
ATOM 2833 O O . ALA A 1 361 ? -32.588 -13.650 -8.593 1.00 84.94 361 ALA A O 1
ATOM 2834 N N . THR A 1 362 ? -31.060 -12.840 -10.015 1.00 86.50 362 THR A N 1
ATOM 2835 C CA . THR A 1 362 ? -30.443 -14.144 -10.309 1.00 86.50 362 THR A CA 1
ATOM 2836 C C . THR A 1 362 ? -29.206 -14.423 -9.475 1.00 86.50 362 THR A C 1
ATOM 2838 O O . THR A 1 362 ? -28.562 -15.444 -9.677 1.00 86.50 362 THR A O 1
ATOM 2841 N N . GLY A 1 363 ? -28.789 -13.484 -8.629 1.00 88.25 363 GLY A N 1
ATOM 2842 C CA . GLY A 1 363 ? -27.559 -13.662 -7.883 1.00 88.25 363 GLY A CA 1
ATOM 2843 C C . GLY A 1 363 ? -26.302 -13.771 -8.774 1.00 88.25 363 GLY A C 1
ATOM 2844 O O . GLY A 1 363 ? -25.368 -14.482 -8.421 1.00 88.25 363 GLY A O 1
ATOM 2845 N N . LYS A 1 364 ? -26.271 -13.114 -9.945 1.00 90.25 364 LYS A N 1
ATOM 2846 C CA . LYS A 1 364 ? -25.243 -13.379 -10.970 1.00 90.25 364 LYS A CA 1
ATOM 2847 C C . LYS A 1 364 ? -24.696 -12.112 -11.618 1.00 90.25 364 LYS A C 1
ATOM 2849 O O . LYS A 1 364 ? -25.458 -11.237 -12.036 1.00 90.25 364 LYS A O 1
ATOM 2854 N N . VAL A 1 365 ? -23.378 -12.050 -11.779 1.00 90.69 365 VAL A N 1
ATOM 2855 C CA . VAL A 1 365 ? -22.673 -11.141 -12.697 1.00 90.69 365 VAL A CA 1
ATOM 2856 C C . VAL A 1 365 ? -22.099 -11.975 -13.823 1.00 90.69 365 VAL A C 1
ATOM 2858 O O . VAL A 1 365 ? -21.435 -12.972 -13.570 1.00 90.69 365 VAL A O 1
ATOM 2861 N N . ALA A 1 366 ? -22.330 -11.567 -15.067 1.00 91.12 366 ALA A N 1
ATOM 2862 C CA . ALA A 1 366 ? -21.733 -12.227 -16.216 1.00 91.12 366 ALA A CA 1
ATOM 2863 C C . ALA A 1 366 ? -21.379 -11.200 -17.290 1.00 91.12 366 ALA A C 1
ATOM 2865 O O . ALA A 1 366 ? -22.207 -10.355 -17.638 1.00 91.12 366 ALA A O 1
ATOM 2866 N N . PHE A 1 367 ? -20.163 -11.289 -17.815 1.00 91.62 367 PHE A N 1
ATOM 2867 C CA . PHE A 1 367 ? -19.662 -10.441 -18.891 1.00 91.62 367 PHE A CA 1
ATOM 2868 C C . PHE A 1 367 ? -18.689 -11.229 -19.768 1.00 91.62 367 PHE A C 1
ATOM 2870 O O . PHE A 1 367 ? -18.012 -12.144 -19.300 1.00 91.62 367 PHE A O 1
ATOM 2877 N N . GLY A 1 368 ? -18.658 -10.899 -21.054 1.00 92.25 368 GLY A N 1
ATOM 2878 C CA . GLY A 1 368 ? -17.692 -11.452 -21.994 1.00 92.25 368 GLY A CA 1
ATOM 2879 C C . GLY A 1 368 ? -16.529 -10.489 -22.178 1.00 92.25 368 GLY A C 1
ATOM 2880 O O . GLY A 1 368 ? -16.742 -9.281 -22.210 1.00 92.25 368 GLY A O 1
ATOM 2881 N N . ILE A 1 369 ? -15.316 -11.006 -22.345 1.00 91.50 369 ILE A N 1
ATOM 2882 C CA . ILE A 1 369 ? -14.172 -10.240 -22.836 1.00 91.50 369 ILE A CA 1
ATOM 2883 C C . ILE A 1 369 ? -13.771 -10.803 -24.195 1.00 91.50 369 ILE A C 1
ATOM 2885 O O . ILE A 1 369 ? -13.409 -11.973 -24.315 1.00 91.50 369 ILE A O 1
ATOM 2889 N N . SER A 1 370 ? -13.835 -9.962 -25.222 1.00 89.75 370 SER A N 1
ATOM 2890 C CA . SER A 1 370 ? -13.293 -10.259 -26.545 1.00 89.75 370 SER A CA 1
ATOM 2891 C C . SER A 1 370 ? -11.806 -9.906 -26.562 1.00 89.75 370 SER A C 1
ATOM 2893 O O . SER A 1 370 ? -11.429 -8.741 -26.403 1.00 89.75 370 SER A O 1
ATOM 2895 N N . LEU A 1 371 ? -10.964 -10.928 -26.734 1.00 79.25 371 LEU A N 1
ATOM 2896 C CA . LEU A 1 371 ? -9.509 -10.778 -26.880 1.00 79.25 371 LEU A CA 1
ATOM 2897 C C . LEU A 1 371 ? -9.117 -10.427 -28.309 1.00 79.25 371 LEU A C 1
ATOM 2899 O O . LEU A 1 371 ? -8.146 -9.715 -28.553 1.00 79.25 371 LEU A O 1
ATOM 2903 N N . ASN A 1 372 ? -9.884 -10.952 -29.254 1.00 78.81 372 ASN A N 1
ATOM 2904 C CA . ASN A 1 372 ? -9.795 -10.701 -30.680 1.00 78.81 372 ASN A CA 1
ATOM 2905 C C . ASN A 1 372 ? -11.174 -10.983 -31.305 1.00 78.81 372 ASN A C 1
ATOM 2907 O O . ASN A 1 372 ? -12.129 -11.320 -30.603 1.00 78.81 372 ASN A O 1
ATOM 2911 N N . ALA A 1 373 ? -11.275 -10.872 -32.630 1.00 75.06 373 ALA A N 1
ATOM 2912 C CA . ALA A 1 373 ? -12.523 -11.108 -33.359 1.00 75.06 373 ALA A CA 1
ATOM 2913 C C . ALA A 1 373 ? -13.083 -12.543 -33.230 1.00 75.06 373 ALA A C 1
ATOM 2915 O O . ALA A 1 373 ? -14.201 -12.786 -33.663 1.00 75.06 373 ALA A O 1
ATOM 2916 N N . ILE A 1 374 ? -12.315 -13.487 -32.676 1.00 74.31 374 ILE A N 1
ATOM 2917 C CA . ILE A 1 374 ? -12.592 -14.929 -32.752 1.00 74.31 374 ILE A CA 1
ATOM 2918 C C . ILE A 1 374 ? -12.829 -15.535 -31.360 1.00 74.31 374 ILE A C 1
ATOM 2920 O O . ILE A 1 374 ? -13.569 -16.505 -31.220 1.00 74.31 374 ILE A O 1
ATOM 2924 N N . VAL A 1 375 ? -12.207 -14.983 -30.316 1.00 80.62 375 VAL A N 1
ATOM 2925 C CA . VAL A 1 375 ? -12.223 -15.548 -28.965 1.00 80.62 375 VAL A CA 1
ATOM 2926 C C . VAL A 1 375 ? -12.891 -14.579 -28.002 1.00 80.62 375 VAL A C 1
ATOM 2928 O O . VAL A 1 375 ? -12.369 -13.500 -27.699 1.00 80.62 375 VAL A O 1
ATOM 2931 N N . VAL A 1 376 ? -14.043 -15.012 -27.489 1.00 88.50 376 VAL A N 1
ATOM 2932 C CA . VAL A 1 376 ? -14.747 -14.373 -26.380 1.00 88.50 376 VAL A CA 1
ATOM 2933 C C . VAL A 1 376 ? -14.667 -15.295 -25.170 1.00 88.50 376 VAL A C 1
ATOM 2935 O O . VAL A 1 376 ? -15.179 -16.418 -25.188 1.00 88.50 376 VAL A O 1
ATOM 2938 N N . VAL A 1 377 ? -14.021 -14.811 -24.113 1.00 92.00 377 VAL A N 1
ATOM 2939 C CA . VAL A 1 377 ? -13.989 -15.487 -22.816 1.00 92.00 377 VAL A CA 1
ATOM 2940 C C . VAL A 1 377 ? -15.142 -14.957 -21.981 1.00 92.00 377 VAL A C 1
ATOM 2942 O O . VAL A 1 377 ? -15.251 -13.752 -21.763 1.00 92.00 377 VAL A O 1
ATOM 2945 N N . GLN A 1 378 ? -16.019 -15.845 -21.531 1.00 93.62 378 GLN A N 1
ATOM 2946 C CA . GLN A 1 378 ? -17.132 -15.496 -20.664 1.00 93.62 378 GLN A CA 1
ATOM 2947 C C . GLN A 1 378 ? -16.712 -15.693 -19.210 1.00 93.62 378 GLN A C 1
ATOM 2949 O O . GLN A 1 378 ? -16.242 -16.764 -18.827 1.00 93.62 378 GLN A O 1
ATOM 2954 N N . ILE A 1 379 ? -16.891 -14.647 -18.410 1.00 93.94 379 ILE A N 1
ATOM 2955 C CA . ILE A 1 379 ? -16.639 -14.658 -16.974 1.00 93.94 379 ILE A CA 1
ATOM 2956 C C . ILE A 1 379 ? -17.978 -14.517 -16.277 1.00 93.94 379 ILE A C 1
ATOM 2958 O O . ILE A 1 379 ? -18.792 -13.650 -16.611 1.00 93.94 379 ILE A O 1
ATOM 2962 N N . GLU A 1 380 ? -18.206 -15.386 -15.310 1.00 94.06 380 GLU A N 1
ATOM 2963 C CA . GLU A 1 380 ? -19.446 -15.468 -14.570 1.00 94.06 380 GLU A CA 1
ATOM 2964 C C . GLU A 1 380 ? -19.159 -15.652 -13.088 1.00 94.06 380 GLU A C 1
ATOM 2966 O O . GLU A 1 380 ? -18.452 -16.572 -12.700 1.00 94.06 380 GLU A O 1
ATOM 2971 N N . PHE A 1 381 ? -19.731 -14.789 -12.259 1.00 92.69 381 PHE A N 1
ATOM 2972 C CA . PHE A 1 381 ? -19.704 -14.926 -10.813 1.00 92.69 381 PHE A CA 1
ATOM 2973 C C . PHE A 1 381 ? -21.127 -15.082 -10.290 1.00 92.69 381 PHE A C 1
ATOM 2975 O O . PHE A 1 381 ? -21.976 -14.220 -10.539 1.00 92.69 381 PHE A O 1
ATOM 2982 N N . VAL A 1 382 ? -21.379 -16.172 -9.572 1.00 92.06 382 VAL A N 1
ATOM 2983 C CA . VAL A 1 382 ? -22.665 -16.457 -8.928 1.00 92.06 382 VAL A CA 1
ATOM 2984 C C . VAL A 1 382 ? -22.467 -16.376 -7.424 1.00 92.06 382 VAL A C 1
ATOM 2986 O O . VAL A 1 382 ? -21.716 -17.178 -6.871 1.00 92.06 382 VAL A O 1
ATOM 2989 N N . TRP A 1 383 ? -23.103 -15.408 -6.763 1.00 90.31 383 TRP A N 1
ATOM 2990 C CA . TRP A 1 383 ? -23.022 -15.297 -5.307 1.00 90.31 383 TRP A CA 1
ATOM 2991 C C . TRP A 1 383 ? -23.918 -16.328 -4.632 1.00 90.31 383 TRP A C 1
ATOM 2993 O O . TRP A 1 383 ? -25.043 -16.579 -5.065 1.00 90.31 383 TRP A O 1
ATOM 3003 N N . GLU A 1 384 ? -23.437 -16.867 -3.519 1.00 88.25 384 GLU A N 1
ATOM 3004 C CA . GLU A 1 384 ? -24.282 -17.608 -2.598 1.00 88.25 384 GLU A CA 1
ATOM 3005 C C . GLU A 1 384 ? -25.175 -16.604 -1.872 1.00 88.25 384 GLU A C 1
ATOM 3007 O O . GLU A 1 384 ? -24.717 -15.772 -1.088 1.00 88.25 384 GLU A O 1
ATOM 3012 N N . THR A 1 385 ? -26.474 -16.642 -2.150 1.00 77.44 385 THR A N 1
ATOM 3013 C CA . THR A 1 385 ? -27.440 -15.982 -1.277 1.00 77.44 385 THR A CA 1
ATOM 3014 C C . THR A 1 385 ? -27.491 -16.769 0.026 1.00 77.44 385 THR A C 1
ATOM 3016 O O . THR A 1 385 ? -27.824 -17.956 -0.038 1.00 77.44 385 THR A O 1
ATOM 3019 N N . PRO A 1 386 ? -27.189 -16.161 1.190 1.00 71.06 386 PRO A N 1
ATOM 3020 C CA . PRO A 1 386 ? -27.379 -16.838 2.460 1.00 71.06 386 PRO A CA 1
ATOM 3021 C C . PRO A 1 386 ? -28.846 -17.248 2.538 1.00 71.06 386 PRO A C 1
ATOM 3023 O O . PRO A 1 386 ? -29.744 -16.404 2.536 1.00 71.06 386 PRO A O 1
ATOM 3026 N N . SER A 1 387 ? -29.097 -18.554 2.529 1.00 64.38 387 SER A N 1
ATOM 3027 C CA . SER A 1 387 ? -30.410 -19.085 2.849 1.00 64.38 387 SER A CA 1
ATOM 3028 C C . SER A 1 387 ? -30.694 -18.659 4.282 1.00 64.38 387 SER A C 1
ATOM 3030 O O . SER A 1 387 ? -30.033 -19.147 5.198 1.00 64.38 387 SER A O 1
ATOM 3032 N N . HIS A 1 388 ? -31.604 -17.703 4.470 1.00 54.84 388 HIS A N 1
ATOM 3033 C CA . HIS A 1 388 ? -32.154 -17.398 5.784 1.00 54.84 388 HIS A CA 1
ATOM 3034 C C . HIS A 1 388 ? -32.851 -18.671 6.282 1.00 54.84 388 HIS A C 1
ATOM 3036 O O . HIS A 1 388 ? -33.981 -18.946 5.881 1.00 54.84 388 HIS A O 1
ATOM 3042 N N . GLN A 1 389 ? -32.125 -19.482 7.052 1.00 37.34 389 GLN A N 1
ATOM 3043 C CA . GLN A 1 389 ? -32.684 -20.546 7.879 1.00 37.34 389 GLN A CA 1
ATOM 3044 C C . GLN A 1 389 ? -33.065 -19.975 9.236 1.00 37.34 389 GLN A C 1
ATOM 3046 O O . GLN A 1 389 ? -32.294 -19.126 9.749 1.00 37.34 389 GLN A O 1
#

pLDDT: mean 76.26, std 19.07, range [27.39, 97.5]

Organism: NCBI:txid1209917